Protein 9IIY (pdb70)

Nearest PDB structures (foldseek):
  9iiy-assembly1_A  TM=1.002E+00  e=0.000E+00  Ephydatia fluviatilis
  7kx7-assembly1_A  TM=8.048E-01  e=3.019E-81  Ephydatia fluviatilis
  7yg6-assembly1_A  TM=7.930E-01  e=2.273E-81  Ephydatia fluviatilis
  7kx9-assembly1_A  TM=7.478E-01  e=1.087E-81  Ephydatia fluviatilis
  7yfq-assembly1_A  TM=7.390E-01  e=4.343E-80  Ephydatia fluviatilis

Structure (mmCIF, N/CA/C/O backbone):
data_9IIY
#
_entry.id   9IIY
#
_cell.length_a   1.00
_cell.length_b   1.00
_cell.length_c   1.00
_cell.angle_alpha   90.00
_cell.angle_beta   90.00
_cell.angle_gamma   90.00
#
_symmetry.space_group_name_H-M   'P 1'
#
loop_
_entity.id
_entity.type
_entity.pdbx_description
1 polymer Piwi
2 polymer "RNA (5'-R(P*UP*AP*GP*CP*AP*GP*AP*UP*CP*GP*GP*UP*UP*GP*UP*AP*UP*AP*GP*AP*CP*G)-3')"
3 polymer "RNA (5'-R(P*CP*GP*UP*CP*UP*AP*UP*AP*CP*AP*AP*CP*CP*GP*AP*UP*CP*AP*GP*CP*U)-3')"
#
loop_
_atom_site.group_PDB
_atom_site.id
_atom_site.type_symbol
_atom_site.label_atom_id
_atom_site.label_alt_id
_atom_site.label_comp_id
_atom_site.label_asym_id
_atom_site.label_entity_id
_atom_site.label_seq_id
_atom_site.pdbx_PDB_ins_code
_atom_site.Cartn_x
_atom_site.Cartn_y
_atom_site.Cartn_z
_atom_site.occupancy
_atom_site.B_iso_or_equiv
_atom_site.auth_seq_id
_atom_site.auth_comp_id
_atom_site.auth_asym_id
_atom_site.auth_atom_id
_atom_site.pdbx_PDB_model_num
ATOM 1 N N . ALA A 1 242 ? 73.054 104.684 84.464 1.00 2.77 242 ALA A N 1
ATOM 2 C CA . ALA A 1 242 ? 73.713 105.583 85.404 1.00 2.77 242 ALA A CA 1
ATOM 3 C C . ALA A 1 242 ? 73.164 105.393 86.814 1.00 2.77 242 ALA A C 1
ATOM 4 O O . ALA A 1 242 ? 72.062 105.844 87.123 1.00 2.77 242 ALA A O 1
ATOM 6 N N . ASN A 1 243 ? 73.941 104.731 87.670 1.00 2.02 243 ASN A N 1
ATOM 7 C CA . ASN A 1 243 ? 73.503 104.402 89.022 1.00 2.02 243 ASN A CA 1
ATOM 8 C C . ASN A 1 243 ? 74.602 104.708 90.030 1.00 2.02 243 ASN A C 1
ATOM 9 O O . ASN A 1 243 ? 74.820 103.955 90.984 1.00 2.02 243 ASN A O 1
ATOM 14 N N . TYR A 1 244 ? 75.314 105.815 89.835 1.00 1.98 244 TYR A N 1
ATOM 15 C CA . TYR A 1 244 ? 76.464 106.167 90.659 1.00 1.98 244 TYR A CA 1
ATOM 16 C C . TYR A 1 244 ? 76.175 107.471 91.389 1.00 1.98 244 TYR A C 1
ATOM 17 O O . TYR A 1 244 ? 75.720 108.442 90.774 1.00 1.98 244 TYR A O 1
ATOM 26 N N . LEU A 1 245 ? 76.447 107.493 92.695 1.00 1.23 245 LEU A N 1
ATOM 27 C CA . LEU A 1 245 ? 76.081 108.614 93.551 1.00 1.23 245 LEU A CA 1
ATOM 28 C C . LEU A 1 245 ? 77.289 109.113 94.335 1.00 1.23 245 LEU A C 1
ATOM 29 O O . LEU A 1 245 ? 77.972 108.314 94.997 1.00 1.23 245 LEU A O 1
ATOM 34 N N . PRO A 1 246 ? 77.582 110.410 94.295 1.00 1.63 246 PRO A N 1
ATOM 35 C CA . PRO A 1 246 ? 78.678 110.950 95.104 1.00 1.63 246 PRO A CA 1
ATOM 36 C C . PRO A 1 246 ? 78.305 111.047 96.576 1.00 1.63 246 PRO A C 1
ATOM 37 O O . PRO A 1 246 ? 77.131 111.088 96.950 1.00 1.63 246 PRO A O 1
ATOM 41 N N . LEU A 1 247 ? 79.337 111.088 97.417 1.00 2.14 247 LEU A N 1
ATOM 42 C CA . LEU A 1 247 ? 79.190 111.338 98.851 1.00 2.14 247 LEU A CA 1
ATOM 43 C C . LEU A 1 247 ? 80.184 112.425 99.243 1.00 2.14 247 LEU A C 1
ATOM 44 O O . LEU A 1 247 ? 81.394 112.184 99.279 1.00 2.14 247 LEU A O 1
ATOM 49 N N . LYS A 1 248 ? 79.676 113.618 99.532 1.00 3.53 248 LYS A N 1
ATOM 50 C CA . LYS A 1 248 ? 80.511 114.720 99.978 1.00 3.53 248 LYS A CA 1
ATOM 51 C C . LYS A 1 248 ? 80.590 114.719 101.504 1.00 3.53 248 LYS A C 1
ATOM 52 O O . LYS A 1 248 ? 80.164 113.773 102.173 1.00 3.53 248 LYS A O 1
ATOM 58 N N . GLY A 1 249 ? 81.140 115.788 102.070 1.00 5.68 249 GLY A N 1
ATOM 59 C CA . GLY A 1 249 ? 81.320 115.876 103.505 1.00 5.68 249 GLY A CA 1
ATOM 60 C C . GLY A 1 249 ? 82.708 116.354 103.868 1.00 5.68 249 GLY A C 1
ATOM 61 O O . GLY A 1 249 ? 83.114 117.452 103.476 1.00 5.68 249 GLY A O 1
ATOM 62 N N . ASN A 1 250 ? 83.454 115.539 104.609 1.00 8.32 250 ASN A N 1
ATOM 63 C CA . ASN A 1 250 ? 84.826 115.880 104.975 1.00 8.32 250 ASN A CA 1
ATOM 64 C C . ASN A 1 250 ? 85.737 115.342 103.879 1.00 8.32 250 ASN A C 1
ATOM 65 O O . ASN A 1 250 ? 86.239 114.219 103.952 1.00 8.32 250 ASN A O 1
ATOM 70 N N . MET A 1 251 ? 85.950 116.162 102.844 1.00 8.47 251 MET A N 1
ATOM 71 C CA . MET A 1 251 ? 86.786 115.746 101.722 1.00 8.47 251 MET A CA 1
ATOM 72 C C . MET A 1 251 ? 88.209 115.448 102.175 1.00 8.47 251 MET A C 1
ATOM 73 O O . MET A 1 251 ? 88.804 114.446 101.761 1.00 8.47 251 MET A O 1
ATOM 78 N N . ASP A 1 252 ? 88.767 116.294 103.037 1.00 12.72 252 ASP A N 1
ATOM 79 C CA . ASP A 1 252 ? 90.128 116.100 103.510 1.00 12.72 252 ASP A CA 1
ATOM 80 C C . ASP A 1 252 ? 90.235 116.623 104.935 1.00 12.72 252 ASP A C 1
ATOM 81 O O . ASP A 1 252 ? 89.415 117.427 105.387 1.00 12.72 252 ASP A O 1
ATOM 86 N N . GLY A 1 253 ? 91.256 116.146 105.642 1.00 16.60 253 GLY A N 1
ATOM 87 C CA . GLY A 1 253 ? 91.475 116.517 107.024 1.00 16.60 253 GLY A CA 1
ATOM 88 C C . GLY A 1 253 ? 91.006 115.505 108.045 1.00 16.60 253 GLY A C 1
ATOM 89 O O . GLY A 1 253 ? 91.106 115.776 109.247 1.00 16.60 253 GLY A O 1
ATOM 90 N N . VAL A 1 254 ? 90.497 114.352 107.611 1.00 15.80 254 VAL A N 1
ATOM 91 C CA . VAL A 1 254 ? 90.063 113.314 108.539 1.00 15.80 254 VAL A CA 1
ATOM 92 C C . VAL A 1 254 ? 91.286 112.635 109.142 1.00 15.80 254 VAL A C 1
ATOM 93 O O . VAL A 1 254 ? 91.936 111.802 108.499 1.00 15.80 254 VAL A O 1
ATOM 97 N N . PHE A 1 255 ? 91.606 112.989 110.382 1.00 20.59 255 PHE A N 1
ATOM 98 C CA . PHE A 1 255 ? 92.742 112.409 111.076 1.00 20.59 255 PHE A CA 1
ATOM 99 C C . PHE A 1 255 ? 92.285 111.186 111.870 1.00 20.59 255 PHE A C 1
ATOM 100 O O . PHE A 1 255 ? 91.119 110.788 111.826 1.00 20.59 255 PHE A O 1
ATOM 108 N N . LYS A 1 256 ? 93.212 110.572 112.602 1.00 19.87 256 LYS A N 1
ATOM 109 C CA . LYS A 1 256 ? 92.944 109.279 113.218 1.00 19.87 256 LYS A CA 1
ATOM 110 C C . LYS A 1 256 ? 93.525 109.203 114.620 1.00 19.87 256 LYS A C 1
ATOM 111 O O . LYS A 1 256 ? 94.684 109.568 114.836 1.00 19.87 256 LYS A O 1
ATOM 117 N N . TYR A 1 257 ? 92.720 108.722 115.564 1.00 20.91 257 TYR A N 1
ATOM 118 C CA . TYR A 1 257 ? 93.226 108.261 116.850 1.00 20.91 257 TYR A CA 1
ATOM 119 C C . TYR A 1 257 ? 93.754 106.838 116.668 1.00 20.91 257 TYR A C 1
ATOM 120 O O . TYR A 1 257 ? 93.933 106.359 115.546 1.00 20.91 257 TYR A O 1
ATOM 129 N N . ALA A 1 258 ? 94.012 106.138 117.771 1.00 21.36 258 ALA A N 1
ATOM 130 C CA . ALA A 1 258 ? 94.532 104.779 117.711 1.00 21.36 258 ALA A CA 1
ATOM 131 C C . ALA A 1 258 ? 93.816 103.906 118.733 1.00 21.36 258 ALA A C 1
ATOM 132 O O . ALA A 1 258 ? 93.060 104.388 119.581 1.00 21.36 258 ALA A O 1
ATOM 134 N N . VAL A 1 259 ? 94.044 102.598 118.623 1.00 19.89 259 VAL A N 1
ATOM 135 C CA . VAL A 1 259 ? 93.577 101.628 119.607 1.00 19.89 259 VAL A CA 1
ATOM 136 C C . VAL A 1 259 ? 94.734 100.693 119.922 1.00 19.89 259 VAL A C 1
ATOM 137 O O . VAL A 1 259 ? 95.268 100.039 119.019 1.00 19.89 259 VAL A O 1
ATOM 141 N N . GLY A 1 260 ? 95.130 100.633 121.191 1.00 20.08 260 GLY A N 1
ATOM 142 C CA . GLY A 1 260 ? 96.097 99.643 121.609 1.00 20.08 260 GLY A CA 1
ATOM 143 C C . GLY A 1 260 ? 95.463 98.271 121.739 1.00 20.08 260 GLY A C 1
ATOM 144 O O . GLY A 1 260 ? 94.266 98.131 121.986 1.00 20.08 260 GLY A O 1
ATOM 145 N N . PHE A 1 261 ? 96.286 97.239 121.557 1.00 19.13 261 PHE A N 1
ATOM 146 C CA . PHE A 1 261 ? 95.848 95.846 121.654 1.00 19.13 261 PHE A CA 1
ATOM 147 C C . PHE A 1 261 ? 96.811 95.117 122.586 1.00 19.13 261 PHE A C 1
ATOM 148 O O . PHE A 1 261 ? 97.874 94.656 122.163 1.00 19.13 261 PHE A O 1
ATOM 156 N N . ASN A 1 262 ? 96.432 95.018 123.858 1.00 25.41 262 ASN A N 1
ATOM 157 C CA . ASN A 1 262 ? 97.262 94.380 124.868 1.00 25.41 262 ASN A CA 1
ATOM 158 C C . ASN A 1 262 ? 96.413 93.971 126.066 1.00 25.41 262 ASN A C 1
ATOM 159 O O . ASN A 1 262 ? 95.705 94.810 126.639 1.00 25.41 262 ASN A O 1
ATOM 164 N N . PRO A 1 263 ? 96.451 92.697 126.474 1.00 24.09 263 PRO A N 1
ATOM 165 C CA . PRO A 1 263 ? 97.141 91.574 125.836 1.00 24.09 263 PRO A CA 1
ATOM 166 C C . PRO A 1 263 ? 96.191 90.616 125.120 1.00 24.09 263 PRO A C 1
ATOM 167 O O . PRO A 1 263 ? 95.034 90.468 125.505 1.00 24.09 263 PRO A O 1
ATOM 171 N N . PRO A 1 264 ? 96.656 89.948 124.063 1.00 19.56 264 PRO A N 1
ATOM 172 C CA . PRO A 1 264 ? 95.855 88.875 123.455 1.00 19.56 264 PRO A CA 1
ATOM 173 C C . PRO A 1 264 ? 96.011 87.592 124.259 1.00 19.56 264 PRO A C 1
ATOM 174 O O . PRO A 1 264 ? 97.128 87.128 124.501 1.00 19.56 264 PRO A O 1
ATOM 178 N N . VAL A 1 265 ? 94.883 87.017 124.675 1.00 17.39 265 VAL A N 1
ATOM 179 C CA . VAL A 1 265 ? 94.913 85.876 125.583 1.00 17.39 265 VAL A CA 1
ATOM 180 C C . VAL A 1 265 ? 94.267 84.654 124.943 1.00 17.39 265 VAL A C 1
ATOM 181 O O . VAL A 1 265 ? 94.918 83.620 124.760 1.00 17.39 265 VAL A O 1
ATOM 185 N N . GLU A 1 266 ? 92.984 84.761 124.598 1.00 13.00 266 GLU A N 1
ATOM 186 C CA . GLU A 1 266 ? 92.220 83.592 124.172 1.00 13.00 266 GLU A CA 1
ATOM 187 C C . GLU A 1 266 ? 92.235 83.407 122.656 1.00 13.00 266 GLU A C 1
ATOM 188 O O . GLU A 1 266 ? 92.730 82.394 122.154 1.00 13.00 266 GLU A O 1
ATOM 194 N N . ASP A 1 267 ? 91.700 84.375 121.919 1.00 10.13 267 ASP A N 1
ATOM 195 C CA . ASP A 1 267 ? 91.526 84.236 120.479 1.00 10.13 267 ASP A CA 1
ATOM 196 C C . ASP A 1 267 ? 91.618 85.620 119.845 1.00 10.13 267 ASP A C 1
ATOM 197 O O . ASP A 1 267 ? 92.110 86.572 120.459 1.00 10.13 267 ASP A O 1
ATOM 202 N N . ILE A 1 268 ? 91.154 85.724 118.598 1.00 11.59 268 ILE A N 1
ATOM 203 C CA . ILE A 1 268 ? 91.075 87.021 117.932 1.00 11.59 268 ILE A CA 1
ATOM 204 C C . ILE A 1 268 ? 90.145 87.954 118.694 1.00 11.59 268 ILE A C 1
ATOM 205 O O . ILE A 1 268 ? 90.381 89.168 118.759 1.00 11.59 268 ILE A O 1
ATOM 210 N N . ARG A 1 269 ? 89.081 87.409 119.291 1.00 11.98 269 ARG A N 1
ATOM 211 C CA . ARG A 1 269 ? 88.184 88.218 120.105 1.00 11.98 269 ARG A CA 1
ATOM 212 C C . ARG A 1 269 ? 88.876 88.782 121.338 1.00 11.98 269 ARG A C 1
ATOM 213 O O . ARG A 1 269 ? 88.481 89.850 121.815 1.00 11.98 269 ARG A O 1
ATOM 221 N N . SER A 1 270 ? 89.904 88.101 121.853 1.00 15.27 270 SER A N 1
ATOM 222 C CA . SER A 1 270 ? 90.634 88.622 123.005 1.00 15.27 270 SER A CA 1
ATOM 223 C C . SER A 1 270 ? 91.272 89.970 122.700 1.00 15.27 270 SER A C 1
ATOM 224 O O . SER A 1 270 ? 91.415 90.806 123.599 1.00 15.27 270 SER A O 1
ATOM 227 N N . ARG A 1 271 ? 91.660 90.199 121.446 1.00 13.56 271 ARG A N 1
ATOM 228 C CA . ARG A 1 271 ? 92.179 91.496 121.033 1.00 13.56 271 ARG A CA 1
ATOM 229 C C . ARG A 1 271 ? 91.071 92.409 120.519 1.00 13.56 271 ARG A C 1
ATOM 230 O O . ARG A 1 271 ? 91.130 93.628 120.716 1.00 13.56 271 ARG A O 1
ATOM 238 N N . SER A 1 272 ? 90.046 91.838 119.882 1.00 14.53 272 SER A N 1
ATOM 239 C CA . SER A 1 272 ? 88.958 92.644 119.341 1.00 14.53 272 SER A CA 1
ATOM 240 C C . SER A 1 272 ? 88.067 93.241 120.425 1.00 14.53 272 SER A C 1
ATOM 241 O O . SER A 1 272 ? 87.344 94.204 120.151 1.00 14.53 272 SER A O 1
ATOM 244 N N . GLN A 1 273 ? 88.099 92.696 121.642 1.00 18.16 273 GLN A N 1
ATOM 245 C CA . GLN A 1 273 ? 87.228 93.174 122.708 1.00 18.16 273 GLN A CA 1
ATOM 246 C C . GLN A 1 273 ? 87.745 94.429 123.395 1.00 18.16 273 GLN A C 1
ATOM 247 O O . GLN A 1 273 ? 87.041 94.978 124.250 1.00 18.16 273 GLN A O 1
ATOM 253 N N . LEU A 1 274 ? 88.946 94.898 123.051 1.00 18.16 274 LEU A N 1
ATOM 254 C CA . LEU A 1 274 ? 89.482 96.102 123.675 1.00 18.16 274 LEU A CA 1
ATOM 255 C C . LEU A 1 274 ? 88.712 97.358 123.287 1.00 18.16 274 LEU A C 1
ATOM 256 O O . LEU A 1 274 ? 88.898 98.399 123.926 1.00 18.16 274 LEU A O 1
ATOM 261 N N . LEU A 1 275 ? 87.860 97.288 122.263 1.00 16.75 275 LEU A N 1
ATOM 262 C CA . LEU A 1 275 ? 86.935 98.362 121.941 1.00 16.75 275 LEU A CA 1
ATOM 263 C C . LEU A 1 275 ? 85.481 97.910 121.938 1.00 16.75 275 LEU A C 1
ATOM 264 O O . LEU A 1 275 ? 84.588 98.756 121.820 1.00 16.75 275 LEU A O 1
ATOM 269 N N . ASN A 1 276 ? 85.216 96.608 122.083 1.00 18.87 276 ASN A N 1
ATOM 270 C CA . ASN A 1 276 ? 83.838 96.133 122.139 1.00 18.87 276 ASN A CA 1
ATOM 271 C C . ASN A 1 276 ? 83.087 96.732 123.322 1.00 18.87 276 ASN A C 1
ATOM 272 O O . ASN A 1 276 ? 81.860 96.872 123.273 1.00 18.87 276 ASN A O 1
ATOM 277 N N . GLU A 1 277 ? 83.801 97.098 124.383 1.00 17.56 277 GLU A N 1
ATOM 278 C CA . GLU A 1 277 ? 83.223 97.746 125.554 1.00 17.56 277 GLU A CA 1
ATOM 279 C C . GLU A 1 277 ? 83.779 99.156 125.720 1.00 17.56 277 GLU A C 1
ATOM 280 O O . GLU A 1 277 ? 84.095 99.595 126.827 1.00 17.56 277 GLU A O 1
ATOM 286 N N . HIS A 1 278 ? 83.908 99.879 124.610 1.00 16.99 278 HIS A N 1
ATOM 287 C CA . HIS A 1 278 ? 84.403 101.250 124.605 1.00 16.99 278 HIS A CA 1
ATOM 288 C C . HIS A 1 278 ? 83.288 102.282 124.705 1.00 16.99 278 HIS A C 1
ATOM 289 O O . HIS A 1 278 ? 83.567 103.484 124.644 1.00 16.99 278 HIS A O 1
ATOM 296 N N . LYS A 1 279 ? 82.035 101.846 124.857 1.00 15.13 279 LYS A N 1
ATOM 297 C CA . LYS A 1 279 ? 80.911 102.774 124.875 1.00 15.13 279 LYS A CA 1
ATOM 298 C C . LYS A 1 279 ? 80.914 103.676 126.102 1.00 15.13 279 LYS A C 1
ATOM 299 O O . LYS A 1 279 ? 80.233 104.707 126.098 1.00 15.13 279 LYS A O 1
ATOM 305 N N . GLU A 1 280 ? 81.657 103.316 127.148 1.00 19.28 280 GLU A N 1
ATOM 306 C CA . GLU A 1 280 ? 81.676 104.095 128.378 1.00 19.28 280 GLU A CA 1
ATOM 307 C C . GLU A 1 280 ? 82.592 105.309 128.307 1.00 19.28 280 GLU A C 1
ATOM 308 O O . GLU A 1 280 ? 82.478 106.199 129.157 1.00 19.28 280 GLU A O 1
ATOM 314 N N . LEU A 1 281 ? 83.483 105.378 127.318 1.00 17.43 281 LEU A N 1
ATOM 315 C CA . LEU A 1 281 ? 84.514 106.411 127.297 1.00 17.43 281 LEU A CA 1
ATOM 316 C C . LEU A 1 281 ? 84.102 107.627 126.468 1.00 17.43 281 LEU A C 1
ATOM 317 O O . LEU A 1 281 ? 84.060 108.748 126.984 1.00 17.43 281 LEU A O 1
ATOM 322 N N . ILE A 1 282 ? 83.797 107.425 125.186 1.00 13.86 282 ILE A N 1
ATOM 323 C CA . ILE A 1 282 ? 83.487 108.549 124.307 1.00 13.86 282 ILE A CA 1
ATOM 324 C C . ILE A 1 282 ? 82.090 108.416 123.706 1.00 13.86 282 ILE A C 1
ATOM 325 O O . ILE A 1 282 ? 81.326 109.387 123.684 1.00 13.86 282 ILE A O 1
ATOM 330 N N . GLY A 1 283 ? 81.741 107.235 123.220 1.00 11.84 283 GLY A N 1
ATOM 331 C CA . GLY A 1 283 ? 80.430 107.035 122.636 1.00 11.84 283 GLY A CA 1
ATOM 332 C C . GLY A 1 283 ? 80.413 105.851 121.693 1.00 11.84 283 GLY A C 1
ATOM 333 O O . GLY A 1 283 ? 81.409 105.152 121.507 1.00 11.84 283 GLY A O 1
ATOM 334 N N . LEU A 1 284 ? 79.235 105.640 121.101 1.00 7.88 284 LEU A N 1
ATOM 335 C CA . LEU A 1 284 ? 79.037 104.497 120.214 1.00 7.88 284 LEU A CA 1
ATOM 336 C C . LEU A 1 284 ? 79.736 104.691 118.874 1.00 7.88 284 LEU A C 1
ATOM 337 O O . LEU A 1 284 ? 80.439 103.790 118.399 1.00 7.88 284 LEU A O 1
ATOM 342 N N . THR A 1 285 ? 79.566 105.856 118.254 1.00 7.43 285 THR A N 1
ATOM 343 C CA . THR A 1 285 ? 79.971 106.058 116.864 1.00 7.43 285 THR A CA 1
ATOM 344 C C . THR A 1 285 ? 81.489 106.109 116.783 1.00 7.43 285 THR A C 1
ATOM 345 O O . THR A 1 285 ? 82.089 107.174 116.937 1.00 7.43 285 THR A O 1
ATOM 349 N N . ARG A 1 286 ? 82.114 104.967 116.500 1.00 7.22 286 ARG A N 1
ATOM 350 C CA . ARG A 1 286 ? 83.564 104.894 116.357 1.00 7.22 286 ARG A CA 1
ATOM 351 C C . ARG A 1 286 ? 83.906 103.585 115.659 1.00 7.22 286 ARG A C 1
ATOM 352 O O . ARG A 1 286 ? 83.098 102.654 115.643 1.00 7.22 286 ARG A O 1
ATOM 360 N N . VAL A 1 287 ? 85.106 103.524 115.080 1.00 8.64 287 VAL A N 1
ATOM 361 C CA . VAL A 1 287 ? 85.582 102.338 114.375 1.00 8.64 287 VAL A CA 1
ATOM 362 C C . VAL A 1 287 ? 86.989 102.005 114.855 1.00 8.64 287 VAL A C 1
ATOM 363 O O . VAL A 1 287 ? 87.803 102.904 115.096 1.00 8.64 287 VAL A O 1
ATOM 367 N N . PHE A 1 288 ? 87.267 100.711 115.008 1.00 12.31 288 PHE A N 1
ATOM 368 C CA . PHE A 1 288 ? 88.552 100.223 115.494 1.00 12.31 288 PHE A CA 1
ATOM 369 C C . PHE A 1 288 ? 89.175 99.294 114.462 1.00 12.31 288 PHE A C 1
ATOM 370 O O . PHE A 1 288 ? 88.544 98.322 114.033 1.00 12.31 288 PHE A O 1
ATOM 378 N N . ASP A 1 289 ? 90.401 99.617 114.039 1.00 14.47 289 ASP A N 1
ATOM 379 C CA . ASP A 1 289 ? 91.174 98.737 113.170 1.00 14.47 289 ASP A CA 1
ATOM 380 C C . ASP A 1 289 ? 92.654 98.736 113.539 1.00 14.47 289 ASP A C 1
ATOM 381 O O . ASP A 1 289 ? 93.513 98.562 112.668 1.00 14.47 289 ASP A O 1
ATOM 386 N N . GLY A 1 290 ? 92.971 98.934 114.816 1.00 16.51 290 GLY A N 1
ATOM 387 C CA . GLY A 1 290 ? 94.354 98.940 115.253 1.00 16.51 290 GLY A CA 1
ATOM 388 C C . GLY A 1 290 ? 94.832 100.305 115.700 1.00 16.51 290 GLY A C 1
ATOM 389 O O . GLY A 1 290 ? 94.151 100.991 116.467 1.00 16.51 290 GLY A O 1
ATOM 390 N N . SER A 1 291 ? 96.002 100.718 115.215 1.00 16.61 291 SER A N 1
ATOM 391 C CA . SER A 1 291 ? 96.567 102.019 115.547 1.00 16.61 291 SER A CA 1
ATOM 392 C C . SER A 1 291 ? 95.894 103.165 114.799 1.00 16.61 291 SER A C 1
ATOM 393 O O . SER A 1 291 ? 96.427 104.281 114.784 1.00 16.61 291 SER A O 1
ATOM 396 N N . THR A 1 292 ? 94.747 102.913 114.171 1.00 14.72 292 THR A N 1
ATOM 397 C CA . THR A 1 292 ? 93.992 103.938 113.461 1.00 14.72 292 THR A CA 1
ATOM 398 C C . THR A 1 292 ? 92.568 103.964 113.998 1.00 14.72 292 THR A C 1
ATOM 399 O O . THR A 1 292 ? 91.824 102.992 113.835 1.00 14.72 292 THR A O 1
ATOM 403 N N . LEU A 1 293 ? 92.192 105.075 114.642 1.00 16.29 293 LEU A N 1
ATOM 404 C CA . LEU A 1 293 ? 90.810 105.329 115.074 1.00 16.29 293 LEU A CA 1
ATOM 405 C C . LEU A 1 293 ? 90.444 106.710 114.533 1.00 16.29 293 LEU A C 1
ATOM 406 O O . LEU A 1 293 ? 90.651 107.731 115.192 1.00 16.29 293 LEU A O 1
ATOM 411 N N . TYR A 1 294 ? 89.882 106.724 113.331 1.00 13.69 294 TYR A N 1
ATOM 412 C CA . TYR A 1 294 ? 89.758 107.951 112.561 1.00 13.69 294 TYR A CA 1
ATOM 413 C C . TYR A 1 294 ? 88.779 108.930 113.198 1.00 13.69 294 TYR A C 1
ATOM 414 O O . TYR A 1 294 ? 87.823 108.543 113.876 1.00 13.69 294 TYR A O 1
ATOM 423 N N . VAL A 1 295 ? 89.040 110.216 112.980 1.00 15.47 295 VAL A N 1
ATOM 424 C CA . VAL A 1 295 ? 88.176 111.291 113.460 1.00 15.47 295 VAL A CA 1
ATOM 425 C C . VAL A 1 295 ? 87.932 112.265 112.311 1.00 15.47 295 VAL A C 1
ATOM 426 O O . VAL A 1 295 ? 88.791 112.406 111.428 1.00 15.47 295 VAL A O 1
ATOM 430 N N . PRO A 1 296 ? 86.781 112.943 112.270 1.00 14.39 296 PRO A N 1
ATOM 431 C CA . PRO A 1 296 ? 86.542 113.915 111.189 1.00 14.39 296 PRO A CA 1
ATOM 432 C C . PRO A 1 296 ? 87.495 115.100 111.201 1.00 14.39 296 PRO A C 1
ATOM 433 O O . PRO A 1 296 ? 87.803 115.644 110.134 1.00 14.39 296 PRO A O 1
ATOM 437 N N . LYS A 1 297 ? 87.971 115.519 112.371 1.00 17.82 297 LYS A N 1
ATOM 438 C CA . LYS A 1 297 ? 88.751 116.740 112.489 1.00 17.82 297 LYS A CA 1
ATOM 439 C C . LYS A 1 297 ? 90.237 116.477 112.240 1.00 17.82 297 LYS A C 1
ATOM 440 O O . LYS A 1 297 ? 90.670 115.346 112.004 1.00 17.82 297 LYS A O 1
ATOM 446 N N . ARG A 1 298 ? 91.029 117.546 112.299 1.00 22.38 298 ARG A N 1
ATOM 447 C CA . ARG A 1 298 ? 92.452 117.532 111.959 1.00 22.38 298 ARG A CA 1
ATOM 448 C C . ARG A 1 298 ? 93.256 117.914 113.201 1.00 22.38 298 ARG A C 1
ATOM 449 O O . ARG A 1 298 ? 93.580 119.087 113.406 1.00 22.38 298 ARG A O 1
ATOM 457 N N . ILE A 1 299 ? 93.575 116.921 114.031 1.00 21.34 299 ILE A N 1
ATOM 458 C CA . ILE A 1 299 ? 94.288 117.160 115.283 1.00 21.34 299 ILE A CA 1
ATOM 459 C C . ILE A 1 299 ? 95.514 116.259 115.393 1.00 21.34 299 ILE A C 1
ATOM 460 O O . ILE A 1 299 ? 96.621 116.727 115.680 1.00 21.34 299 ILE A O 1
ATOM 465 N N . CYS A 1 300 ? 95.313 114.963 115.164 1.00 24.25 300 CYS A N 1
ATOM 466 C CA . CYS A 1 300 ? 96.283 113.939 115.540 1.00 24.25 300 CYS A CA 1
ATOM 467 C C . CYS A 1 300 ? 97.614 114.109 114.813 1.00 24.25 300 CYS A C 1
ATOM 468 O O . CYS A 1 300 ? 97.648 114.256 113.588 1.00 24.25 300 CYS A O 1
ATOM 471 N N . GLU A 1 301 ? 98.720 114.075 115.563 1.00 23.89 301 GLU A N 1
ATOM 472 C CA . GLU A 1 301 ? 100.038 114.182 114.945 1.00 23.89 301 GLU A CA 1
ATOM 473 C C . GLU A 1 301 ? 100.908 112.944 115.132 1.00 23.89 301 GLU A C 1
ATOM 474 O O . GLU A 1 301 ? 101.261 112.307 114.134 1.00 23.89 301 GLU A O 1
ATOM 480 N N . GLN A 1 302 ? 101.280 112.568 116.364 1.00 24.94 302 GLN A N 1
ATOM 481 C CA . GLN A 1 302 ? 102.240 111.479 116.542 1.00 24.94 302 GLN A CA 1
ATOM 482 C C . GLN A 1 302 ? 101.716 110.311 117.372 1.00 24.94 302 GLN A C 1
ATOM 483 O O . GLN A 1 302 ? 101.537 109.222 116.822 1.00 24.94 302 GLN A O 1
ATOM 489 N N . ARG A 1 303 ? 101.428 110.501 118.663 1.00 26.67 303 ARG A N 1
ATOM 490 C CA . ARG A 1 303 ? 101.130 109.370 119.544 1.00 26.67 303 ARG A CA 1
ATOM 491 C C . ARG A 1 303 ? 100.834 109.868 120.954 1.00 26.67 303 ARG A C 1
ATOM 492 O O . ARG A 1 303 ? 101.216 110.978 121.336 1.00 26.67 303 ARG A O 1
ATOM 500 N N . LEU A 1 304 ? 100.150 109.019 121.719 1.00 28.69 304 LEU A N 1
ATOM 501 C CA . LEU A 1 304 ? 99.910 109.192 123.150 1.00 28.69 304 LEU A CA 1
ATOM 502 C C . LEU A 1 304 ? 99.434 107.849 123.699 1.00 28.69 304 LEU A C 1
ATOM 503 O O . LEU A 1 304 ? 99.541 106.818 123.025 1.00 28.69 304 LEU A O 1
ATOM 508 N N . ASP A 1 305 ? 98.908 107.851 124.925 1.00 33.17 305 ASP A N 1
ATOM 509 C CA . ASP A 1 305 ? 98.322 106.639 125.486 1.00 33.17 305 ASP A CA 1
ATOM 510 C C . ASP A 1 305 ? 97.392 106.995 126.639 1.00 33.17 305 ASP A C 1
ATOM 511 O O . ASP A 1 305 ? 97.495 108.068 127.238 1.00 33.17 305 ASP A O 1
ATOM 516 N N . LEU A 1 306 ? 96.483 106.070 126.937 1.00 34.45 306 LEU A N 1
ATOM 517 C CA . LEU A 1 306 ? 95.596 106.152 128.097 1.00 34.45 306 LEU A CA 1
ATOM 518 C C . LEU A 1 306 ? 95.135 104.733 128.437 1.00 34.45 306 LEU A C 1
ATOM 519 O O . LEU A 1 306 ? 95.714 103.753 127.955 1.00 34.45 306 LEU A O 1
ATOM 524 N N . MET A 1 307 ? 94.098 104.620 129.269 1.00 38.68 307 MET A N 1
ATOM 525 C CA . MET A 1 307 ? 93.673 103.341 129.823 1.00 38.68 307 MET A CA 1
ATOM 526 C C . MET A 1 307 ? 92.236 103.026 129.426 1.00 38.68 307 MET A C 1
ATOM 527 O O . MET A 1 307 ? 91.450 103.922 129.109 1.00 38.68 307 MET A O 1
ATOM 532 N N . SER A 1 308 ? 91.905 101.735 129.450 1.00 37.02 308 SER A N 1
ATOM 533 C CA . SER A 1 308 ? 90.552 101.256 129.179 1.00 37.02 308 SER A CA 1
ATOM 534 C C . SER A 1 308 ? 90.347 99.944 129.936 1.00 37.02 308 SER A C 1
ATOM 535 O O . SER A 1 308 ? 91.150 99.571 130.796 1.00 37.02 308 SER A O 1
ATOM 538 N N . THR A 1 309 ? 89.262 99.236 129.616 1.00 33.43 309 THR A N 1
ATOM 539 C CA . THR A 1 309 ? 88.891 98.020 130.329 1.00 33.43 309 THR A CA 1
ATOM 540 C C . THR A 1 309 ? 88.241 97.039 129.357 1.00 33.43 309 THR A C 1
ATOM 541 O O . THR A 1 309 ? 87.635 97.434 128.359 1.00 33.43 309 THR A O 1
ATOM 545 N N . ARG A 1 310 ? 88.367 95.745 129.665 1.00 25.02 310 ARG A N 1
ATOM 546 C CA . ARG A 1 310 ? 87.760 94.670 128.889 1.00 25.02 310 ARG A CA 1
ATOM 547 C C . ARG A 1 310 ? 86.576 94.083 129.656 1.00 25.02 310 ARG A C 1
ATOM 548 O O . ARG A 1 310 ? 86.201 94.559 130.731 1.00 25.02 310 ARG A O 1
ATOM 556 N N . GLN A 1 311 ? 85.981 93.031 129.090 1.00 21.96 311 GLN A N 1
ATOM 557 C CA . GLN A 1 311 ? 84.748 92.462 129.625 1.00 21.96 311 GLN A CA 1
ATOM 558 C C . GLN A 1 311 ? 84.893 91.023 130.095 1.00 21.96 311 GLN A C 1
ATOM 559 O O . GLN A 1 311 ? 84.506 90.707 131.226 1.00 21.96 311 GLN A O 1
ATOM 565 N N . THR A 1 312 ? 85.427 90.135 129.252 1.00 23.46 312 THR A N 1
ATOM 566 C CA . THR A 1 312 ? 85.352 88.702 129.535 1.00 23.46 312 THR A CA 1
ATOM 567 C C . THR A 1 312 ? 86.118 88.326 130.799 1.00 23.46 312 THR A C 1
ATOM 568 O O . THR A 1 312 ? 85.634 87.529 131.610 1.00 23.46 312 THR A O 1
ATOM 572 N N . ASP A 1 313 ? 87.312 88.882 130.985 1.00 25.79 313 ASP A N 1
ATOM 573 C CA . ASP A 1 313 ? 88.130 88.560 132.146 1.00 25.79 313 ASP A CA 1
ATOM 574 C C . ASP A 1 313 ? 88.488 89.763 133.004 1.00 25.79 313 ASP A C 1
ATOM 575 O O . ASP A 1 313 ? 88.690 89.598 134.209 1.00 25.79 313 ASP A O 1
ATOM 580 N N . GLY A 1 314 ? 88.573 90.958 132.427 1.00 28.47 314 GLY A N 1
ATOM 581 C CA . GLY A 1 314 ? 88.832 92.151 133.210 1.00 28.47 314 GLY A CA 1
ATOM 582 C C . GLY A 1 314 ? 90.285 92.340 133.593 1.00 28.47 314 GLY A C 1
ATOM 583 O O . GLY A 1 314 ? 90.621 92.385 134.780 1.00 28.47 314 GLY A O 1
ATOM 584 N N . ALA A 1 315 ? 91.156 92.452 132.597 1.00 27.86 315 ALA A N 1
ATOM 585 C CA . ALA A 1 315 ? 92.574 92.705 132.797 1.00 27.86 315 ALA A CA 1
ATOM 586 C C . ALA A 1 315 ? 92.915 94.115 132.323 1.00 27.86 315 ALA A C 1
ATOM 587 O O . ALA A 1 315 ? 92.055 94.863 131.848 1.00 27.86 315 ALA A O 1
ATOM 589 N N . SER A 1 316 ? 94.187 94.477 132.464 1.00 30.77 316 SER A N 1
ATOM 590 C CA . SER A 1 316 ? 94.640 95.792 132.032 1.00 30.77 316 SER A CA 1
ATOM 591 C C . SER A 1 316 ? 94.512 95.926 130.520 1.00 30.77 316 SER A C 1
ATOM 592 O O . SER A 1 316 ? 94.897 95.030 129.765 1.00 30.77 316 SER A O 1
ATOM 595 N N . ILE A 1 317 ? 93.972 97.060 130.082 1.00 28.27 317 ILE A N 1
ATOM 596 C CA . ILE A 1 317 ? 93.688 97.312 128.675 1.00 28.27 317 ILE A CA 1
ATOM 597 C C . ILE A 1 317 ? 94.358 98.615 128.269 1.00 28.27 317 ILE A C 1
ATOM 598 O O . ILE A 1 317 ? 94.216 99.632 128.956 1.00 28.27 317 ILE A O 1
ATOM 603 N N . LYS A 1 318 ? 95.085 98.585 127.155 1.00 27.29 318 LYS A N 1
ATOM 604 C CA . LYS A 1 318 ? 95.756 99.762 126.624 1.00 27.29 318 LYS A CA 1
ATOM 605 C C . LYS A 1 318 ? 94.956 100.321 125.455 1.00 27.29 318 LYS A C 1
ATOM 606 O O . LYS A 1 318 ? 94.681 99.606 124.486 1.00 27.29 318 LYS A O 1
ATOM 612 N N . VAL A 1 319 ? 94.582 101.593 125.554 1.00 29.14 319 VAL A N 1
ATOM 613 C CA . VAL A 1 319 ? 93.858 102.294 124.500 1.00 29.14 319 VAL A CA 1
ATOM 614 C C . VAL A 1 319 ? 94.444 103.692 124.378 1.00 29.14 319 VAL A C 1
ATOM 615 O O . VAL A 1 319 ? 94.702 104.356 125.386 1.00 29.14 319 VAL A O 1
ATOM 619 N N . THR A 1 320 ? 94.678 104.133 123.140 1.00 29.44 320 THR A N 1
ATOM 620 C CA . THR A 1 320 ? 95.269 105.446 122.868 1.00 29.44 320 THR A CA 1
ATOM 621 C C . THR A 1 320 ? 94.452 106.190 121.803 1.00 29.44 320 THR A C 1
ATOM 622 O O . THR A 1 320 ? 94.776 106.192 120.614 1.00 29.44 320 THR A O 1
ATOM 626 N N . ILE A 1 321 ? 93.401 106.871 122.250 1.00 25.82 321 ILE A N 1
ATOM 627 C CA . ILE A 1 321 ? 92.569 107.684 121.345 1.00 25.82 321 ILE A CA 1
ATOM 628 C C . ILE A 1 321 ? 93.183 109.081 121.337 1.00 25.82 321 ILE A C 1
ATOM 629 O O . ILE A 1 321 ? 92.751 110.010 122.024 1.00 25.82 321 ILE A O 1
ATOM 634 N N . SER A 1 322 ? 94.220 109.239 120.521 1.00 27.01 322 SER A N 1
ATOM 635 C CA . SER A 1 322 ? 94.999 110.472 120.513 1.00 27.01 322 SER A CA 1
ATOM 636 C C . SER A 1 322 ? 95.818 110.535 119.224 1.00 27.01 322 SER A C 1
ATOM 637 O O . SER A 1 322 ? 95.555 109.789 118.274 1.00 27.01 322 SER A O 1
ATOM 640 N N . LEU A 1 323 ? 96.797 111.439 119.199 1.00 26.03 323 LEU A N 1
ATOM 641 C CA . LEU A 1 323 ? 97.618 111.708 118.022 1.00 26.03 323 LEU A CA 1
ATOM 642 C C . LEU A 1 323 ? 98.108 110.423 117.362 1.00 26.03 323 LEU A C 1
ATOM 643 O O . LEU A 1 323 ? 98.549 109.495 118.041 1.00 26.03 323 LEU A O 1
ATOM 648 N N . VAL A 1 324 ? 97.971 110.342 116.035 1.00 24.71 324 VAL A N 1
ATOM 649 C CA . VAL A 1 324 ? 98.577 109.240 115.290 1.00 24.71 324 VAL A CA 1
ATOM 650 C C . VAL A 1 324 ? 99.419 109.741 114.122 1.00 24.71 324 VAL A C 1
ATOM 651 O O . VAL A 1 324 ? 100.636 109.528 114.087 1.00 24.71 324 VAL A O 1
ATOM 655 N N . ASP A 1 325 ? 98.783 110.412 113.165 1.00 22.73 325 ASP A N 1
ATOM 656 C CA . ASP A 1 325 ? 99.413 110.711 111.882 1.00 22.73 325 ASP A CA 1
ATOM 657 C C . ASP A 1 325 ? 98.508 111.668 111.110 1.00 22.73 325 ASP A C 1
ATOM 658 O O . ASP A 1 325 ? 97.484 112.135 111.619 1.00 22.73 325 ASP A O 1
ATOM 663 N N . SER A 1 326 ? 98.900 111.955 109.870 1.00 26.29 326 SER A N 1
ATOM 664 C CA . SER A 1 326 ? 98.186 112.859 108.984 1.00 26.29 326 SER A CA 1
ATOM 665 C C . SER A 1 326 ? 97.343 112.068 107.983 1.00 26.29 326 SER A C 1
ATOM 666 O O . SER A 1 326 ? 97.222 110.841 108.063 1.00 26.29 326 SER A O 1
ATOM 669 N N . VAL A 1 327 ? 96.754 112.777 107.023 1.00 27.26 327 VAL A N 1
ATOM 670 C CA . VAL A 1 327 ? 95.896 112.159 106.017 1.00 27.26 327 VAL A CA 1
ATOM 671 C C . VAL A 1 327 ? 96.760 111.581 104.905 1.00 27.26 327 VAL A C 1
ATOM 672 O O . VAL A 1 327 ? 97.635 112.265 104.360 1.00 27.26 327 VAL A O 1
ATOM 676 N N . LYS A 1 328 ? 96.516 110.318 104.565 1.00 30.09 328 LYS A N 1
ATOM 677 C CA . LYS A 1 328 ? 97.208 109.641 103.481 1.00 30.09 328 LYS A CA 1
ATOM 678 C C . LYS A 1 328 ? 96.202 109.195 102.428 1.00 30.09 328 LYS A C 1
ATOM 679 O O . LYS A 1 328 ? 95.000 109.089 102.691 1.00 30.09 328 LYS A O 1
ATOM 685 N N . ASN A 1 329 ? 96.710 108.938 101.220 1.00 32.80 329 ASN A N 1
ATOM 686 C CA . ASN A 1 329 ? 95.842 108.595 100.098 1.00 32.80 329 ASN A CA 1
ATOM 687 C C . ASN A 1 329 ? 95.175 107.234 100.261 1.00 32.80 329 ASN A C 1
ATOM 688 O O . ASN A 1 329 ? 94.115 107.006 99.669 1.00 32.80 329 ASN A O 1
ATOM 693 N N . ARG A 1 330 ? 95.764 106.331 101.043 1.00 27.57 330 ARG A N 1
ATOM 694 C CA . ARG A 1 330 ? 95.220 104.995 101.246 1.00 27.57 330 ARG A CA 1
ATOM 695 C C . ARG A 1 330 ? 94.346 104.899 102.489 1.00 27.57 330 ARG A C 1
ATOM 696 O O . ARG A 1 330 ? 93.892 103.803 102.832 1.00 27.57 330 ARG A O 1
ATOM 704 N N . ASP A 1 331 ? 94.101 106.017 103.167 1.00 18.93 331 ASP A N 1
ATOM 705 C CA . ASP A 1 331 ? 93.329 106.038 104.402 1.00 18.93 331 ASP A CA 1
ATOM 706 C C . ASP A 1 331 ? 91.866 106.392 104.172 1.00 18.93 331 ASP A C 1
ATOM 707 O O . ASP A 1 331 ? 90.982 105.768 104.770 1.00 18.93 331 ASP A O 1
ATOM 712 N N . VAL A 1 332 ? 91.589 107.366 103.299 1.00 13.00 332 VAL A N 1
ATOM 713 C CA . VAL A 1 332 ? 90.231 107.889 103.152 1.00 13.00 332 VAL A CA 1
ATOM 714 C C . VAL A 1 332 ? 89.268 106.792 102.711 1.00 13.00 332 VAL A C 1
ATOM 715 O O . VAL A 1 332 ? 88.156 106.670 103.243 1.00 13.00 332 VAL A O 1
ATOM 719 N N . VAL A 1 333 ? 89.679 105.969 101.747 1.00 8.13 333 VAL A N 1
ATOM 720 C CA . VAL A 1 333 ? 88.828 104.872 101.293 1.00 8.13 333 VAL A CA 1
ATOM 721 C C . VAL A 1 333 ? 88.505 103.942 102.456 1.00 8.13 333 VAL A C 1
ATOM 722 O O . VAL A 1 333 ? 87.344 103.584 102.691 1.00 8.13 333 VAL A O 1
ATOM 726 N N . GLN A 1 334 ? 89.533 103.564 103.219 1.00 9.13 334 GLN A N 1
ATOM 727 C CA . GLN A 1 334 ? 89.346 102.625 104.319 1.00 9.13 334 GLN A CA 1
ATOM 728 C C . GLN A 1 334 ? 88.463 103.208 105.417 1.00 9.13 334 GLN A C 1
ATOM 729 O O . GLN A 1 334 ? 87.586 102.509 105.944 1.00 9.13 334 GLN A O 1
ATOM 735 N N . LEU A 1 335 ? 88.666 104.482 105.780 1.00 9.54 335 LEU A N 1
ATOM 736 C CA . LEU A 1 335 ? 87.891 105.003 106.899 1.00 9.54 335 LEU A CA 1
ATOM 737 C C . LEU A 1 335 ? 86.443 105.242 106.490 1.00 9.54 335 LEU A C 1
ATOM 738 O O . LEU A 1 335 ? 85.534 105.023 107.295 1.00 9.54 335 LEU A O 1
ATOM 743 N N . MET A 1 336 ? 86.195 105.648 105.240 1.00 6.59 336 MET A N 1
ATOM 744 C CA . MET A 1 336 ? 84.803 105.764 104.814 1.00 6.59 336 MET A CA 1
ATOM 745 C C . MET A 1 336 ? 84.147 104.397 104.661 1.00 6.59 336 MET A C 1
ATOM 746 O O . MET A 1 336 ? 82.933 104.267 104.856 1.00 6.59 336 MET A O 1
ATOM 751 N N . ASN A 1 337 ? 84.920 103.356 104.355 1.00 5.29 337 ASN A N 1
ATOM 752 C CA . ASN A 1 337 ? 84.303 102.036 104.296 1.00 5.29 337 ASN A CA 1
ATOM 753 C C . ASN A 1 337 ? 84.032 101.453 105.681 1.00 5.29 337 ASN A C 1
ATOM 754 O O . ASN A 1 337 ? 83.049 100.727 105.855 1.00 5.29 337 ASN A O 1
ATOM 759 N N . VAL A 1 338 ? 84.850 101.762 106.689 1.00 6.03 338 VAL A N 1
ATOM 760 C CA . VAL A 1 338 ? 84.436 101.365 108.036 1.00 6.03 338 VAL A CA 1
ATOM 761 C C . VAL A 1 338 ? 83.320 102.269 108.550 1.00 6.03 338 VAL A C 1
ATOM 762 O O . VAL A 1 338 ? 82.543 101.858 109.423 1.00 6.03 338 VAL A O 1
ATOM 766 N N . ILE A 1 339 ? 83.195 103.484 108.013 1.00 4.64 339 ILE A N 1
ATOM 767 C CA . ILE A 1 339 ? 81.982 104.263 108.237 1.00 4.64 339 ILE A CA 1
ATOM 768 C C . ILE A 1 339 ? 80.777 103.518 107.680 1.00 4.64 339 ILE A C 1
ATOM 769 O O . ILE A 1 339 ? 79.720 103.452 108.314 1.00 4.64 339 ILE A O 1
ATOM 774 N N . PHE A 1 340 ? 80.918 102.941 106.484 1.00 3.20 340 PHE A N 1
ATOM 775 C CA . PHE A 1 340 ? 79.853 102.101 105.938 1.00 3.20 340 PHE A CA 1
ATOM 776 C C . PHE A 1 340 ? 79.625 100.855 106.791 1.00 3.20 340 PHE A C 1
ATOM 777 O O . PHE A 1 340 ? 78.507 100.333 106.843 1.00 3.20 340 PHE A O 1
ATOM 785 N N . LYS A 1 341 ? 80.672 100.350 107.442 1.00 4.86 341 LYS A N 1
ATOM 786 C CA . LYS A 1 341 ? 80.487 99.277 108.417 1.00 4.86 341 LYS A CA 1
ATOM 787 C C . LYS A 1 341 ? 79.609 99.738 109.577 1.00 4.86 341 LYS A C 1
ATOM 788 O O . LYS A 1 341 ? 78.717 99.010 110.029 1.00 4.86 341 LYS A O 1
ATOM 794 N N . ARG A 1 342 ? 79.852 100.947 110.078 1.00 4.51 342 ARG A N 1
ATOM 795 C CA . ARG A 1 342 ? 78.959 101.495 111.094 1.00 4.51 342 ARG A CA 1
ATOM 796 C C . ARG A 1 342 ? 77.553 101.696 110.539 1.00 4.51 342 ARG A C 1
ATOM 797 O O . ARG A 1 342 ? 76.568 101.581 111.278 1.00 4.51 342 ARG A O 1
ATOM 805 N N . ILE A 1 343 ? 77.444 101.989 109.243 1.00 3.96 343 ILE A N 1
ATOM 806 C CA . ILE A 1 343 ? 76.135 102.083 108.603 1.00 3.96 343 ILE A CA 1
ATOM 807 C C . ILE A 1 343 ? 75.426 100.734 108.642 1.00 3.96 343 ILE A C 1
ATOM 808 O O . ILE A 1 343 ? 74.235 100.655 108.958 1.00 3.96 343 ILE A O 1
ATOM 813 N N . LEU A 1 344 ? 76.144 99.653 108.321 1.00 3.36 344 LEU A N 1
ATOM 814 C CA . LEU A 1 344 ? 75.537 98.327 108.405 1.00 3.36 344 LEU A CA 1
ATOM 815 C C . LEU A 1 344 ? 75.152 98.003 109.839 1.00 3.36 344 LEU A C 1
ATOM 816 O O . LEU A 1 344 ? 74.160 97.306 110.077 1.00 3.36 344 LEU A O 1
ATOM 821 N N . ARG A 1 345 ? 75.930 98.489 110.805 1.00 4.47 345 ARG A N 1
ATOM 822 C CA . ARG A 1 345 ? 75.519 98.404 112.201 1.00 4.47 345 ARG A CA 1
ATOM 823 C C . ARG A 1 345 ? 74.325 99.300 112.512 1.00 4.47 345 ARG A C 1
ATOM 824 O O . ARG A 1 345 ? 73.685 99.110 113.551 1.00 4.47 345 ARG A O 1
ATOM 832 N N . SER A 1 346 ? 74.014 100.260 111.641 1.00 4.31 346 SER A N 1
ATOM 833 C CA . SER A 1 346 ? 72.877 101.158 111.810 1.00 4.31 346 SER A CA 1
ATOM 834 C C . SER A 1 346 ? 71.762 100.899 110.808 1.00 4.31 346 SER A C 1
ATOM 835 O O . SER A 1 346 ? 70.607 100.709 111.200 1.00 4.31 346 SER A O 1
ATOM 838 N N . LEU A 1 347 ? 72.080 100.889 109.513 1.00 2.84 347 LEU A N 1
ATOM 839 C CA . LEU A 1 347 ? 71.109 100.611 108.460 1.00 2.84 347 LEU A CA 1
ATOM 840 C C . LEU A 1 347 ? 70.801 99.124 108.336 1.00 2.84 347 LEU A C 1
ATOM 841 O O . LEU A 1 347 ? 69.989 98.741 107.488 1.00 2.84 347 LEU A O 1
ATOM 846 N N . LYS A 1 348 ? 71.416 98.291 109.178 1.00 3.57 348 LYS A N 1
ATOM 847 C CA . LYS A 1 348 ? 71.168 96.848 109.214 1.00 3.57 348 LYS A CA 1
ATOM 848 C C . LYS A 1 348 ? 71.584 96.172 107.908 1.00 3.57 348 LYS A C 1
ATOM 849 O O . LYS A 1 348 ? 70.953 95.217 107.452 1.00 3.57 348 LYS A O 1
ATOM 855 N N . LEU A 1 349 ? 72.660 96.667 107.301 1.00 2.83 349 LEU A N 1
ATOM 856 C CA . LEU A 1 349 ? 73.260 95.975 106.172 1.00 2.83 349 LEU A CA 1
ATOM 857 C C . LEU A 1 349 ? 74.114 94.805 106.660 1.00 2.83 349 LEU A C 1
ATOM 858 O O . LEU A 1 349 ? 74.404 94.664 107.851 1.00 2.83 349 LEU A O 1
ATOM 863 N N . GLN A 1 350 ? 74.522 93.962 105.719 1.00 1.96 350 GLN A N 1
ATOM 864 C CA . GLN A 1 350 ? 75.443 92.864 105.980 1.00 1.96 350 GLN A CA 1
ATOM 865 C C . GLN A 1 350 ? 76.670 93.020 105.081 1.00 1.96 350 GLN A C 1
ATOM 866 O O . GLN A 1 350 ? 76.824 94.019 104.373 1.00 1.96 350 GLN A O 1
ATOM 872 N N . ARG A 1 351 ? 77.548 92.021 105.109 1.00 2.35 351 ARG A N 1
ATOM 873 C CA . ARG A 1 351 ? 78.746 92.040 104.282 1.00 2.35 351 ARG A CA 1
ATOM 874 C C . ARG A 1 351 ? 79.060 90.633 103.796 1.00 2.35 351 ARG A C 1
ATOM 875 O O . ARG A 1 351 ? 78.930 89.665 104.549 1.00 2.35 351 ARG A O 1
ATOM 883 N N . ILE A 1 352 ? 79.483 90.532 102.537 1.00 1.43 352 ILE A N 1
ATOM 884 C CA . ILE A 1 352 ? 79.900 89.273 101.929 1.00 1.43 352 ILE A CA 1
ATOM 885 C C . ILE A 1 352 ? 81.211 89.523 101.197 1.00 1.43 352 ILE A C 1
ATOM 886 O O . ILE A 1 352 ? 81.214 90.079 100.092 1.00 1.43 352 ILE A O 1
ATOM 891 N N . GLY A 1 353 ? 82.321 89.123 101.809 1.00 2.15 353 GLY A N 1
ATOM 892 C CA . GLY A 1 353 ? 83.605 89.120 101.136 1.00 2.15 353 GLY A CA 1
ATOM 893 C C . GLY A 1 353 ? 84.282 90.465 100.970 1.00 2.15 353 GLY A C 1
ATOM 894 O O . GLY A 1 353 ? 85.282 90.744 101.638 1.00 2.15 353 GLY A O 1
ATOM 895 N N . ARG A 1 354 ? 83.754 91.309 100.084 1.00 3.54 354 ARG A N 1
ATOM 896 C CA . ARG A 1 354 ? 84.435 92.547 99.718 1.00 3.54 354 ARG A CA 1
ATOM 897 C C . ARG A 1 354 ? 83.541 93.769 99.882 1.00 3.54 354 ARG A C 1
ATOM 898 O O . ARG A 1 354 ? 84.026 94.872 100.154 1.00 3.54 354 ARG A O 1
ATOM 906 N N . ASP A 1 355 ? 82.235 93.582 99.725 1.00 2.14 355 ASP A N 1
ATOM 907 C CA . ASP A 1 355 ? 81.292 94.685 99.641 1.00 2.14 355 ASP A CA 1
ATOM 908 C C . ASP A 1 355 ? 80.117 94.450 100.578 1.00 2.14 355 ASP A C 1
ATOM 909 O O . ASP A 1 355 ? 79.780 93.310 100.907 1.00 2.14 355 ASP A O 1
ATOM 914 N N . TYR A 1 356 ? 79.497 95.548 101.002 1.00 2.22 356 TYR A N 1
ATOM 915 C CA . TYR A 1 356 ? 78.440 95.517 102.001 1.00 2.22 356 TYR A CA 1
ATOM 916 C C . TYR A 1 356 ? 77.079 95.471 101.317 1.00 2.22 356 TYR A C 1
ATOM 917 O O . TYR A 1 356 ? 76.849 96.166 100.324 1.00 2.22 356 TYR A O 1
ATOM 926 N N . TYR A 1 357 ? 76.176 94.650 101.852 1.00 1.42 357 TYR A N 1
ATOM 927 C CA . TYR A 1 357 ? 74.872 94.431 101.240 1.00 1.42 357 TYR A CA 1
ATOM 928 C C . TYR A 1 357 ? 73.762 94.624 102.264 1.00 1.42 357 TYR A C 1
ATOM 929 O O . TYR A 1 357 ? 73.944 94.340 103.450 1.00 1.42 357 TYR A O 1
ATOM 938 N N . ASP A 1 358 ? 72.610 95.103 101.793 1.00 1.96 358 ASP A N 1
ATOM 939 C CA . ASP A 1 358 ? 71.405 95.238 102.608 1.00 1.96 358 ASP A CA 1
ATOM 940 C C . ASP A 1 358 ? 70.519 94.034 102.305 1.00 1.96 358 ASP A C 1
ATOM 941 O O . ASP A 1 358 ? 70.109 93.832 101.158 1.00 1.96 358 ASP A O 1
ATOM 946 N N . ALA A 1 359 ? 70.220 93.238 103.331 1.00 2.05 359 ALA A N 1
ATOM 947 C CA . ALA A 1 359 ? 69.445 92.016 103.146 1.00 2.05 359 ALA A CA 1
ATOM 948 C C . ALA A 1 359 ? 68.443 91.825 104.277 1.00 2.05 359 ALA A C 1
ATOM 949 O O . ALA A 1 359 ? 68.107 90.695 104.644 1.00 2.05 359 ALA A O 1
ATOM 951 N N . ASN A 1 360 ? 67.952 92.927 104.849 1.00 2.01 360 ASN A N 1
ATOM 952 C CA . ASN A 1 360 ? 66.911 92.815 105.867 1.00 2.01 360 ASN A CA 1
ATOM 953 C C . ASN A 1 360 ? 65.607 92.305 105.266 1.00 2.01 360 ASN A C 1
ATOM 954 O O . ASN A 1 360 ? 64.890 91.520 105.897 1.00 2.01 360 ASN A O 1
ATOM 959 N N . SER A 1 361 ? 65.287 92.739 104.050 1.00 1.14 361 SER A N 1
ATOM 960 C CA . SER A 1 361 ? 64.123 92.261 103.306 1.00 1.14 361 SER A CA 1
ATOM 961 C C . SER A 1 361 ? 64.590 91.829 101.923 1.00 1.14 361 SER A C 1
ATOM 962 O O . SER A 1 361 ? 64.323 92.501 100.920 1.00 1.14 361 SER A O 1
ATOM 965 N N . PRO A 1 362 ? 65.294 90.707 101.836 1.00 2.08 362 PRO A N 1
ATOM 966 C CA . PRO A 1 362 ? 65.919 90.302 100.575 1.00 2.08 362 PRO A CA 1
ATOM 967 C C . PRO A 1 362 ? 64.924 89.593 99.663 1.00 2.08 362 PRO A C 1
ATOM 968 O O . PRO A 1 362 ? 63.758 89.396 99.997 1.00 2.08 362 PRO A O 1
ATOM 972 N N . LEU A 1 363 ? 65.415 89.213 98.484 1.00 1.85 363 LEU A N 1
ATOM 973 C CA . LEU A 1 363 ? 64.608 88.522 97.480 1.00 1.85 363 LEU A CA 1
ATOM 974 C C . LEU A 1 363 ? 64.677 87.026 97.759 1.00 1.85 363 LEU A C 1
ATOM 975 O O . LEU A 1 363 ? 65.504 86.304 97.201 1.00 1.85 363 LEU A O 1
ATOM 980 N N . GLU A 1 364 ? 63.793 86.556 98.637 1.00 2.45 364 GLU A N 1
ATOM 981 C CA . GLU A 1 364 ? 63.731 85.139 98.979 1.00 2.45 364 GLU A CA 1
ATOM 982 C C . GLU A 1 364 ? 63.188 84.355 97.791 1.00 2.45 364 GLU A C 1
ATOM 983 O O . GLU A 1 364 ? 61.988 84.397 97.502 1.00 2.45 364 GLU A O 1
ATOM 989 N N . VAL A 1 365 ? 64.071 83.637 97.102 1.00 3.03 365 VAL A N 1
ATOM 990 C CA . VAL A 1 365 ? 63.705 82.848 95.928 1.00 3.03 365 VAL A CA 1
ATOM 991 C C . VAL A 1 365 ? 64.173 81.409 96.132 1.00 3.03 365 VAL A C 1
ATOM 992 O O . VAL A 1 365 ? 65.196 80.988 95.573 1.00 3.03 365 VAL A O 1
ATOM 996 N N . PRO A 1 366 ? 63.429 80.606 96.893 1.00 3.71 366 PRO A N 1
ATOM 997 C CA . PRO A 1 366 ? 63.954 79.313 97.356 1.00 3.71 366 PRO A CA 1
ATOM 998 C C . PRO A 1 366 ? 63.877 78.190 96.331 1.00 3.71 366 PRO A C 1
ATOM 999 O O . PRO A 1 366 ? 63.929 77.015 96.709 1.00 3.71 366 PRO A O 1
ATOM 1003 N N . GLN A 1 367 ? 63.734 78.525 95.046 1.00 4.79 367 GLN A N 1
ATOM 1004 C CA . GLN A 1 367 ? 63.578 77.490 94.026 1.00 4.79 367 GLN A CA 1
ATOM 1005 C C . GLN A 1 367 ? 64.764 76.529 94.010 1.00 4.79 367 GLN A C 1
ATOM 1006 O O . GLN A 1 367 ? 64.594 75.330 93.757 1.00 4.79 367 GLN A O 1
ATOM 1012 N N . HIS A 1 368 ? 65.970 77.028 94.276 1.00 4.87 368 HIS A N 1
ATOM 1013 C CA . HIS A 1 368 ? 67.169 76.196 94.313 1.00 4.87 368 HIS A CA 1
ATOM 1014 C C . HIS A 1 368 ? 68.006 76.502 95.548 1.00 4.87 368 HIS A C 1
ATOM 1015 O O . HIS A 1 368 ? 69.240 76.495 95.498 1.00 4.87 368 HIS A O 1
ATOM 1022 N N . LYS A 1 369 ? 67.343 76.775 96.675 1.00 4.67 369 LYS A N 1
ATOM 1023 C CA . LYS A 1 369 ? 68.015 77.084 97.941 1.00 4.67 369 LYS A CA 1
ATOM 1024 C C . LYS A 1 369 ? 68.975 78.261 97.796 1.00 4.67 369 LYS A C 1
ATOM 1025 O O . LYS A 1 369 ? 70.018 78.311 98.452 1.00 4.67 369 LYS A O 1
ATOM 1031 N N . MET A 1 370 ? 68.627 79.214 96.937 1.00 3.13 370 MET A N 1
ATOM 1032 C CA . MET A 1 370 ? 69.495 80.328 96.586 1.00 3.13 370 MET A CA 1
ATOM 1033 C C . MET A 1 370 ? 68.751 81.629 96.846 1.00 3.13 370 MET A C 1
ATOM 1034 O O . MET A 1 370 ? 67.606 81.786 96.413 1.00 3.13 370 MET A O 1
ATOM 1039 N N . GLN A 1 371 ? 69.393 82.559 97.547 1.00 1.95 371 GLN A N 1
ATOM 1040 C CA . GLN A 1 371 ? 68.773 83.830 97.907 1.00 1.95 371 GLN A CA 1
ATOM 1041 C C . GLN A 1 371 ? 69.585 84.962 97.291 1.00 1.95 371 GLN A C 1
ATOM 1042 O O . GLN A 1 371 ? 70.736 85.192 97.677 1.00 1.95 371 GLN A O 1
ATOM 1048 N N . LEU A 1 372 ? 68.984 85.664 96.333 1.00 1.41 372 LEU A N 1
ATOM 1049 C CA . LEU A 1 372 ? 69.646 86.771 95.651 1.00 1.41 372 LEU A CA 1
ATOM 1050 C C . LEU A 1 372 ? 69.519 88.021 96.513 1.00 1.41 372 LEU A C 1
ATOM 1051 O O . LEU A 1 372 ? 68.423 88.571 96.664 1.00 1.41 372 LEU A O 1
ATOM 1056 N N . TRP A 1 373 ? 70.631 88.470 97.075 1.00 1.32 373 TRP A N 1
ATOM 1057 C CA . TRP A 1 373 ? 70.600 89.621 97.969 1.00 1.32 373 TRP A CA 1
ATOM 1058 C C . TRP A 1 373 ? 70.438 90.907 97.166 1.00 1.32 373 TRP A C 1
ATOM 1059 O O . TRP A 1 373 ? 71.190 91.136 96.214 1.00 1.32 373 TRP A O 1
ATOM 1070 N N . PRO A 1 374 ? 69.483 91.769 97.518 1.00 1.13 374 PRO A N 1
ATOM 1071 C CA . PRO A 1 374 ? 69.286 93.020 96.781 1.00 1.13 374 PRO A CA 1
ATOM 1072 C C . PRO A 1 374 ? 70.269 94.125 97.136 1.00 1.13 374 PRO A C 1
ATOM 1073 O O . PRO A 1 374 ? 70.034 95.277 96.762 1.00 1.13 374 PRO A O 1
ATOM 1077 N N . GLY A 1 375 ? 71.350 93.811 97.842 1.00 0.80 375 GLY A N 1
ATOM 1078 C CA . GLY A 1 375 ? 72.316 94.820 98.214 1.00 0.80 375 GLY A CA 1
ATOM 1079 C C . GLY A 1 375 ? 73.098 95.335 97.022 1.00 0.80 375 GLY A C 1
ATOM 1080 O O . GLY A 1 375 ? 72.971 94.865 95.891 1.00 0.80 375 GLY A O 1
ATOM 1081 N N . TYR A 1 376 ? 73.933 96.330 97.294 1.00 0.78 376 TYR A N 1
ATOM 1082 C CA . TYR A 1 376 ? 74.666 97.039 96.259 1.00 0.78 376 TYR A CA 1
ATOM 1083 C C . TYR A 1 376 ? 76.164 96.900 96.485 1.00 0.78 376 TYR A C 1
ATOM 1084 O O . TYR A 1 376 ? 76.631 96.798 97.623 1.00 0.78 376 TYR A O 1
ATOM 1093 N N . VAL A 1 377 ? 76.917 96.910 95.387 1.00 0.96 377 VAL A N 1
ATOM 1094 C CA . VAL A 1 377 ? 78.369 96.802 95.458 1.00 0.96 377 VAL A CA 1
ATOM 1095 C C . VAL A 1 377 ? 78.880 98.185 95.837 1.00 0.96 377 VAL A C 1
ATOM 1096 O O . VAL A 1 377 ? 79.093 99.045 94.976 1.00 0.96 377 VAL A O 1
ATOM 1100 N N . THR A 1 378 ? 79.038 98.422 97.137 1.00 1.35 378 THR A N 1
ATOM 1101 C CA . THR A 1 378 ? 79.378 99.752 97.641 1.00 1.35 378 THR A CA 1
ATOM 1102 C C . THR A 1 378 ? 80.895 99.881 97.771 1.00 1.35 378 THR A C 1
ATOM 1103 O O . THR A 1 378 ? 81.460 100.012 98.858 1.00 1.35 378 THR A O 1
ATOM 1107 N N . ALA A 1 379 ? 81.555 99.841 96.616 1.00 1.35 379 ALA A N 1
ATOM 1108 C CA . ALA A 1 379 ? 83.010 99.975 96.550 1.00 1.35 379 ALA A CA 1
ATOM 1109 C C . ALA A 1 379 ? 83.383 101.456 96.468 1.00 1.35 379 ALA A C 1
ATOM 1110 O O . ALA A 1 379 ? 83.828 101.971 95.441 1.00 1.35 379 ALA A O 1
ATOM 1112 N N . ILE A 1 380 ? 83.183 102.148 97.592 1.00 1.81 380 ILE A N 1
ATOM 1113 C CA . ILE A 1 380 ? 83.513 103.566 97.653 1.00 1.81 380 ILE A CA 1
ATOM 1114 C C . ILE A 1 380 ? 85.018 103.736 97.525 1.00 1.81 380 ILE A C 1
ATOM 1115 O O . ILE A 1 380 ? 85.797 103.023 98.168 1.00 1.81 380 ILE A O 1
ATOM 1120 N N . ASN A 1 381 ? 85.434 104.681 96.686 1.00 2.10 381 ASN A N 1
ATOM 1121 C CA . ASN A 1 381 ? 86.848 104.954 96.468 1.00 2.10 381 ASN A CA 1
ATOM 1122 C C . ASN A 1 381 ? 86.975 106.334 95.841 1.00 2.10 381 ASN A C 1
ATOM 1123 O O . ASN A 1 381 ? 85.989 106.931 95.404 1.00 2.10 381 ASN A O 1
ATOM 1128 N N . ARG A 1 382 ? 88.206 106.843 95.819 1.00 0.95 382 ARG A N 1
ATOM 1129 C CA . ARG A 1 382 ? 88.485 108.079 95.101 1.00 0.95 382 ARG A CA 1
ATOM 1130 C C . ARG A 1 382 ? 88.088 107.918 93.640 1.00 0.95 382 ARG A C 1
ATOM 1131 O O . ARG A 1 382 ? 88.399 106.905 93.008 1.00 0.95 382 ARG A O 1
ATOM 1139 N N . HIS A 1 383 ? 87.399 108.918 93.106 1.00 0.65 383 HIS A N 1
ATOM 1140 C CA . HIS A 1 383 ? 86.694 108.758 91.842 1.00 0.65 383 HIS A CA 1
ATOM 1141 C C . HIS A 1 383 ? 86.687 110.100 91.117 1.00 0.65 383 HIS A C 1
ATOM 1142 O O . HIS A 1 383 ? 87.490 110.988 91.424 1.00 0.65 383 HIS A O 1
ATOM 1149 N N . GLU A 1 384 ? 85.791 110.234 90.139 1.00 1.00 384 GLU A N 1
ATOM 1150 C CA . GLU A 1 384 ? 85.723 111.425 89.300 1.00 1.00 384 GLU A CA 1
ATOM 1151 C C . GLU A 1 384 ? 85.609 112.685 90.147 1.00 1.00 384 GLU A C 1
ATOM 1152 O O . GLU A 1 384 ? 84.593 112.910 90.811 1.00 1.00 384 GLU A O 1
ATOM 1158 N N . GLY A 1 385 ? 86.654 113.506 90.115 1.00 0.62 385 GLY A N 1
ATOM 1159 C CA . GLY A 1 385 ? 86.663 114.758 90.843 1.00 0.62 385 GLY A CA 1
ATOM 1160 C C . GLY A 1 385 ? 87.031 114.600 92.304 1.00 0.62 385 GLY A C 1
ATOM 1161 O O . GLY A 1 385 ? 88.147 114.940 92.708 1.00 0.62 385 GLY A O 1
ATOM 1162 N N . GLY A 1 386 ? 86.102 114.085 93.106 1.00 0.95 386 GLY A N 1
ATOM 1163 C CA . GLY A 1 386 ? 86.355 113.872 94.518 1.00 0.95 386 GLY A CA 1
ATOM 1164 C C . GLY A 1 386 ? 86.167 112.433 94.953 1.00 0.95 386 GLY A C 1
ATOM 1165 O O . GLY A 1 386 ? 86.980 111.563 94.627 1.00 0.95 386 GLY A O 1
ATOM 1166 N N . LEU A 1 387 ? 85.097 112.176 95.700 1.00 1.34 387 LEU A N 1
ATOM 1167 C CA . LEU A 1 387 ? 84.738 110.839 96.144 1.00 1.34 387 LEU A CA 1
ATOM 1168 C C . LEU A 1 387 ? 83.342 110.496 95.644 1.00 1.34 387 LEU A C 1
ATOM 1169 O O . LEU A 1 387 ? 82.457 111.355 95.585 1.00 1.34 387 LEU A O 1
ATOM 1174 N N . MET A 1 388 ? 83.150 109.228 95.287 1.00 0.85 388 MET A N 1
ATOM 1175 C CA . MET A 1 388 ? 81.897 108.785 94.691 1.00 0.85 388 MET A CA 1
ATOM 1176 C C . MET A 1 388 ? 81.599 107.367 95.149 1.00 0.85 388 MET A C 1
ATOM 1177 O O . MET A 1 388 ? 82.501 106.526 95.194 1.00 0.85 388 MET A O 1
ATOM 1182 N N . LEU A 1 389 ? 80.339 107.110 95.488 1.00 1.04 389 LEU A N 1
ATOM 1183 C CA . LEU A 1 389 ? 79.899 105.787 95.908 1.00 1.04 389 LEU A CA 1
ATOM 1184 C C . LEU A 1 389 ? 79.288 105.062 94.716 1.00 1.04 389 LEU A C 1
ATOM 1185 O O . LEU A 1 389 ? 78.272 105.502 94.166 1.00 1.04 389 LEU A O 1
ATOM 1190 N N . VAL A 1 390 ? 79.905 103.956 94.322 1.00 0.79 390 VAL A N 1
ATOM 1191 C CA . VAL A 1 390 ? 79.380 103.123 93.248 1.00 0.79 390 VAL A CA 1
ATOM 1192 C C . VAL A 1 390 ? 78.279 102.239 93.815 1.00 0.79 390 VAL A C 1
ATOM 1193 O O . VAL A 1 390 ? 78.433 101.656 94.894 1.00 0.79 390 VAL A O 1
ATOM 1197 N N . LEU A 1 391 ? 77.156 102.153 93.106 1.00 1.17 391 LEU A N 1
ATOM 1198 C CA . LEU A 1 391 ? 76.047 101.302 93.531 1.00 1.17 391 LEU A CA 1
ATOM 1199 C C . LEU A 1 391 ? 75.486 100.574 92.320 1.00 1.17 391 LEU A C 1
ATOM 1200 O O . LEU A 1 391 ? 74.800 101.177 91.489 1.00 1.17 391 LEU A O 1
ATOM 1205 N N . ASP A 1 392 ? 75.773 99.283 92.227 1.00 1.11 392 ASP A N 1
ATOM 1206 C CA . ASP A 1 392 ? 75.103 98.387 91.300 1.00 1.11 392 ASP A CA 1
ATOM 1207 C C . ASP A 1 392 ? 74.287 97.393 92.111 1.00 1.11 392 ASP A C 1
ATOM 1208 O O . ASP A 1 392 ? 74.779 96.841 93.100 1.00 1.11 392 ASP A O 1
ATOM 1213 N N . VAL A 1 393 ? 73.048 97.152 91.688 1.00 1.01 393 VAL A N 1
ATOM 1214 C CA . VAL A 1 393 ? 72.184 96.276 92.468 1.00 1.01 393 VAL A CA 1
ATOM 1215 C C . VAL A 1 393 ? 72.637 94.852 92.180 1.00 1.01 393 VAL A C 1
ATOM 1216 O O . VAL A 1 393 ? 72.181 94.199 91.235 1.00 1.01 393 VAL A O 1
ATOM 1220 N N . SER A 1 394 ? 73.569 94.378 92.995 1.00 1.22 394 SER A N 1
ATOM 1221 C CA . SER A 1 394 ? 74.204 93.086 92.784 1.00 1.22 394 SER A CA 1
ATOM 1222 C C . SER A 1 394 ? 73.382 92.020 93.495 1.00 1.22 394 SER A C 1
ATOM 1223 O O . SER A 1 394 ? 73.338 91.981 94.728 1.00 1.22 394 SER A O 1
ATOM 1226 N N . HIS A 1 395 ? 72.745 91.145 92.718 1.00 1.37 395 HIS A N 1
ATOM 1227 C CA . HIS A 1 395 ? 71.990 90.047 93.302 1.00 1.37 395 HIS A CA 1
ATOM 1228 C C . HIS A 1 395 ? 72.973 88.996 93.800 1.00 1.37 395 HIS A C 1
ATOM 1229 O O . HIS A 1 395 ? 73.093 87.909 93.222 1.00 1.37 395 HIS A O 1
ATOM 1236 N N . ARG A 1 396 ? 73.674 89.333 94.883 1.00 1.49 396 ARG A N 1
ATOM 1237 C CA . ARG A 1 396 ? 74.711 88.487 95.454 1.00 1.49 396 ARG A CA 1
ATOM 1238 C C . ARG A 1 396 ? 74.138 87.141 95.898 1.00 1.49 396 ARG A C 1
ATOM 1239 O O . ARG A 1 396 ? 73.191 87.077 96.692 1.00 1.49 396 ARG A O 1
ATOM 1247 N N . VAL A 1 397 ? 74.670 86.068 95.321 1.00 1.77 397 VAL A N 1
ATOM 1248 C CA . VAL A 1 397 ? 74.044 84.740 95.441 1.00 1.77 397 VAL A CA 1
ATOM 1249 C C . VAL A 1 397 ? 74.679 84.050 96.643 1.00 1.77 397 VAL A C 1
ATOM 1250 O O . VAL A 1 397 ? 75.565 83.200 96.533 1.00 1.77 397 VAL A O 1
ATOM 1254 N N . MET A 1 398 ? 74.182 84.405 97.823 1.00 2.56 398 MET A N 1
ATOM 1255 C CA . MET A 1 398 ? 74.410 83.670 99.057 1.00 2.56 398 MET A CA 1
ATOM 1256 C C . MET A 1 398 ? 73.231 82.768 99.396 1.00 2.56 398 MET A C 1
ATOM 1257 O O . MET A 1 398 ? 72.065 83.151 99.264 1.00 2.56 398 MET A O 1
ATOM 1262 N N . LYS A 1 399 ? 73.565 81.541 99.776 1.00 3.15 399 LYS A N 1
ATOM 1263 C CA . LYS A 1 399 ? 72.606 80.460 99.950 1.00 3.15 399 LYS A CA 1
ATOM 1264 C C . LYS A 1 399 ? 72.066 80.484 101.377 1.00 3.15 399 LYS A C 1
ATOM 1265 O O . LYS A 1 399 ? 72.832 80.636 102.337 1.00 3.15 399 LYS A O 1
ATOM 1271 N N . THR A 1 400 ? 70.744 80.375 101.515 1.00 4.19 400 THR A N 1
ATOM 1272 C CA . THR A 1 400 ? 70.165 80.257 102.847 1.00 4.19 400 THR A CA 1
ATOM 1273 C C . THR A 1 400 ? 70.599 78.963 103.518 1.00 4.19 400 THR A C 1
ATOM 1274 O O . THR A 1 400 ? 70.810 78.934 104.736 1.00 4.19 400 THR A O 1
ATOM 1278 N N . ASP A 1 401 ? 70.743 77.892 102.745 1.00 5.08 401 ASP A N 1
ATOM 1279 C CA . ASP A 1 401 ? 71.223 76.630 103.278 1.00 5.08 401 ASP A CA 1
ATOM 1280 C C . ASP A 1 401 ? 72.729 76.695 103.518 1.00 5.08 401 ASP A C 1
ATOM 1281 O O . ASP A 1 401 ? 73.442 77.526 102.950 1.00 5.08 401 ASP A O 1
ATOM 1286 N N . THR A 1 402 ? 73.207 75.802 104.376 1.00 5.50 402 THR A N 1
ATOM 1287 C CA . THR A 1 402 ? 74.595 75.777 104.817 1.00 5.50 402 THR A CA 1
ATOM 1288 C C . THR A 1 402 ? 75.229 74.430 104.477 1.00 5.50 402 THR A C 1
ATOM 1289 O O . THR A 1 402 ? 74.581 73.527 103.943 1.00 5.50 402 THR A O 1
ATOM 1293 N N . ALA A 1 403 ? 76.525 74.308 104.785 1.00 5.99 403 ALA A N 1
ATOM 1294 C CA . ALA A 1 403 ? 77.231 73.055 104.534 1.00 5.99 403 ALA A CA 1
ATOM 1295 C C . ALA A 1 403 ? 76.675 71.918 105.378 1.00 5.99 403 ALA A C 1
ATOM 1296 O O . ALA A 1 403 ? 76.834 70.747 105.019 1.00 5.99 403 ALA A O 1
ATOM 1298 N N . LEU A 1 404 ? 76.028 72.242 106.500 1.00 8.15 404 LEU A N 1
ATOM 1299 C CA . LEU A 1 404 ? 75.391 71.224 107.327 1.00 8.15 404 LEU A CA 1
ATOM 1300 C C . LEU A 1 404 ? 74.369 70.431 106.519 1.00 8.15 404 LEU A C 1
ATOM 1301 O O . LEU A 1 404 ? 74.478 69.207 106.375 1.00 8.15 404 LEU A O 1
ATOM 1306 N N . ASP A 1 405 ? 73.384 71.127 105.947 1.00 8.22 405 ASP A N 1
ATOM 1307 C CA . ASP A 1 405 ? 72.349 70.442 105.182 1.00 8.22 405 ASP A CA 1
ATOM 1308 C C . ASP A 1 405 ? 72.883 69.899 103.862 1.00 8.22 405 ASP A C 1
ATOM 1309 O O . ASP A 1 405 ? 72.372 68.893 103.362 1.00 8.22 405 ASP A O 1
ATOM 1314 N N . PHE A 1 406 ? 73.905 70.537 103.285 1.00 9.24 406 PHE A N 1
ATOM 1315 C CA . PHE A 1 406 ? 74.494 70.015 102.055 1.00 9.24 406 PHE A CA 1
ATOM 1316 C C . PHE A 1 406 ? 75.147 68.659 102.299 1.00 9.24 406 PHE A C 1
ATOM 1317 O O . PHE A 1 406 ? 74.914 67.697 101.556 1.00 9.24 406 PHE A O 1
ATOM 1325 N N . LEU A 1 407 ? 75.963 68.559 103.349 1.00 10.03 407 LEU A N 1
ATOM 1326 C CA . LEU A 1 407 ? 76.548 67.271 103.694 1.00 10.03 407 LEU A CA 1
ATOM 1327 C C . LEU A 1 407 ? 75.484 66.283 104.149 1.00 10.03 407 LEU A C 1
ATOM 1328 O O . LEU A 1 407 ? 75.622 65.078 103.915 1.00 10.03 407 LEU A O 1
ATOM 1333 N N . TYR A 1 408 ? 74.407 66.766 104.775 1.00 13.80 408 TYR A N 1
ATOM 1334 C CA . TYR A 1 408 ? 73.350 65.853 105.196 1.00 13.80 408 TYR A CA 1
ATOM 1335 C C . TYR A 1 408 ? 72.605 65.265 104.002 1.00 13.80 408 TYR A C 1
ATOM 1336 O O . TYR A 1 408 ? 72.257 64.082 104.012 1.00 13.80 408 TYR A O 1
ATOM 1345 N N . GLU A 1 409 ? 72.363 66.057 102.955 1.00 12.19 409 GLU A N 1
ATOM 1346 C CA . GLU A 1 409 ? 71.723 65.490 101.769 1.00 12.19 409 GLU A CA 1
ATOM 1347 C C . GLU A 1 409 ? 72.695 64.625 100.974 1.00 12.19 409 GLU A C 1
ATOM 1348 O O . GLU A 1 409 ? 72.278 63.648 100.337 1.00 12.19 409 GLU A O 1
ATOM 1354 N N . LEU A 1 410 ? 73.991 64.952 101.010 1.00 12.34 410 LEU A N 1
ATOM 1355 C CA . LEU A 1 410 ? 74.984 64.055 100.427 1.00 12.34 410 LEU A CA 1
ATOM 1356 C C . LEU A 1 410 ? 74.976 62.704 101.135 1.00 12.34 410 LEU A C 1
ATOM 1357 O O . LEU A 1 410 ? 75.091 61.654 100.490 1.00 12.34 410 LEU A O 1
ATOM 1362 N N . TYR A 1 411 ? 74.846 62.713 102.464 1.00 14.95 411 TYR A N 1
ATOM 1363 C CA . TYR A 1 411 ? 74.650 61.472 103.209 1.00 14.95 411 TYR A CA 1
ATOM 1364 C C . TYR A 1 411 ? 73.326 60.814 102.839 1.00 14.95 411 TYR A C 1
ATOM 1365 O O . TYR A 1 411 ? 73.225 59.582 102.786 1.00 14.95 411 TYR A O 1
ATOM 1374 N N . HIS A 1 412 ? 72.292 61.624 102.604 1.00 17.50 412 HIS A N 1
ATOM 1375 C CA . HIS A 1 412 ? 70.991 61.095 102.211 1.00 17.50 412 HIS A CA 1
ATOM 1376 C C . HIS A 1 412 ? 71.077 60.326 100.902 1.00 17.50 412 HIS A C 1
ATOM 1377 O O . HIS A 1 412 ? 70.326 59.365 100.697 1.00 17.50 412 HIS A O 1
ATOM 1384 N N . PHE A 1 413 ? 71.973 60.737 100.002 1.00 17.93 413 PHE A N 1
ATOM 1385 C CA . PHE A 1 413 ? 72.204 59.954 98.792 1.00 17.93 413 PHE A CA 1
ATOM 1386 C C . PHE A 1 413 ? 72.701 58.553 99.136 1.00 17.93 413 PHE A C 1
ATOM 1387 O O . PHE A 1 413 ? 72.118 57.552 98.705 1.00 17.93 413 PHE A O 1
ATOM 1395 N N . ASN A 1 414 ? 73.767 58.468 99.925 1.00 19.20 414 ASN A N 1
ATOM 1396 C CA . ASN A 1 414 ? 74.343 57.210 100.401 1.00 19.20 414 ASN A CA 1
ATOM 1397 C C . ASN A 1 414 ? 75.429 57.561 101.414 1.00 19.20 414 ASN A C 1
ATOM 1398 O O . ASN A 1 414 ? 75.587 58.727 101.794 1.00 19.20 414 ASN A O 1
ATOM 1403 N N . GLN A 1 415 ? 76.176 56.552 101.864 1.00 19.12 415 GLN A N 1
ATOM 1404 C CA . GLN A 1 415 ? 77.302 56.764 102.767 1.00 19.12 415 GLN A CA 1
ATOM 1405 C C . GLN A 1 415 ? 78.638 56.505 102.082 1.00 19.12 415 GLN A C 1
ATOM 1406 O O . GLN A 1 415 ? 79.495 57.393 102.038 1.00 19.12 415 GLN A O 1
ATOM 1412 N N . ASP A 1 416 ? 78.840 55.304 101.534 1.00 19.95 416 ASP A N 1
ATOM 1413 C CA . ASP A 1 416 ? 80.051 55.043 100.761 1.00 19.95 416 ASP A CA 1
ATOM 1414 C C . ASP A 1 416 ? 80.060 55.853 99.470 1.00 19.95 416 ASP A C 1
ATOM 1415 O O . ASP A 1 416 ? 81.101 56.392 99.070 1.00 19.95 416 ASP A O 1
ATOM 1420 N N . LYS A 1 417 ? 78.907 55.949 98.803 1.00 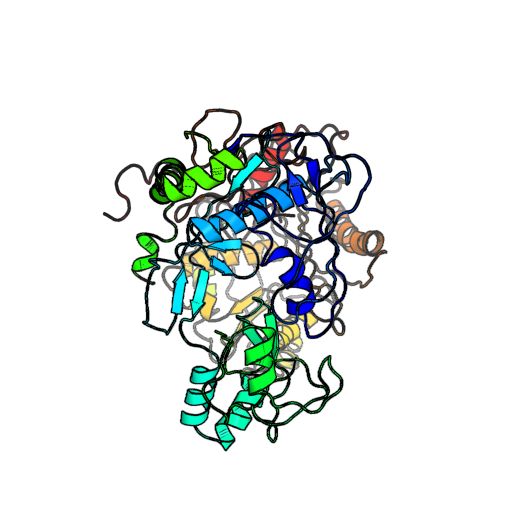19.79 417 LYS A N 1
ATOM 1421 C CA . LYS A 1 417 ? 78.805 56.823 97.642 1.00 19.79 417 LYS A CA 1
ATOM 1422 C C . LYS A 1 417 ? 78.980 58.282 98.037 1.00 19.79 417 LYS A C 1
ATOM 1423 O O . LYS A 1 417 ? 79.537 59.067 97.266 1.00 19.79 417 LYS A O 1
ATOM 1429 N N . PHE A 1 418 ? 78.517 58.663 99.231 1.00 16.66 418 PHE A N 1
ATOM 1430 C CA . PHE A 1 418 ? 78.810 59.999 99.740 1.00 16.66 418 PHE A CA 1
ATOM 1431 C C . PHE A 1 418 ? 80.311 60.223 99.841 1.00 16.66 418 PHE A C 1
ATOM 1432 O O . PHE A 1 418 ? 80.825 61.260 99.412 1.00 16.66 418 PHE A O 1
ATOM 1440 N N . ARG A 1 419 ? 81.029 59.255 100.414 1.00 16.48 419 ARG A N 1
ATOM 1441 C CA . ARG A 1 419 ? 82.474 59.391 100.562 1.00 16.48 419 ARG A CA 1
ATOM 1442 C C . ARG A 1 419 ? 83.142 59.534 99.200 1.00 16.48 419 ARG A C 1
ATOM 1443 O O . ARG A 1 419 ? 83.979 60.422 98.988 1.00 16.48 419 ARG A O 1
ATOM 1451 N N . GLU A 1 420 ? 82.759 58.673 98.254 1.00 17.42 420 GLU A N 1
ATOM 1452 C CA . GLU A 1 420 ? 83.364 58.701 96.926 1.00 17.42 420 GLU A CA 1
ATOM 1453 C C . GLU A 1 420 ? 83.081 60.019 96.215 1.00 17.42 420 GLU A C 1
ATOM 1454 O O . GLU A 1 420 ? 84.000 60.676 95.713 1.00 17.42 420 GLU A O 1
ATOM 1460 N N . GLU A 1 421 ? 81.811 60.430 96.168 1.00 16.49 421 GLU A N 1
ATOM 1461 C CA . GLU A 1 421 ? 81.455 61.657 95.464 1.00 16.49 421 GLU A CA 1
ATOM 1462 C C . GLU A 1 421 ? 82.052 62.887 96.133 1.00 16.49 421 GLU A C 1
ATOM 1463 O O . GLU A 1 421 ? 82.408 63.848 95.442 1.00 16.49 421 GLU A O 1
ATOM 1469 N N . ALA A 1 422 ? 82.171 62.885 97.462 1.00 14.55 422 ALA A N 1
ATOM 1470 C CA . ALA A 1 422 ? 82.877 63.966 98.135 1.00 14.55 422 ALA A CA 1
ATOM 1471 C C . ALA A 1 422 ? 84.345 63.986 97.733 1.00 14.55 422 ALA A C 1
ATOM 1472 O O . ALA A 1 422 ? 84.927 65.060 97.541 1.00 14.55 422 ALA A O 1
ATOM 1474 N N . PHE A 1 423 ? 84.958 62.808 97.596 1.00 14.60 423 PHE A N 1
ATOM 1475 C CA . PHE A 1 423 ? 86.308 62.732 97.053 1.00 14.60 423 PHE A CA 1
ATOM 1476 C C . PHE A 1 423 ? 86.370 63.106 95.577 1.00 14.60 423 PHE A C 1
ATOM 1477 O O . PHE A 1 423 ? 87.472 63.311 95.056 1.00 14.60 423 PHE A O 1
ATOM 1485 N N . LYS A 1 424 ? 85.228 63.184 94.893 1.00 15.70 424 LYS A N 1
ATOM 1486 C CA . LYS A 1 424 ? 85.178 63.611 93.498 1.00 15.70 424 LYS A CA 1
ATOM 1487 C C . LYS A 1 424 ? 84.592 65.008 93.324 1.00 15.70 424 LYS A C 1
ATOM 1488 O O . LYS A 1 424 ? 85.187 65.846 92.641 1.00 15.70 424 LYS A O 1
ATOM 1494 N N . GLN A 1 425 ? 83.434 65.282 93.929 1.00 12.90 425 GLN A N 1
ATOM 1495 C CA . GLN A 1 425 ? 82.712 66.521 93.664 1.00 12.90 425 GLN A CA 1
ATOM 1496 C C . GLN A 1 425 ? 82.875 67.579 94.747 1.00 12.90 425 GLN A C 1
ATOM 1497 O O . GLN A 1 425 ? 82.592 68.752 94.484 1.00 12.90 425 GLN A O 1
ATOM 1503 N N . LEU A 1 426 ? 83.317 67.208 95.948 1.00 11.98 426 LEU A N 1
ATOM 1504 C CA . LEU A 1 426 ? 83.504 68.187 97.012 1.00 11.98 426 LEU A CA 1
ATOM 1505 C C . LEU A 1 426 ? 84.944 68.655 97.152 1.00 11.98 426 LEU A C 1
ATOM 1506 O O . LEU A 1 426 ? 85.172 69.799 97.560 1.00 11.98 426 LEU A O 1
ATOM 1511 N N . VAL A 1 427 ? 85.922 67.808 96.828 1.00 10.85 427 VAL A N 1
ATOM 1512 C CA . VAL A 1 427 ? 87.308 68.255 96.823 1.00 10.85 427 VAL A CA 1
ATOM 1513 C C . VAL A 1 427 ? 87.517 69.233 95.672 1.00 10.85 427 VAL A C 1
ATOM 1514 O O . VAL A 1 427 ? 86.882 69.135 94.613 1.00 10.85 427 VAL A O 1
ATOM 1518 N N . GLY A 1 428 ? 88.400 70.204 95.888 1.00 8.16 428 GLY A N 1
ATOM 1519 C CA . GLY A 1 428 ? 88.597 71.260 94.916 1.00 8.16 428 GLY A CA 1
ATOM 1520 C C . GLY A 1 428 ? 87.558 72.354 95.049 1.00 8.16 428 GLY A C 1
ATOM 1521 O O . GLY A 1 428 ? 87.840 73.527 94.788 1.00 8.16 428 GLY A O 1
ATOM 1522 N N . SER A 1 429 ? 86.348 71.976 95.456 1.00 7.59 429 SER A N 1
ATOM 1523 C CA . SER A 1 429 ? 85.288 72.941 95.687 1.00 7.59 429 SER A CA 1
ATOM 1524 C C . SER A 1 429 ? 85.598 73.785 96.921 1.00 7.59 429 SER A C 1
ATOM 1525 O O . SER A 1 429 ? 86.473 73.462 97.729 1.00 7.59 429 SER A O 1
ATOM 1528 N N . VAL A 1 430 ? 84.861 74.882 97.058 1.00 4.09 430 VAL A N 1
ATOM 1529 C CA . VAL A 1 430 ? 85.138 75.899 98.063 1.00 4.09 430 VAL A CA 1
ATOM 1530 C C . VAL A 1 430 ? 83.854 76.241 98.805 1.00 4.09 430 VAL A C 1
ATOM 1531 O O . VAL A 1 430 ? 82.789 76.380 98.194 1.00 4.09 430 VAL A O 1
ATOM 1535 N N . VAL A 1 431 ? 83.957 76.366 100.128 1.00 3.39 431 VAL A N 1
ATOM 1536 C CA . VAL A 1 431 ? 82.849 76.792 100.973 1.00 3.39 431 VAL A CA 1
ATOM 1537 C C . VAL A 1 431 ? 83.038 78.260 101.325 1.00 3.39 431 VAL A C 1
ATOM 1538 O O . VAL A 1 431 ? 84.160 78.782 101.334 1.00 3.39 431 VAL A O 1
ATOM 1542 N N . LEU A 1 432 ? 81.930 78.936 101.614 1.00 3.17 432 LEU A N 1
ATOM 1543 C CA . LEU A 1 432 ? 81.950 80.327 102.048 1.00 3.17 432 LEU A CA 1
ATOM 1544 C C . LEU A 1 432 ? 81.748 80.366 103.556 1.00 3.17 432 LEU A C 1
ATOM 1545 O O . LEU A 1 432 ? 80.749 79.848 104.068 1.00 3.17 432 LEU A O 1
ATOM 1550 N N . THR A 1 433 ? 82.695 80.975 104.260 1.00 3.72 433 THR A N 1
ATOM 1551 C CA . THR A 1 433 ? 82.6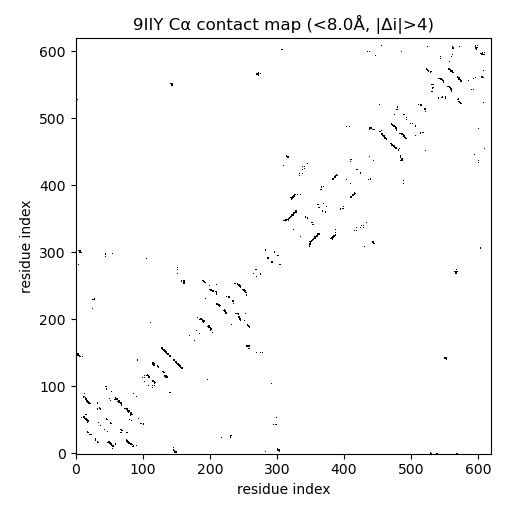59 81.013 105.713 1.00 3.72 433 THR A CA 1
ATOM 1552 C C . THR A 1 433 ? 81.715 82.113 106.189 1.00 3.72 433 THR A C 1
ATOM 1553 O O . THR A 1 433 ? 81.459 83.091 105.480 1.00 3.72 433 THR A O 1
ATOM 1557 N N . ARG A 1 434 ? 81.188 81.942 107.400 1.00 3.28 434 ARG A N 1
ATOM 1558 C CA . ARG A 1 434 ? 80.223 82.876 107.968 1.00 3.28 434 ARG A CA 1
ATOM 1559 C C . ARG A 1 434 ? 80.762 83.690 109.134 1.00 3.28 434 ARG A C 1
ATOM 1560 O O . ARG A 1 434 ? 80.450 84.879 109.236 1.00 3.28 434 ARG A O 1
ATOM 1568 N N . TYR A 1 435 ? 81.558 83.092 110.026 1.00 3.52 435 TYR A N 1
ATOM 1569 C CA . TYR A 1 435 ? 82.003 83.831 111.206 1.00 3.52 435 TYR A CA 1
ATOM 1570 C C . TYR A 1 435 ? 82.963 84.955 110.836 1.00 3.52 435 TYR A C 1
ATOM 1571 O O . TYR A 1 435 ? 82.897 86.046 111.414 1.00 3.52 435 TYR A O 1
ATOM 1580 N N . ASN A 1 436 ? 83.863 84.716 109.879 1.00 4.05 436 ASN A N 1
ATOM 1581 C CA . ASN A 1 436 ? 84.764 85.762 109.411 1.00 4.05 436 ASN A CA 1
ATOM 1582 C C . ASN A 1 436 ? 84.647 86.004 107.911 1.00 4.05 436 ASN A C 1
ATOM 1583 O O . ASN A 1 436 ? 85.499 86.698 107.343 1.00 4.05 436 ASN A O 1
ATOM 1588 N N . ASN A 1 437 ? 83.616 85.458 107.262 1.00 3.98 437 ASN A N 1
ATOM 1589 C CA . ASN A 1 437 ? 83.367 85.670 105.835 1.00 3.98 437 ASN A CA 1
ATOM 1590 C C . ASN A 1 437 ? 84.588 85.305 104.994 1.00 3.98 437 ASN A C 1
ATOM 1591 O O . ASN A 1 437 ? 84.943 85.997 104.038 1.00 3.98 437 ASN A O 1
ATOM 1596 N N . ARG A 1 438 ? 85.236 84.203 105.354 1.00 5.01 438 ARG A N 1
ATOM 1597 C CA . ARG A 1 438 ? 86.427 83.757 104.652 1.00 5.01 438 ARG A CA 1
ATOM 1598 C C . ARG A 1 438 ? 86.067 82.783 103.534 1.00 5.01 438 ARG A C 1
ATOM 1599 O O . ARG A 1 438 ? 84.926 82.340 103.393 1.00 5.01 438 ARG A O 1
ATOM 1607 N N . THR A 1 439 ? 87.071 82.457 102.726 1.00 4.84 439 THR A N 1
ATOM 1608 C CA . THR A 1 439 ? 86.916 81.596 101.557 1.00 4.84 439 THR A CA 1
ATOM 1609 C C . THR A 1 439 ? 87.890 80.431 101.704 1.00 4.84 439 THR A C 1
ATOM 1610 O O . THR A 1 439 ? 89.096 80.591 101.494 1.00 4.84 439 THR A O 1
ATOM 1614 N N . TYR A 1 440 ? 87.367 79.261 102.062 1.00 5.69 440 TYR A N 1
ATOM 1615 C CA . TYR A 1 440 ? 88.181 78.097 102.389 1.00 5.69 440 TYR A CA 1
ATOM 1616 C C . TYR A 1 440 ? 87.932 76.992 101.373 1.00 5.69 440 TYR A C 1
ATOM 1617 O O . TYR A 1 440 ? 86.779 76.659 101.081 1.00 5.69 440 TYR A O 1
ATOM 1626 N N . GLU A 1 441 ? 89.014 76.426 100.844 1.00 6.28 441 GLU A N 1
ATOM 1627 C CA . GLU A 1 441 ? 88.933 75.353 99.868 1.00 6.28 441 GLU A CA 1
ATOM 1628 C C . GLU A 1 441 ? 88.795 73.998 100.562 1.00 6.28 441 GLU A C 1
ATOM 1629 O O . GLU A 1 441 ? 88.917 73.875 101.784 1.00 6.28 441 GLU A O 1
ATOM 1635 N N . ILE A 1 442 ? 88.535 72.970 99.758 1.00 7.26 442 ILE A N 1
ATOM 1636 C CA . ILE A 1 442 ? 88.406 71.598 100.234 1.00 7.26 442 ILE A CA 1
ATOM 1637 C C . ILE A 1 442 ? 89.353 70.720 99.428 1.00 7.26 442 ILE A C 1
ATOM 1638 O O . ILE A 1 442 ? 89.360 70.780 98.193 1.00 7.26 442 ILE A O 1
ATOM 1643 N N . ASP A 1 443 ? 90.149 69.909 100.124 1.00 8.27 443 ASP A N 1
ATOM 1644 C CA . ASP A 1 443 ? 91.082 69.004 99.463 1.00 8.27 443 ASP A CA 1
ATOM 1645 C C . ASP A 1 443 ? 90.864 67.573 99.935 1.00 8.27 443 ASP A C 1
ATOM 1646 O O . ASP A 1 443 ? 91.023 66.623 99.161 1.00 8.27 443 ASP A O 1
ATOM 1651 N N . ASP A 1 444 ? 90.501 67.413 101.204 1.00 9.85 444 ASP A N 1
ATOM 1652 C CA . ASP A 1 444 ? 90.227 66.102 101.773 1.00 9.85 444 ASP A CA 1
ATOM 1653 C C . ASP A 1 444 ? 89.287 66.292 102.953 1.00 9.85 444 ASP A C 1
ATOM 1654 O O . ASP A 1 444 ? 89.213 67.374 103.541 1.00 9.85 444 ASP A O 1
ATOM 1659 N N . ILE A 1 445 ? 88.561 65.230 103.288 1.00 10.07 445 ILE A N 1
ATOM 1660 C CA . ILE A 1 445 ? 87.558 65.261 104.345 1.00 10.07 445 ILE A CA 1
ATOM 1661 C C . ILE A 1 445 ? 87.993 64.311 105.450 1.00 10.07 445 ILE A C 1
ATOM 1662 O O . ILE A 1 445 ? 88.216 63.119 105.204 1.00 10.07 445 ILE A O 1
ATOM 1667 N N . ALA A 1 446 ? 88.114 64.837 106.665 1.00 11.04 446 ALA A N 1
ATOM 1668 C CA . ALA A 1 446 ? 88.429 64.005 107.815 1.00 11.04 446 ALA A CA 1
ATOM 1669 C C . ALA A 1 446 ? 87.256 63.089 108.145 1.00 11.04 446 ALA A C 1
ATOM 1670 O O . ALA A 1 446 ? 86.089 63.451 107.978 1.00 11.04 446 ALA A O 1
ATOM 1672 N N . TRP A 1 447 ? 87.579 61.890 108.621 1.00 14.07 447 TRP A N 1
ATOM 1673 C CA . TRP A 1 447 ? 86.587 60.853 108.870 1.00 14.07 447 TRP A CA 1
ATOM 1674 C C . TRP A 1 447 ? 86.401 60.552 110.349 1.00 14.07 447 TRP A C 1
ATOM 1675 O O . TRP A 1 447 ? 85.266 60.507 110.834 1.00 14.07 447 TRP A O 1
ATOM 1686 N N . ASP A 1 448 ? 87.494 60.338 111.083 1.00 14.80 448 ASP A N 1
ATOM 1687 C CA . ASP A 1 448 ? 87.380 60.076 112.513 1.00 14.80 448 ASP A CA 1
ATOM 1688 C C . ASP A 1 448 ? 87.066 61.345 113.294 1.00 14.80 448 ASP A C 1
ATOM 1689 O O . ASP A 1 448 ? 86.471 61.273 114.375 1.00 14.80 448 ASP A O 1
ATOM 1694 N N . LYS A 1 449 ? 87.455 62.505 112.773 1.00 11.29 449 LYS A N 1
ATOM 1695 C CA . LYS A 1 449 ? 87.215 63.758 113.473 1.00 11.29 449 LYS A CA 1
ATOM 1696 C C . LYS A 1 449 ? 85.728 64.091 113.500 1.00 11.29 449 LYS A C 1
ATOM 1697 O O . LYS A 1 449 ? 84.956 63.686 112.627 1.00 11.29 449 LYS A O 1
ATOM 1703 N N . ASN A 1 450 ? 85.334 64.840 114.524 1.00 11.65 450 ASN A N 1
ATOM 1704 C CA . ASN A 1 450 ? 83.944 65.198 114.764 1.00 11.65 450 ASN A CA 1
ATOM 1705 C C . ASN A 1 450 ? 83.928 66.468 115.603 1.00 11.65 450 ASN A C 1
ATOM 1706 O O . ASN A 1 450 ? 84.961 66.852 116.165 1.00 11.65 450 ASN A O 1
ATOM 1711 N N . PRO A 1 451 ? 82.774 67.148 115.714 1.00 11.08 451 PRO A N 1
ATOM 1712 C CA . PRO A 1 451 ? 82.739 68.363 116.540 1.00 11.08 451 PRO A CA 1
ATOM 1713 C C . PRO A 1 451 ? 82.715 68.062 118.030 1.00 11.08 451 PRO A C 1
ATOM 1714 O O . PRO A 1 451 ? 81.946 68.658 118.790 1.00 11.08 451 PRO A O 1
ATOM 1718 N N . ARG A 1 452 ? 83.564 67.125 118.449 1.00 11.37 452 ARG A N 1
ATOM 1719 C CA . ARG A 1 452 ? 83.912 66.934 119.854 1.00 11.37 452 ARG A CA 1
ATOM 1720 C C . ARG A 1 452 ? 85.385 66.633 120.071 1.00 11.37 452 ARG A C 1
ATOM 1721 O O . ARG A 1 452 ? 85.884 66.867 121.178 1.00 11.37 452 ARG A O 1
ATOM 1729 N N . CYS A 1 453 ? 86.102 66.138 119.065 1.00 12.36 453 CYS A N 1
ATOM 1730 C CA . CYS A 1 453 ? 87.512 65.816 119.223 1.00 12.36 453 CYS A CA 1
ATOM 1731 C C . CYS A 1 453 ? 88.328 67.080 119.459 1.00 12.36 453 CYS A C 1
ATOM 1732 O O . CYS A 1 453 ? 88.064 68.132 118.869 1.00 12.36 453 CYS A O 1
ATOM 1735 N N . ALA A 1 454 ? 89.326 66.967 120.327 1.00 12.33 454 ALA A N 1
ATOM 1736 C CA . ALA A 1 454 ? 90.125 68.111 120.730 1.00 12.33 454 ALA A CA 1
ATOM 1737 C C . ALA A 1 454 ? 91.224 68.396 119.709 1.00 12.33 454 ALA A C 1
ATOM 1738 O O . ALA A 1 454 ? 91.454 67.635 118.765 1.00 12.33 454 ALA A O 1
ATOM 1740 N N . PHE A 1 455 ? 91.907 69.520 119.912 1.00 13.48 455 PHE A N 1
ATOM 1741 C CA . PHE A 1 455 ? 93.009 69.926 119.052 1.00 13.48 455 PHE A CA 1
ATOM 1742 C C . PHE A 1 455 ? 93.893 70.888 119.829 1.00 13.48 455 PHE A C 1
ATOM 1743 O O . PHE A 1 455 ? 93.498 71.419 120.870 1.00 13.48 455 PHE A O 1
ATOM 1751 N N . GLN A 1 456 ? 95.096 71.109 119.305 1.00 16.56 456 GLN A N 1
ATOM 1752 C CA . GLN A 1 456 ? 96.034 72.058 119.905 1.00 16.56 456 GLN A CA 1
ATOM 1753 C C . GLN A 1 456 ? 95.613 73.461 119.488 1.00 16.56 456 GLN A C 1
ATOM 1754 O O . GLN A 1 456 ? 96.016 73.974 118.443 1.00 16.56 456 GLN A O 1
ATOM 1760 N N . ASP A 1 457 ? 94.790 74.092 120.320 1.00 17.94 457 ASP A N 1
ATOM 1761 C CA . ASP A 1 457 ? 94.251 75.411 120.017 1.00 17.94 457 ASP A CA 1
ATOM 1762 C C . ASP A 1 457 ? 95.286 76.481 120.359 1.00 17.94 457 ASP A C 1
ATOM 1763 O O . ASP A 1 457 ? 96.451 76.191 120.646 1.00 17.94 457 ASP A O 1
ATOM 1768 N N . HIS A 1 458 ? 94.863 77.747 120.328 1.00 19.83 458 HIS A N 1
ATOM 1769 C CA . HIS A 1 458 ? 95.761 78.845 120.665 1.00 19.83 458 HIS A CA 1
ATOM 1770 C C . HIS A 1 458 ? 96.153 78.843 122.137 1.00 19.83 458 HIS A C 1
ATOM 1771 O O . HIS A 1 458 ? 97.180 79.432 122.492 1.00 19.83 458 HIS A O 1
ATOM 1778 N N . ALA A 1 459 ? 95.364 78.199 122.996 1.00 20.90 459 ALA A N 1
ATOM 1779 C CA . ALA A 1 459 ? 95.666 78.126 124.419 1.00 20.90 459 ALA A CA 1
ATOM 1780 C C . ALA A 1 459 ? 96.585 76.966 124.777 1.00 20.90 459 ALA A C 1
ATOM 1781 O O . ALA A 1 459 ? 97.037 76.888 125.924 1.00 20.90 459 ALA A O 1
ATOM 1783 N N . GLY A 1 460 ? 96.869 76.070 123.835 1.00 18.94 460 GLY A N 1
ATOM 1784 C CA . GLY A 1 460 ? 97.750 74.951 124.096 1.00 18.94 460 GLY A CA 1
ATOM 1785 C C . GLY A 1 460 ? 97.132 73.799 124.853 1.00 18.94 460 GLY A C 1
ATOM 1786 O O . GLY A 1 460 ? 97.870 72.938 125.345 1.00 18.94 460 GLY A O 1
ATOM 1787 N N . SER A 1 461 ? 95.808 73.751 124.964 1.00 18.64 461 SER A N 1
ATOM 1788 C CA . SER A 1 461 ? 95.113 72.685 125.668 1.00 18.64 461 SER A CA 1
ATOM 1789 C C . SER A 1 461 ? 94.265 71.883 124.690 1.00 18.64 461 SER A C 1
ATOM 1790 O O . SER A 1 461 ? 94.075 72.264 123.532 1.00 18.64 461 SER A O 1
ATOM 1793 N N . GLN A 1 462 ? 93.756 70.749 125.171 1.00 15.28 462 GLN A N 1
ATOM 1794 C CA . GLN A 1 462 ? 92.912 69.867 124.367 1.00 15.28 462 GLN A CA 1
ATOM 1795 C C . GLN A 1 462 ? 91.454 70.133 124.734 1.00 15.28 462 GLN A C 1
ATOM 1796 O O . GLN A 1 462 ? 90.814 69.375 125.464 1.00 15.28 462 GLN A O 1
ATOM 1802 N N . ILE A 1 463 ? 90.925 71.236 124.210 1.00 12.59 463 ILE A N 1
ATOM 1803 C CA . ILE A 1 463 ? 89.555 71.639 124.491 1.00 12.59 463 ILE A CA 1
ATOM 1804 C C . ILE A 1 463 ? 88.627 71.059 123.431 1.00 12.59 463 ILE A C 1
ATOM 1805 O O . ILE A 1 463 ? 89.046 70.690 122.331 1.00 12.59 463 ILE A O 1
ATOM 1810 N N . THR A 1 464 ? 87.343 70.981 123.770 1.00 9.81 464 THR A N 1
ATOM 1811 C CA . THR A 1 464 ? 86.355 70.422 122.861 1.00 9.81 464 THR A CA 1
ATOM 1812 C C . THR A 1 464 ? 86.103 71.365 121.687 1.00 9.81 464 THR A C 1
ATOM 1813 O O . THR A 1 464 ? 86.404 72.561 121.735 1.00 9.81 464 THR A O 1
ATOM 1817 N N . PHE A 1 465 ? 85.542 70.802 120.615 1.00 8.48 465 PHE A N 1
ATOM 1818 C CA . PHE A 1 465 ? 85.304 71.580 119.403 1.00 8.48 465 PHE A CA 1
ATOM 1819 C C . PHE A 1 465 ? 84.191 72.601 119.597 1.00 8.48 465 PHE A C 1
ATOM 1820 O O . PHE A 1 465 ? 84.325 73.759 119.182 1.00 8.48 465 PHE A O 1
ATOM 1828 N N . VAL A 1 466 ? 83.081 72.191 120.216 1.00 6.90 466 VAL A N 1
ATOM 1829 C CA . VAL A 1 466 ? 81.944 73.092 120.383 1.00 6.90 466 VAL A CA 1
ATOM 1830 C C . VAL A 1 466 ? 82.316 74.259 121.289 1.00 6.90 466 VAL A C 1
ATOM 1831 O O . VAL A 1 466 ? 81.881 75.397 121.071 1.00 6.90 466 VAL A O 1
ATOM 1835 N N . ASP A 1 467 ? 83.129 73.995 122.315 1.00 6.39 467 ASP A N 1
ATOM 1836 C CA . ASP A 1 467 ? 83.522 75.048 123.245 1.00 6.39 467 ASP A CA 1
ATOM 1837 C C . ASP A 1 467 ? 84.308 76.146 122.541 1.00 6.39 467 ASP A C 1
ATOM 1838 O O . ASP A 1 467 ? 84.116 77.334 122.826 1.00 6.39 467 ASP A O 1
ATOM 1843 N N . TYR A 1 468 ? 85.201 75.769 121.623 1.00 6.35 468 TYR A N 1
ATOM 1844 C CA . TYR A 1 468 ? 86.022 76.759 120.932 1.00 6.35 468 TYR A CA 1
ATOM 1845 C C . TYR A 1 468 ? 85.159 77.747 120.158 1.00 6.35 468 TYR A C 1
ATOM 1846 O O . TYR A 1 468 ? 85.342 78.965 120.263 1.00 6.35 468 TYR A O 1
ATOM 1855 N N . TYR A 1 469 ? 84.200 77.240 119.381 1.00 5.40 469 TYR A N 1
ATOM 1856 C CA . TYR A 1 469 ? 83.340 78.124 118.606 1.00 5.40 469 TYR A CA 1
ATOM 1857 C C . TYR A 1 469 ? 82.315 78.844 119.471 1.00 5.40 469 TYR A C 1
ATOM 1858 O O . TYR A 1 469 ? 81.866 79.932 119.097 1.00 5.40 469 TYR A O 1
ATOM 1867 N N . LYS A 1 470 ? 81.936 78.269 120.615 1.00 5.13 470 LYS A N 1
ATOM 1868 C CA . LYS A 1 470 ? 80.989 78.942 121.495 1.00 5.13 470 LYS A CA 1
ATOM 1869 C C . LYS A 1 470 ? 81.633 80.092 122.258 1.00 5.13 470 LYS A C 1
ATOM 1870 O O . LYS A 1 470 ? 80.965 81.093 122.539 1.00 5.13 470 LYS A O 1
ATOM 1876 N N . ARG A 1 471 ? 82.917 79.974 122.598 1.00 6.81 471 ARG A N 1
ATOM 1877 C CA . ARG A 1 471 ? 83.595 80.986 123.396 1.00 6.81 471 ARG A CA 1
ATOM 1878 C C . ARG A 1 471 ? 84.463 81.932 122.576 1.00 6.81 471 ARG A C 1
ATOM 1879 O O . ARG A 1 471 ? 84.856 82.983 123.093 1.00 6.81 471 ARG A O 1
ATOM 1887 N N . ALA A 1 472 ? 84.773 81.598 121.324 1.00 4.91 472 ALA A N 1
ATOM 1888 C CA . ALA A 1 472 ? 85.635 82.439 120.505 1.00 4.91 472 ALA A CA 1
ATOM 1889 C C . ALA A 1 472 ? 84.874 83.318 119.525 1.00 4.91 472 ALA A C 1
ATOM 1890 O O . ALA A 1 472 ? 85.352 84.407 119.189 1.00 4.91 472 ALA A O 1
ATOM 1892 N N . TYR A 1 473 ? 83.705 82.877 119.057 1.00 3.66 473 TYR A N 1
ATOM 1893 C CA . TYR A 1 473 ? 82.919 83.645 118.100 1.00 3.66 473 TYR A CA 1
ATOM 1894 C C . TYR A 1 473 ? 81.464 83.796 118.524 1.00 3.66 473 TYR A C 1
ATOM 1895 O O . TYR A 1 473 ? 80.664 84.343 117.754 1.00 3.66 473 TYR A O 1
ATOM 1904 N N . ASP A 1 474 ? 81.103 83.329 119.721 1.00 3.61 474 ASP A N 1
ATOM 1905 C CA . ASP A 1 474 ? 79.734 83.407 120.234 1.00 3.61 474 ASP A CA 1
ATOM 1906 C C . ASP A 1 474 ? 78.740 82.705 119.312 1.00 3.61 474 ASP A C 1
ATOM 1907 O O . ASP A 1 474 ? 77.589 83.129 119.183 1.00 3.61 474 ASP A O 1
ATOM 1912 N N . LEU A 1 475 ? 79.178 81.627 118.665 1.00 3.90 475 LEU A N 1
ATOM 1913 C CA . LEU A 1 475 ? 78.333 80.830 117.785 1.00 3.90 475 LEU A CA 1
ATOM 1914 C C . LEU A 1 475 ? 78.212 79.429 118.366 1.00 3.90 475 LEU A C 1
ATOM 1915 O O . LEU A 1 475 ? 79.226 78.783 118.651 1.00 3.90 475 LEU A O 1
ATOM 1920 N N . ASP A 1 476 ? 76.979 78.964 118.538 1.00 5.07 476 ASP A N 1
ATOM 1921 C CA . ASP A 1 476 ? 76.722 77.659 119.128 1.00 5.07 476 ASP A CA 1
ATOM 1922 C C . ASP A 1 476 ? 76.581 76.600 118.043 1.00 5.07 476 ASP A C 1
ATOM 1923 O O . ASP A 1 476 ? 75.893 76.807 117.039 1.00 5.07 476 ASP A O 1
ATOM 1928 N N . ILE A 1 477 ? 77.237 75.464 118.254 1.00 5.12 477 ILE A N 1
ATOM 1929 C CA . ILE A 1 477 ? 77.179 74.343 117.324 1.00 5.12 477 ILE A CA 1
ATOM 1930 C C . ILE A 1 477 ? 76.051 73.415 117.752 1.00 5.12 477 ILE A C 1
ATOM 1931 O O . ILE A 1 477 ? 75.978 73.006 118.917 1.00 5.12 477 ILE A O 1
ATOM 1936 N N . THR A 1 478 ? 75.168 73.082 116.810 1.00 6.14 478 THR A N 1
ATOM 1937 C CA . THR A 1 478 ? 73.979 72.303 117.140 1.00 6.14 478 THR A CA 1
ATOM 1938 C C . THR A 1 478 ? 74.295 70.815 117.268 1.00 6.14 478 THR A C 1
ATOM 1939 O O . THR A 1 478 ? 74.112 70.221 118.336 1.00 6.14 478 THR A O 1
ATOM 1943 N N . ASP A 1 479 ? 74.770 70.198 116.191 1.00 8.69 479 ASP A N 1
ATOM 1944 C CA . ASP A 1 479 ? 74.987 68.760 116.154 1.00 8.69 479 ASP A CA 1
ATOM 1945 C C . ASP A 1 479 ? 76.456 68.418 116.384 1.00 8.69 479 ASP A C 1
ATOM 1946 O O . ASP A 1 479 ? 77.343 69.270 116.296 1.00 8.69 479 ASP A O 1
ATOM 1951 N N . LEU A 1 480 ? 76.699 67.141 116.678 1.00 10.78 480 LEU A N 1
ATOM 1952 C CA . LEU A 1 480 ? 78.027 66.647 117.018 1.00 10.78 480 LEU A CA 1
ATOM 1953 C C . LEU A 1 480 ? 78.528 65.613 116.014 1.00 10.78 480 LEU A C 1
ATOM 1954 O O . LEU A 1 480 ? 79.564 64.982 116.248 1.00 10.78 480 LEU A O 1
ATOM 1959 N N . GLU A 1 481 ? 77.841 65.445 114.885 1.00 12.64 481 GLU A N 1
ATOM 1960 C CA . GLU A 1 481 ? 78.206 64.414 113.921 1.00 12.64 481 GLU A CA 1
ATOM 1961 C C . GLU A 1 481 ? 78.560 65.014 112.565 1.00 12.64 481 GLU A C 1
ATOM 1962 O O . GLU A 1 481 ? 78.104 64.525 111.526 1.00 12.64 481 GLU A O 1
ATOM 1968 N N . GLN A 1 482 ? 79.372 66.071 112.562 1.00 10.21 482 GLN A N 1
ATOM 1969 C CA . GLN A 1 482 ? 79.762 66.752 111.330 1.00 10.21 482 GLN A CA 1
ATOM 1970 C C . GLN A 1 482 ? 81.237 66.509 111.035 1.00 10.21 482 GLN A C 1
ATOM 1971 O O . GLN A 1 482 ? 82.107 67.074 111.717 1.00 10.21 482 GLN A O 1
ATOM 1977 N N . PRO A 1 483 ? 81.573 65.686 110.042 1.00 9.83 483 PRO A N 1
ATOM 1978 C CA . PRO A 1 483 ? 82.987 65.464 109.716 1.00 9.83 483 PRO A CA 1
ATOM 1979 C C . PRO A 1 483 ? 83.657 66.738 109.221 1.00 9.83 483 PRO A C 1
ATOM 1980 O O . PRO A 1 483 ? 83.051 67.557 108.527 1.00 9.83 483 PRO A O 1
ATOM 1984 N N . LEU A 1 484 ? 84.929 66.889 109.578 1.00 9.10 484 LEU A N 1
ATOM 1985 C CA . LEU A 1 484 ? 85.690 68.082 109.240 1.00 9.10 484 LEU A CA 1
ATOM 1986 C C . LEU A 1 484 ? 86.161 68.038 107.789 1.00 9.10 484 LEU A C 1
ATOM 1987 O O . LEU A 1 484 ? 86.196 66.987 107.144 1.00 9.10 484 LEU A O 1
ATOM 1992 N N . LEU A 1 485 ? 86.537 69.205 107.281 1.00 9.11 485 LEU A N 1
ATOM 1993 C CA . LEU A 1 485 ? 87.167 69.359 105.978 1.00 9.11 485 LEU A CA 1
ATOM 1994 C C . LEU A 1 485 ? 88.489 70.103 106.152 1.00 9.11 485 LEU A C 1
ATOM 1995 O O . LEU A 1 485 ? 88.729 70.761 107.168 1.00 9.11 485 LEU A O 1
ATOM 2000 N N . ILE A 1 486 ? 89.355 69.994 105.145 1.00 9.31 486 ILE A N 1
ATOM 2001 C CA . ILE A 1 486 ? 90.699 70.550 105.203 1.00 9.31 486 ILE A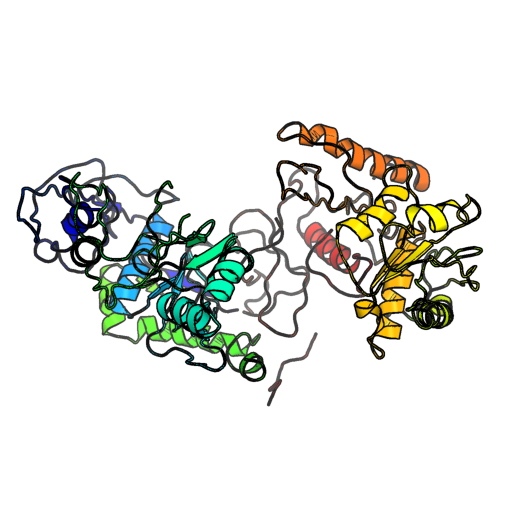 CA 1
ATOM 2002 C C . ILE A 1 486 ? 90.877 71.544 104.063 1.00 9.31 486 ILE A C 1
ATOM 2003 O O . ILE A 1 486 ? 90.254 71.438 103.007 1.00 9.31 486 ILE A O 1
ATOM 2008 N N . HIS A 1 487 ? 91.748 72.521 104.297 1.00 11.49 487 HIS A N 1
ATOM 2009 C CA . HIS A 1 487 ? 92.072 73.531 103.297 1.00 11.49 487 HIS A CA 1
ATOM 2010 C C . HIS A 1 487 ? 93.582 73.682 103.145 1.00 11.49 487 HIS A C 1
ATOM 2011 O O . HIS A 1 487 ? 94.300 72.700 102.953 1.00 11.49 487 HIS A O 1
ATOM 2018 N N . GLU A 1 505 ? 96.774 64.072 109.397 1.00 24.15 505 GLU A N 1
ATOM 2019 C CA . GLU A 1 505 ? 96.554 65.146 108.435 1.00 24.15 505 GLU A CA 1
ATOM 2020 C C . GLU A 1 505 ? 96.647 66.522 109.092 1.00 24.15 505 GLU A C 1
ATOM 2021 O O . GLU A 1 505 ? 96.136 66.729 110.193 1.00 24.15 505 GLU A O 1
ATOM 2027 N N . GLU A 1 506 ? 97.309 67.458 108.412 1.00 22.72 506 GLU A N 1
ATOM 2028 C CA . GLU A 1 506 ? 97.350 68.837 108.880 1.00 22.72 506 GLU A CA 1
ATOM 2029 C C . GLU A 1 506 ? 95.946 69.427 108.883 1.00 22.72 506 GLU A C 1
ATOM 2030 O O . GLU A 1 506 ? 95.131 69.132 108.006 1.00 22.72 506 GLU A O 1
ATOM 2036 N N . MET A 1 507 ? 95.658 70.261 109.880 1.00 19.67 507 MET A N 1
ATOM 2037 C CA . MET A 1 507 ? 94.297 70.711 110.147 1.00 19.67 507 MET A CA 1
ATOM 2038 C C . MET A 1 507 ? 94.200 72.213 109.912 1.00 19.67 507 MET A C 1
ATOM 2039 O O . MET A 1 507 ? 94.914 72.995 110.551 1.00 19.67 507 MET A O 1
ATOM 2044 N N . VAL A 1 508 ? 93.314 72.609 109.000 1.00 16.54 508 VAL A N 1
ATOM 2045 C CA . VAL A 1 508 ? 92.965 74.007 108.762 1.00 16.54 508 VAL A CA 1
ATOM 2046 C C . VAL A 1 508 ? 91.493 74.177 109.098 1.00 16.54 508 VAL A C 1
ATOM 2047 O O . VAL A 1 508 ? 90.636 73.526 108.487 1.00 16.54 508 VAL A O 1
ATOM 2051 N N . CYS A 1 509 ? 91.202 75.088 110.029 1.00 17.14 509 CYS A N 1
ATOM 2052 C CA . CYS A 1 509 ? 89.880 75.241 110.628 1.00 17.14 509 CYS A CA 1
ATOM 2053 C C . CYS A 1 509 ? 88.756 75.255 109.598 1.00 17.14 509 CYS A C 1
ATOM 2054 O O . CYS A 1 509 ? 88.664 76.175 108.779 1.00 17.14 509 CYS A O 1
ATOM 2057 N N . LEU A 1 510 ? 87.891 74.241 109.645 1.00 10.27 510 LEU A N 1
ATOM 2058 C CA . LEU A 1 510 ? 86.775 74.134 108.707 1.00 10.27 510 LEU A CA 1
ATOM 2059 C C . LEU A 1 510 ? 85.771 73.143 109.281 1.00 10.27 510 LEU A C 1
ATOM 2060 O O . LEU A 1 510 ? 86.085 71.957 109.419 1.00 10.27 510 LEU A O 1
ATOM 2065 N N . VAL A 1 511 ? 84.579 73.627 109.617 1.00 5.85 511 VAL A N 1
ATOM 2066 C CA . VAL A 1 511 ? 83.506 72.780 110.132 1.00 5.85 511 VAL A CA 1
ATOM 2067 C C . VAL A 1 511 ? 82.261 73.010 109.284 1.00 5.85 511 VAL A C 1
ATOM 2068 O O . VAL A 1 511 ? 81.851 74.163 109.092 1.00 5.85 511 VAL A O 1
ATOM 2072 N N . PRO A 1 512 ? 81.625 71.955 108.767 1.00 6.32 512 PRO A N 1
ATOM 2073 C CA . PRO A 1 512 ? 80.455 72.144 107.896 1.00 6.32 512 PRO A CA 1
ATOM 2074 C C . PRO A 1 512 ? 79.223 72.668 108.613 1.00 6.32 512 PRO A C 1
ATOM 2075 O O . PRO A 1 512 ? 78.215 72.939 107.952 1.00 6.32 512 PRO A O 1
ATOM 2079 N N . GLU A 1 513 ? 79.263 72.805 109.939 1.00 5.07 513 GLU A N 1
ATOM 2080 C CA . GLU A 1 513 ? 78.114 73.338 110.662 1.00 5.07 513 GLU A CA 1
ATOM 2081 C C . GLU A 1 513 ? 77.840 74.789 110.285 1.00 5.07 513 GLU A C 1
ATOM 2082 O O . GLU A 1 513 ? 76.680 75.186 110.122 1.00 5.07 513 GLU A O 1
ATOM 2088 N N . LEU A 1 514 ? 78.890 75.591 110.127 1.00 4.09 514 LEU A N 1
ATOM 2089 C CA . LEU A 1 514 ? 78.766 77.042 110.018 1.00 4.09 514 LEU A CA 1
ATOM 2090 C C . LEU A 1 514 ? 79.504 77.565 108.785 1.00 4.09 514 LEU A C 1
ATOM 2091 O O . LEU A 1 514 ? 80.253 78.542 108.838 1.00 4.09 514 LEU A O 1
ATOM 2096 N N . CYS A 1 515 ? 79.280 76.917 107.643 1.00 4.01 515 CYS A N 1
ATOM 2097 C CA . CYS A 1 515 ? 79.731 77.425 106.355 1.00 4.01 515 CYS A CA 1
ATOM 2098 C C . CYS A 1 515 ? 78.729 76.999 105.289 1.00 4.01 515 CYS A C 1
ATOM 2099 O O . CYS A 1 515 ? 77.848 76.172 105.532 1.00 4.01 515 CYS A O 1
ATOM 2102 N N . ALA A 1 516 ? 78.862 77.579 104.099 1.00 3.30 516 ALA A N 1
ATOM 2103 C CA . ALA A 1 516 ? 77.939 77.289 103.009 1.00 3.30 516 ALA A CA 1
ATOM 2104 C C . ALA A 1 516 ? 78.669 77.396 101.680 1.00 3.30 516 ALA A C 1
ATOM 2105 O O . ALA A 1 516 ? 79.559 78.237 101.527 1.00 3.30 516 ALA A O 1
ATOM 2107 N N . MET A 1 517 ? 78.296 76.546 100.731 1.00 4.24 517 MET A N 1
ATOM 2108 C CA . MET A 1 517 ? 78.854 76.563 99.385 1.00 4.24 517 MET A CA 1
ATOM 2109 C C . MET A 1 517 ? 77.728 76.439 98.362 1.00 4.24 517 MET A C 1
ATOM 2110 O O . MET A 1 517 ? 76.576 76.158 98.700 1.00 4.24 517 MET A O 1
ATOM 2115 N N . THR A 1 518 ? 78.077 76.652 97.097 1.00 5.74 518 THR A N 1
ATOM 2116 C CA . THR A 1 518 ? 77.119 76.535 96.004 1.00 5.74 518 THR A CA 1
ATOM 2117 C C . THR A 1 518 ? 76.759 75.075 95.744 1.00 5.74 518 THR A C 1
ATOM 2118 O O . THR A 1 518 ? 77.531 74.169 96.056 1.00 5.74 518 THR A O 1
ATOM 2122 N N . MET A 1 531 ? 63.972 83.787 88.560 1.00 6.79 531 MET A N 1
ATOM 2123 C CA . MET A 1 531 ? 65.251 84.065 87.920 1.00 6.79 531 MET A CA 1
ATOM 2124 C C . MET A 1 531 ? 65.036 84.329 86.434 1.00 6.79 531 MET A C 1
ATOM 2125 O O . MET A 1 531 ? 65.327 85.418 85.943 1.00 6.79 531 MET A O 1
ATOM 2130 N N . LYS A 1 532 ? 64.528 83.319 85.722 1.00 7.54 532 LYS A N 1
ATOM 2131 C CA . LYS A 1 532 ? 64.320 83.455 84.283 1.00 7.54 532 LYS A CA 1
ATOM 2132 C C . LYS A 1 532 ? 63.311 84.555 83.975 1.00 7.54 532 LYS A C 1
ATOM 2133 O O . LYS A 1 532 ? 63.518 85.368 83.067 1.00 7.54 532 LYS A O 1
ATOM 2139 N N . ASP A 1 533 ? 62.211 84.597 84.723 1.00 10.61 533 ASP A N 1
ATOM 2140 C CA . ASP A 1 533 ? 61.228 85.663 84.590 1.00 10.61 533 ASP A CA 1
ATOM 2141 C C . ASP A 1 533 ? 61.545 86.864 85.471 1.00 10.61 533 ASP A C 1
ATOM 2142 O O . ASP A 1 533 ? 61.039 87.960 85.208 1.00 10.61 533 ASP A O 1
ATOM 2147 N N . LEU A 1 534 ? 62.367 86.684 86.504 1.00 10.01 534 LEU A N 1
ATOM 2148 C CA . LEU A 1 534 ? 62.813 87.787 87.345 1.00 10.01 534 LEU A CA 1
ATOM 2149 C C . LEU A 1 534 ? 63.892 88.629 86.679 1.00 10.01 534 LEU A C 1
ATOM 2150 O O . LEU A 1 534 ? 64.090 89.786 87.069 1.00 10.01 534 LEU A O 1
ATOM 2155 N N . ALA A 1 535 ? 64.561 88.092 85.661 1.00 9.31 535 ALA A N 1
ATOM 2156 C CA . ALA A 1 535 ? 65.704 88.748 85.042 1.00 9.31 535 ALA A CA 1
ATOM 2157 C C . ALA A 1 535 ? 65.341 90.021 84.289 1.00 9.31 535 ALA A C 1
ATOM 2158 O O . ALA A 1 535 ? 66.246 90.775 83.915 1.00 9.31 535 ALA A O 1
ATOM 2160 N N . VAL A 1 536 ? 64.057 90.283 84.054 1.00 11.84 536 VAL A N 1
ATOM 2161 C CA . VAL A 1 536 ? 63.626 91.458 83.309 1.00 11.84 536 VAL A CA 1
ATOM 2162 C C . VAL A 1 536 ? 62.825 92.432 84.157 1.00 11.84 536 VAL A C 1
ATOM 2163 O O . VAL A 1 536 ? 62.251 93.378 83.609 1.00 11.84 536 VAL A O 1
ATOM 2167 N N . HIS A 1 537 ? 62.768 92.239 85.475 1.00 9.35 537 HIS A N 1
ATOM 2168 C CA . HIS A 1 537 ? 61.973 93.102 86.338 1.00 9.35 537 HIS A CA 1
ATOM 2169 C C . HIS A 1 537 ? 62.828 93.933 87.287 1.00 9.35 537 HIS A C 1
ATOM 2170 O O . HIS A 1 537 ? 62.740 95.164 87.274 1.00 9.35 537 HIS A O 1
ATOM 2177 N N . THR A 1 538 ? 63.663 93.297 88.118 1.00 5.97 538 THR A N 1
ATOM 2178 C CA . THR A 1 538 ? 64.382 94.048 89.142 1.00 5.97 538 THR A CA 1
ATOM 2179 C C . THR A 1 538 ? 65.797 93.516 89.370 1.00 5.97 538 THR A C 1
ATOM 2180 O O . THR A 1 538 ? 66.252 93.434 90.516 1.00 5.97 538 THR A O 1
ATOM 2184 N N . ARG A 1 539 ? 66.511 93.135 88.312 1.00 3.02 539 ARG A N 1
ATOM 2185 C CA . ARG A 1 539 ? 67.900 92.720 88.477 1.00 3.02 539 ARG A CA 1
ATOM 2186 C C . ARG A 1 539 ? 68.881 93.562 87.675 1.00 3.02 539 ARG A C 1
ATOM 2187 O O . ARG A 1 539 ? 69.906 93.987 88.218 1.00 3.02 539 ARG A O 1
ATOM 2195 N N . VAL A 1 540 ? 68.606 93.825 86.400 1.00 2.19 540 VAL A N 1
ATOM 2196 C CA . VAL A 1 540 ? 69.503 94.652 85.593 1.00 2.19 540 VAL A CA 1
ATOM 2197 C C . VAL A 1 540 ? 68.756 95.271 84.410 1.00 2.19 540 VAL A C 1
ATOM 2198 O O . VAL A 1 540 ? 69.043 94.952 83.246 1.00 2.19 540 VAL A O 1
ATOM 2202 N N . PRO A 1 541 ? 67.784 96.158 84.646 1.00 1.36 541 PRO A N 1
ATOM 2203 C CA . PRO A 1 541 ? 67.268 96.971 83.546 1.00 1.36 541 PRO A CA 1
ATOM 2204 C C . PRO A 1 541 ? 68.203 98.133 83.266 1.00 1.36 541 PRO A C 1
ATOM 2205 O O . PRO A 1 541 ? 68.940 98.583 84.160 1.00 1.36 541 PRO A O 1
ATOM 2209 N N . PRO A 1 542 ? 68.212 98.654 82.037 1.00 1.69 542 PRO A N 1
ATOM 2210 C CA . PRO A 1 542 ? 69.142 99.748 81.717 1.00 1.69 542 PRO A CA 1
ATOM 2211 C C . PRO A 1 542 ? 68.750 101.069 82.361 1.00 1.69 542 PRO A C 1
ATOM 2212 O O . PRO A 1 542 ? 69.600 101.764 82.928 1.00 1.69 542 PRO A O 1
ATOM 2216 N N . GLU A 1 543 ? 67.469 101.423 82.284 1.00 1.14 543 GLU A N 1
ATOM 2217 C CA . GLU A 1 543 ? 66.964 102.673 82.841 1.00 1.14 543 GLU A CA 1
ATOM 2218 C C . GLU A 1 543 ? 66.223 102.481 84.157 1.00 1.14 543 GLU A C 1
ATOM 2219 O O . GLU A 1 543 ? 66.354 103.311 85.063 1.00 1.14 543 GLU A O 1
ATOM 2225 N N . LYS A 1 544 ? 65.454 101.398 84.290 1.00 1.37 544 LYS A N 1
ATOM 2226 C CA . LYS A 1 544 ? 64.676 101.169 85.501 1.00 1.37 544 LYS A CA 1
ATOM 2227 C C . LYS A 1 544 ? 65.545 100.849 86.711 1.00 1.37 544 LYS A C 1
ATOM 2228 O O . LYS A 1 544 ? 65.031 100.848 87.834 1.00 1.37 544 LYS A O 1
ATOM 2234 N N . ARG A 1 545 ? 66.835 100.575 86.515 1.00 1.14 545 ARG A N 1
ATOM 2235 C CA . ARG A 1 545 ? 67.746 100.408 87.639 1.00 1.14 545 ARG A CA 1
ATOM 2236 C C . ARG A 1 545 ? 68.083 101.725 88.321 1.00 1.14 545 ARG A C 1
ATOM 2237 O O . ARG A 1 545 ? 68.668 101.708 89.409 1.00 1.14 545 ARG A O 1
ATOM 2245 N N . ALA A 1 546 ? 67.733 102.859 87.711 1.00 1.39 546 ALA A N 1
ATOM 2246 C CA . ALA A 1 546 ? 67.914 104.148 88.364 1.00 1.39 546 ALA A CA 1
ATOM 2247 C C . ALA A 1 546 ? 66.965 104.344 89.536 1.00 1.39 546 ALA A C 1
ATOM 2248 O O . ALA A 1 546 ? 67.184 105.257 90.339 1.00 1.39 546 ALA A O 1
ATOM 2250 N N . GLU A 1 547 ? 65.920 103.519 89.650 1.00 1.28 547 GLU A N 1
ATOM 2251 C CA . GLU A 1 547 ? 65.035 103.607 90.806 1.00 1.28 547 GLU A CA 1
ATOM 2252 C C . GLU A 1 547 ? 65.778 103.262 92.090 1.00 1.28 547 GLU A C 1
ATOM 2253 O O . GLU A 1 547 ? 65.622 103.947 93.107 1.00 1.28 547 GLU A O 1
ATOM 2259 N N . SER A 1 548 ? 66.594 102.205 92.062 1.00 1.14 548 SER A N 1
ATOM 2260 C CA . SER A 1 548 ? 67.468 101.921 93.196 1.00 1.14 548 SER A CA 1
ATOM 2261 C C . SER A 1 548 ? 68.477 103.044 93.394 1.00 1.14 548 SER A C 1
ATOM 2262 O O . SER A 1 548 ? 68.781 103.426 94.530 1.00 1.14 548 SER A O 1
ATOM 2265 N N . PHE A 1 549 ? 69.009 103.581 92.294 1.00 1.59 549 PHE A N 1
ATOM 2266 C CA . PHE A 1 549 ? 69.818 104.791 92.358 1.00 1.59 549 PHE A CA 1
ATOM 2267 C C . PHE A 1 549 ? 69.017 105.979 92.877 1.00 1.59 549 PHE A C 1
ATOM 2268 O O . PHE A 1 549 ? 69.603 106.924 93.415 1.00 1.59 549 PHE A O 1
ATOM 2276 N N . ARG A 1 550 ? 67.691 105.950 92.735 1.00 2.31 550 ARG A N 1
ATOM 2277 C CA . ARG A 1 550 ? 66.825 106.994 93.266 1.00 2.31 550 ARG A CA 1
ATOM 2278 C C . ARG A 1 550 ? 66.237 106.652 94.630 1.00 2.31 550 ARG A C 1
ATOM 2279 O O . ARG A 1 550 ? 65.666 107.536 95.277 1.00 2.31 550 ARG A O 1
ATOM 2287 N N . LYS A 1 551 ? 66.361 105.404 95.081 1.00 1.85 551 LYS A N 1
ATOM 2288 C CA . LYS A 1 551 ? 65.791 104.966 96.351 1.00 1.85 551 LYS A CA 1
ATOM 2289 C C . LYS A 1 551 ? 66.807 104.968 97.487 1.00 1.85 551 LYS A C 1
ATOM 2290 O O . LYS A 1 551 ? 66.559 105.568 98.536 1.00 1.85 551 LYS A O 1
ATOM 2296 N N . PHE A 1 552 ? 67.948 104.299 97.300 1.00 2.19 552 PHE A N 1
ATOM 2297 C CA . PHE A 1 552 ? 68.937 104.214 98.369 1.00 2.19 552 PHE A CA 1
ATOM 2298 C C . PHE A 1 552 ? 69.480 105.587 98.745 1.00 2.19 552 PHE A C 1
ATOM 2299 O O . PHE A 1 552 ? 69.851 105.813 99.902 1.00 2.19 552 PHE A O 1
ATOM 2307 N N . ILE A 1 553 ? 69.523 106.515 97.787 1.00 2.05 553 ILE A N 1
ATOM 2308 C CA . ILE A 1 553 ? 69.947 107.881 98.081 1.00 2.05 553 ILE A CA 1
ATOM 2309 C C . ILE A 1 553 ? 68.986 108.539 99.064 1.00 2.05 553 ILE A C 1
ATOM 2310 O O . ILE A 1 553 ? 69.403 109.250 99.986 1.00 2.05 553 ILE A O 1
ATOM 2315 N N . GLN A 1 554 ? 67.685 108.303 98.887 1.00 3.02 554 GLN A N 1
ATOM 2316 C CA . GLN A 1 554 ? 66.698 108.852 99.805 1.00 3.02 554 GLN A CA 1
ATOM 2317 C C . GLN A 1 554 ? 66.691 108.101 101.129 1.00 3.02 554 GLN A C 1
ATOM 2318 O O . GLN A 1 554 ? 66.501 108.713 102.187 1.00 3.02 554 GLN A O 1
ATOM 2324 N N . ARG A 1 555 ? 66.916 106.786 101.092 1.00 4.30 555 ARG A N 1
ATOM 2325 C CA . ARG A 1 555 ? 66.890 105.991 102.315 1.00 4.30 555 ARG A CA 1
ATOM 2326 C C . ARG A 1 555 ? 67.968 106.441 103.292 1.00 4.30 555 ARG A C 1
ATOM 2327 O O . ARG A 1 555 ? 67.737 106.483 104.505 1.00 4.30 555 ARG A O 1
ATOM 2335 N N . LEU A 1 556 ? 69.154 106.775 102.782 1.00 4.55 556 LEU A N 1
ATOM 2336 C CA . LEU A 1 556 ? 70.232 107.233 103.654 1.00 4.55 556 LEU A CA 1
ATOM 2337 C C . LEU A 1 556 ? 69.872 108.546 104.339 1.00 4.55 556 LEU A C 1
ATOM 2338 O O . LEU A 1 556 ? 70.216 108.760 105.507 1.00 4.55 556 LEU A O 1
ATOM 2343 N N . ASN A 1 557 ? 69.186 109.441 103.626 1.00 6.30 557 ASN A N 1
ATOM 2344 C CA . ASN A 1 557 ? 68.880 110.756 104.179 1.00 6.30 557 ASN A CA 1
ATOM 2345 C C . ASN A 1 557 ? 67.623 110.730 105.043 1.00 6.30 557 ASN A C 1
ATOM 2346 O O . ASN A 1 557 ? 67.625 111.243 106.167 1.00 6.30 557 ASN A O 1
ATOM 2351 N N . THR A 1 558 ? 66.540 110.136 104.537 1.00 7.34 558 THR A N 1
ATOM 2352 C CA . THR A 1 558 ? 65.253 110.229 105.217 1.00 7.34 558 THR A CA 1
ATOM 2353 C C . THR A 1 558 ? 65.166 109.354 106.461 1.00 7.34 558 THR A C 1
ATOM 2354 O O . THR A 1 558 ? 64.292 109.588 107.303 1.00 7.34 558 THR A O 1
ATOM 2358 N N . THR A 1 559 ? 66.041 108.361 106.604 1.00 9.03 559 THR A N 1
ATOM 2359 C CA . THR A 1 559 ? 66.015 107.498 107.781 1.00 9.03 559 THR A CA 1
ATOM 2360 C C . THR A 1 559 ? 66.648 108.234 108.954 1.00 9.03 559 THR A C 1
ATOM 2361 O O . THR A 1 559 ? 67.870 108.403 109.002 1.00 9.03 559 THR A O 1
ATOM 2365 N N . LYS A 1 560 ? 65.815 108.670 109.903 1.00 10.22 560 LYS A N 1
ATOM 2366 C CA . LYS A 1 560 ? 66.313 109.465 111.021 1.00 10.22 560 LYS A CA 1
ATOM 2367 C C . LYS A 1 560 ? 67.314 108.681 111.860 1.00 10.22 560 LYS A C 1
ATOM 2368 O O . LYS A 1 560 ? 68.343 109.225 112.278 1.00 10.22 560 LYS A O 1
ATOM 2374 N N . GLU A 1 561 ? 67.028 107.404 112.123 1.00 12.29 561 GLU A N 1
ATOM 2375 C CA . GLU A 1 561 ? 67.957 106.584 112.894 1.00 12.29 561 GLU A CA 1
ATOM 2376 C C . GLU A 1 561 ? 69.277 106.399 112.156 1.00 12.29 561 GLU A C 1
ATOM 2377 O O . GLU A 1 561 ? 70.352 106.466 112.764 1.00 12.29 561 GLU A O 1
ATOM 2383 N N . ALA A 1 562 ? 69.217 106.162 110.843 1.00 10.77 562 ALA A N 1
ATOM 2384 C CA . ALA A 1 562 ? 70.441 105.953 110.076 1.00 10.77 562 ALA A CA 1
ATOM 2385 C C . ALA A 1 562 ? 71.191 107.260 109.853 1.00 10.77 562 ALA A C 1
ATOM 2386 O O . ALA A 1 562 ? 72.419 107.305 109.984 1.00 10.77 562 ALA A O 1
ATOM 2388 N N . SER A 1 563 ? 70.472 108.336 109.520 1.00 10.45 563 SER A N 1
ATOM 2389 C CA . SER A 1 563 ? 71.133 109.601 109.214 1.00 10.45 563 SER A CA 1
ATOM 2390 C C . SER A 1 563 ? 71.760 110.232 110.450 1.00 10.45 563 SER A C 1
ATOM 2391 O O . SER A 1 563 ? 72.759 110.952 110.334 1.00 10.45 563 SER A O 1
ATOM 2394 N N . GLU A 1 564 ? 71.190 109.987 111.633 1.00 11.37 564 GLU A N 1
ATOM 2395 C CA . GLU A 1 564 ? 71.712 110.607 112.847 1.00 11.37 564 GLU A CA 1
ATOM 2396 C C . GLU A 1 564 ? 73.142 110.162 113.128 1.00 11.37 564 GLU A C 1
ATOM 2397 O O . GLU A 1 564 ? 73.993 110.980 113.497 1.00 11.37 564 GLU A O 1
ATOM 2403 N N . LEU A 1 565 ? 73.427 108.872 112.955 1.00 10.06 565 LEU A N 1
ATOM 2404 C CA . LEU A 1 565 ? 74.771 108.363 113.195 1.00 10.06 565 LEU A CA 1
ATOM 2405 C C . LEU A 1 565 ? 75.751 108.728 112.088 1.00 10.06 565 LEU A C 1
ATOM 2406 O O . LEU A 1 565 ? 76.961 108.560 112.277 1.00 10.06 565 LEU A O 1
ATOM 2411 N N . LEU A 1 566 ? 75.268 109.220 110.948 1.00 8.52 566 LEU A N 1
ATOM 2412 C CA . LEU A 1 566 ? 76.144 109.691 109.882 1.00 8.52 566 LEU A CA 1
ATOM 2413 C C . LEU A 1 566 ? 76.415 111.185 109.952 1.00 8.52 566 LEU A C 1
ATOM 2414 O O . LEU A 1 566 ? 77.484 111.629 109.520 1.00 8.52 566 LEU A O 1
ATOM 2419 N N . HIS A 1 567 ? 75.473 111.969 110.480 1.00 10.78 567 HIS A N 1
ATOM 2420 C CA . HIS A 1 567 ? 75.731 113.385 110.705 1.00 10.78 567 HIS A CA 1
ATOM 2421 C C . HIS A 1 567 ? 76.791 113.604 111.775 1.00 10.78 567 HIS A C 1
ATOM 2422 O O . HIS A 1 567 ? 77.509 114.608 111.723 1.00 10.78 567 HIS A O 1
ATOM 2429 N N . SER A 1 568 ? 76.899 112.689 112.742 1.00 9.25 568 SER A N 1
ATOM 2430 C CA . SER A 1 568 ? 77.961 112.783 113.737 1.00 9.25 568 SER A CA 1
ATOM 2431 C C . SER A 1 568 ? 79.336 112.630 113.103 1.00 9.25 568 SER A C 1
ATOM 2432 O O . SER A 1 568 ? 80.275 113.341 113.480 1.00 9.25 568 SER A O 1
ATOM 2435 N N . TRP A 1 569 ? 79.475 111.715 112.146 1.00 8.20 569 TRP A N 1
ATOM 2436 C CA . TRP A 1 569 ? 80.736 111.527 111.439 1.00 8.20 569 TRP A CA 1
ATOM 2437 C C . TRP A 1 569 ? 81.003 112.636 110.429 1.00 8.20 569 TRP A C 1
ATOM 2438 O O . TRP A 1 569 ? 82.156 113.038 110.242 1.00 8.20 569 TRP A O 1
ATOM 2449 N N . GLY A 1 570 ? 79.959 113.139 109.776 1.00 6.67 570 GLY A N 1
ATOM 2450 C CA . GLY A 1 570 ? 80.120 114.178 108.780 1.00 6.67 570 GLY A CA 1
ATOM 2451 C C . GLY A 1 570 ? 79.944 113.670 107.365 1.00 6.67 570 GLY A C 1
ATOM 2452 O O . GLY A 1 570 ? 80.540 114.204 106.425 1.00 6.67 570 GLY A O 1
ATOM 2453 N N . LEU A 1 571 ? 79.126 112.633 107.200 1.00 4.68 571 LEU A N 1
ATOM 2454 C CA . LEU A 1 571 ? 78.871 112.025 105.897 1.00 4.68 571 LEU A CA 1
ATOM 2455 C C . LEU A 1 571 ? 77.530 112.535 105.381 1.00 4.68 571 LEU A C 1
ATOM 2456 O O . LEU A 1 571 ? 76.471 112.132 105.868 1.00 4.68 571 LEU A O 1
ATOM 2461 N N . VAL A 1 572 ? 77.579 113.426 104.394 1.00 3.49 572 VAL A N 1
ATOM 2462 C CA . VAL A 1 572 ? 76.386 113.942 103.732 1.00 3.49 572 VAL A CA 1
ATOM 2463 C C . VAL A 1 572 ? 76.449 113.530 102.267 1.00 3.49 572 VAL A C 1
ATOM 2464 O O . VAL A 1 572 ? 77.423 113.837 101.568 1.00 3.49 572 VAL A O 1
ATOM 2468 N N . LEU A 1 573 ? 75.422 112.823 101.809 1.00 2.78 573 LEU A N 1
ATOM 2469 C CA . LEU A 1 573 ? 75.392 112.348 100.437 1.00 2.78 573 LEU A CA 1
ATOM 2470 C C . LEU A 1 573 ? 74.787 113.405 99.516 1.00 2.78 573 LEU A C 1
ATOM 2471 O O . LEU A 1 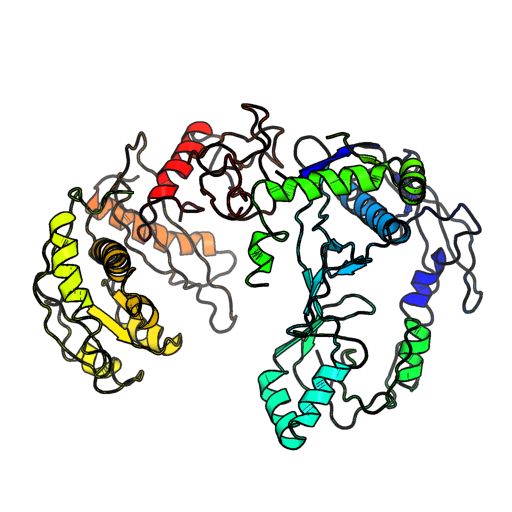573 ? 74.071 114.311 99.950 1.00 2.78 573 LEU A O 1
ATOM 2476 N N . ASP A 1 574 ? 75.095 113.282 98.228 1.00 2.25 574 ASP A N 1
ATOM 2477 C CA . ASP A 1 574 ? 74.587 114.226 97.244 1.00 2.25 574 ASP A CA 1
ATOM 2478 C C . ASP A 1 574 ? 73.071 114.118 97.131 1.00 2.25 574 ASP A C 1
ATOM 2479 O O . ASP A 1 574 ? 72.485 113.052 97.335 1.00 2.25 574 ASP A O 1
ATOM 2484 N N . SER A 1 575 ? 72.431 115.250 96.827 1.00 1.84 575 SER A N 1
ATOM 2485 C CA . SER A 1 575 ? 70.983 115.249 96.640 1.00 1.84 575 SER A CA 1
ATOM 2486 C C . SER A 1 575 ? 70.575 114.470 95.397 1.00 1.84 575 SER A C 1
ATOM 2487 O O . SER A 1 575 ? 69.522 113.822 95.392 1.00 1.84 575 SER A O 1
ATOM 2490 N N . ARG A 1 576 ? 71.376 114.532 94.338 1.00 1.14 576 ARG A N 1
ATOM 2491 C CA . ARG A 1 576 ? 71.085 113.801 93.110 1.00 1.14 576 ARG A CA 1
ATOM 2492 C C . ARG A 1 576 ? 72.300 112.999 92.657 1.00 1.14 576 ARG A C 1
ATOM 2493 O O . ARG A 1 576 ? 72.165 111.924 92.075 1.00 1.14 576 ARG A O 1
ATOM 2501 N N . ARG A 1 607 ? 76.887 95.055 61.110 1.00 2.49 607 ARG A N 1
ATOM 2502 C CA . ARG A 1 607 ? 77.078 95.578 59.763 1.00 2.49 607 ARG A CA 1
ATOM 2503 C C . ARG A 1 607 ? 76.311 94.762 58.734 1.00 2.49 607 ARG A C 1
ATOM 2504 O O . ARG A 1 607 ? 76.223 93.539 58.837 1.00 2.49 607 ARG A O 1
ATOM 2512 N N . GLU A 1 608 ? 75.754 95.450 57.742 1.00 6.36 608 GLU A N 1
ATOM 2513 C CA . GLU A 1 608 ? 75.082 94.792 56.623 1.00 6.36 608 GLU A CA 1
ATOM 2514 C C . GLU A 1 608 ? 76.049 94.541 55.471 1.00 6.36 608 GLU A C 1
ATOM 2515 O O . GLU A 1 608 ? 75.798 94.907 54.324 1.00 6.36 608 GLU A O 1
ATOM 2521 N N . CYS A 1 609 ? 77.176 93.907 55.784 1.00 8.15 609 CYS A N 1
ATOM 2522 C CA . CYS A 1 609 ? 78.173 93.540 54.789 1.00 8.15 609 CYS A CA 1
ATOM 2523 C C . CYS A 1 609 ? 77.932 92.155 54.205 1.00 8.15 609 CYS A C 1
ATOM 2524 O O . CYS A 1 609 ? 78.732 91.695 53.384 1.00 8.15 609 CYS A O 1
ATOM 2527 N N . LEU A 1 610 ? 76.852 91.486 54.611 1.00 7.30 610 LEU A N 1
ATOM 2528 C CA . LEU A 1 610 ? 76.493 90.188 54.055 1.00 7.30 610 LEU A CA 1
ATOM 2529 C C . LEU A 1 610 ? 75.990 90.282 52.621 1.00 7.30 610 LEU A C 1
ATOM 2530 O O . LEU A 1 610 ? 75.825 89.244 51.972 1.00 7.30 610 LEU A O 1
ATOM 2535 N N . LYS A 1 611 ? 75.742 91.492 52.116 1.00 7.48 611 LYS A N 1
ATOM 2536 C CA . LYS A 1 611 ? 75.241 91.684 50.765 1.00 7.48 611 LYS A CA 1
ATOM 2537 C C . LYS A 1 611 ? 76.184 92.470 49.865 1.00 7.48 611 LYS A C 1
ATOM 2538 O O . LYS A 1 611 ? 75.994 92.455 48.644 1.00 7.48 611 LYS A O 1
ATOM 2544 N N . GLU A 1 612 ? 77.184 93.147 50.420 1.00 7.50 612 GLU A N 1
ATOM 2545 C CA . GLU A 1 612 ? 78.119 93.950 49.646 1.00 7.50 612 GLU A CA 1
ATOM 2546 C C . GLU A 1 612 ? 79.410 93.174 49.427 1.00 7.50 612 GLU A C 1
ATOM 2547 O O . GLU A 1 612 ? 79.826 92.388 50.285 1.00 7.50 612 GLU A O 1
ATOM 2553 N N . HIS A 1 613 ? 80.037 93.397 48.274 1.00 6.49 613 HIS A N 1
ATOM 2554 C CA . HIS A 1 613 ? 81.238 92.653 47.919 1.00 6.49 613 HIS A CA 1
ATOM 2555 C C . HIS A 1 613 ? 82.391 92.990 48.856 1.00 6.49 613 HIS A C 1
ATOM 2556 O O . HIS A 1 613 ? 82.508 94.113 49.354 1.00 6.49 613 HIS A O 1
ATOM 2563 N N . VAL A 1 614 ? 83.243 92.000 49.088 1.00 4.35 614 VAL A N 1
ATOM 2564 C CA . VAL A 1 614 ? 84.369 92.123 49.999 1.00 4.35 614 VAL A CA 1
ATOM 2565 C C . VAL A 1 614 ? 85.605 92.567 49.222 1.00 4.35 614 VAL A C 1
ATOM 2566 O O . VAL A 1 614 ? 85.702 92.386 48.005 1.00 4.35 614 VAL A O 1
ATOM 2570 N N . ILE A 1 615 ? 86.556 93.175 49.940 1.00 3.24 615 ILE A N 1
ATOM 2571 C CA . ILE A 1 615 ? 87.729 93.776 49.306 1.00 3.24 615 ILE A CA 1
ATOM 2572 C C . ILE A 1 615 ? 88.486 92.745 48.476 1.00 3.24 615 ILE A C 1
ATOM 2573 O O . ILE A 1 615 ? 88.624 92.885 47.255 1.00 3.24 615 ILE A O 1
ATOM 2578 N N . SER A 1 616 ? 88.990 91.693 49.125 1.00 3.23 616 SER A N 1
ATOM 2579 C CA . SER A 1 616 ? 89.752 90.666 48.416 1.00 3.23 616 SER A CA 1
ATOM 2580 C C . SER A 1 616 ? 89.563 89.348 49.166 1.00 3.23 616 SER A C 1
ATOM 2581 O O . SER A 1 616 ? 90.265 89.086 50.146 1.00 3.23 616 SER A O 1
ATOM 2584 N N . ALA A 1 617 ? 88.630 88.530 48.690 1.00 4.06 617 ALA A N 1
ATOM 2585 C CA . ALA A 1 617 ? 88.294 87.262 49.319 1.00 4.06 617 ALA A CA 1
ATOM 2586 C C . ALA A 1 617 ? 88.956 86.123 48.557 1.00 4.06 617 ALA A C 1
ATOM 2587 O O . ALA A 1 617 ? 88.801 86.014 47.336 1.00 4.06 617 ALA A O 1
ATOM 2589 N N . VAL A 1 618 ? 89.687 85.279 49.279 1.00 4.73 618 VAL A N 1
ATOM 2590 C CA . VAL A 1 618 ? 90.418 84.167 48.683 1.00 4.73 618 VAL A CA 1
ATOM 2591 C C . VAL A 1 618 ? 89.477 82.980 48.534 1.00 4.73 618 VAL A C 1
ATOM 2592 O O . VAL A 1 618 ? 88.855 82.540 49.508 1.00 4.73 618 VAL A O 1
ATOM 2596 N N . SER A 1 619 ? 89.374 82.462 47.314 1.00 8.76 619 SER A N 1
ATOM 2597 C CA . SER A 1 619 ? 88.507 81.329 47.037 1.00 8.76 619 SER A CA 1
ATOM 2598 C C . SER A 1 619 ? 89.161 80.025 47.485 1.00 8.76 619 SER A C 1
ATOM 2599 O O . SER A 1 619 ? 90.376 79.940 47.683 1.00 8.76 619 SER A O 1
ATOM 2602 N N . LEU A 1 620 ? 88.329 78.999 47.647 1.00 9.71 620 LEU A N 1
ATOM 2603 C CA . LEU A 1 620 ? 88.773 77.664 48.041 1.00 9.71 620 LEU A CA 1
ATOM 2604 C C . LEU A 1 620 ? 88.669 76.755 46.820 1.00 9.71 620 LEU A C 1
ATOM 2605 O O . LEU A 1 620 ? 87.579 76.293 46.469 1.00 9.71 620 LEU A O 1
ATOM 2610 N N . LEU A 1 621 ? 89.808 76.499 46.177 1.00 12.47 621 LEU A N 1
ATOM 2611 C CA . LEU A 1 621 ? 89.824 75.635 45.001 1.00 12.47 621 LEU A CA 1
ATOM 2612 C C . LEU A 1 621 ? 89.750 74.164 45.397 1.00 12.47 621 LEU A C 1
ATOM 2613 O O . LEU A 1 621 ? 88.811 73.454 45.024 1.00 12.47 621 LEU A O 1
ATOM 2618 N N . ASP A 1 622 ? 90.736 73.692 46.157 1.00 13.35 622 ASP A N 1
ATOM 2619 C CA . ASP A 1 622 ? 90.766 72.320 46.644 1.00 13.35 622 ASP A CA 1
ATOM 2620 C C . ASP A 1 622 ? 90.946 72.338 48.153 1.00 13.35 622 ASP A C 1
ATOM 2621 O O . ASP A 1 622 ? 91.842 73.016 48.667 1.00 13.35 622 ASP A O 1
ATOM 2626 N N . TRP A 1 623 ? 90.100 71.592 48.857 1.00 8.89 623 TRP A N 1
ATOM 2627 C CA . TRP A 1 623 ? 90.129 71.561 50.313 1.00 8.89 623 TRP A CA 1
ATOM 2628 C C . TRP A 1 623 ? 89.417 70.301 50.784 1.00 8.89 623 TRP A C 1
ATOM 2629 O O . TRP A 1 623 ? 88.818 69.569 49.993 1.00 8.89 623 TRP A O 1
ATOM 2640 N N . ALA A 1 624 ? 89.498 70.053 52.089 1.00 6.73 624 ALA A N 1
ATOM 2641 C CA . ALA A 1 624 ? 88.917 68.861 52.685 1.00 6.73 624 ALA A CA 1
ATOM 2642 C C . ALA A 1 624 ? 88.342 69.196 54.053 1.00 6.73 624 ALA A C 1
ATOM 2643 O O . ALA A 1 624 ? 88.757 70.160 54.701 1.00 6.73 624 ALA A O 1
ATOM 2645 N N . VAL A 1 625 ? 87.378 68.386 54.483 1.00 5.67 625 VAL A N 1
ATOM 2646 C CA . VAL A 1 625 ? 86.770 68.509 55.802 1.00 5.67 625 VAL A CA 1
ATOM 2647 C C . VAL A 1 625 ? 87.022 67.216 56.568 1.00 5.67 625 VAL A C 1
ATOM 2648 O O . VAL A 1 625 ? 87.027 66.121 55.997 1.00 5.67 625 VAL A O 1
ATOM 2652 N N . LEU A 1 626 ? 87.255 67.350 57.871 1.00 5.88 626 LEU A N 1
ATOM 2653 C CA . LEU A 1 626 ? 87.635 66.232 58.730 1.00 5.88 626 LEU A CA 1
ATOM 2654 C C . LEU A 1 626 ? 86.501 65.844 59.673 1.00 5.88 626 LEU A C 1
ATOM 2655 O O . LEU A 1 626 ? 86.721 65.523 60.843 1.00 5.88 626 LEU A O 1
ATOM 2660 N N . PHE A 1 627 ? 85.272 65.878 59.167 1.00 5.97 627 PHE A N 1
ATOM 2661 C CA . PHE A 1 627 ? 84.109 65.498 59.954 1.00 5.97 627 PHE A CA 1
ATOM 2662 C C . PHE A 1 627 ? 84.150 64.015 60.311 1.00 5.97 627 PHE A C 1
ATOM 2663 O O . PHE A 1 627 ? 84.665 63.184 59.559 1.00 5.97 627 PHE A O 1
ATOM 2671 N N . VAL A 1 628 ? 83.605 63.690 61.483 1.00 6.53 628 VAL A N 1
ATOM 2672 C CA . VAL A 1 628 ? 83.476 62.304 61.920 1.00 6.53 628 VAL A CA 1
ATOM 2673 C C . VAL A 1 628 ? 82.232 61.705 61.278 1.00 6.53 628 VAL A C 1
ATOM 2674 O O . VAL A 1 628 ? 81.421 62.424 60.684 1.00 6.53 628 VAL A O 1
ATOM 2678 N N . ARG A 1 629 ? 82.076 60.382 61.387 1.00 6.78 629 ARG A N 1
ATOM 2679 C CA . ARG A 1 629 ? 80.944 59.705 60.760 1.00 6.78 629 ARG A CA 1
ATOM 2680 C C . ARG A 1 629 ? 79.599 60.187 61.290 1.00 6.78 629 ARG A C 1
ATOM 2681 O O . ARG A 1 629 ? 78.590 60.061 60.587 1.00 6.78 629 ARG A O 1
ATOM 26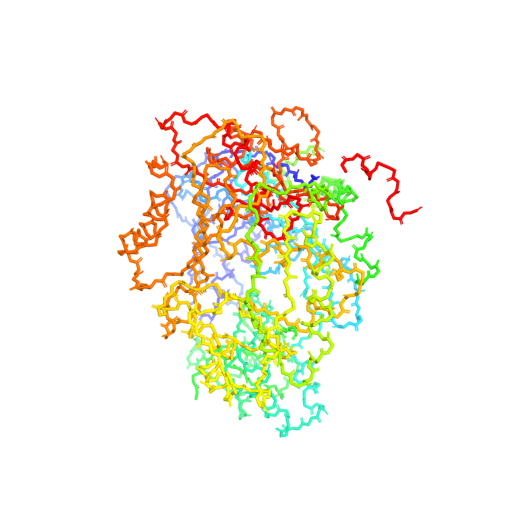89 N N . LYS A 1 630 ? 79.557 60.732 62.503 1.00 5.81 630 LYS A N 1
ATOM 2690 C CA . LYS A 1 630 ? 78.311 61.193 63.099 1.00 5.81 630 LYS A CA 1
ATOM 2691 C C . LYS A 1 630 ? 77.898 62.580 62.627 1.00 5.81 630 LYS A C 1
ATOM 2692 O O . LYS A 1 630 ? 76.790 63.022 62.947 1.00 5.81 630 LYS A O 1
ATOM 2698 N N . ASP A 1 631 ? 78.753 63.275 61.877 1.00 5.08 631 ASP A N 1
ATOM 2699 C CA . ASP A 1 631 ? 78.437 64.618 61.409 1.00 5.08 631 ASP A CA 1
ATOM 2700 C C . ASP A 1 631 ? 78.400 64.676 59.887 1.00 5.08 631 ASP A C 1
ATOM 2701 O O . ASP A 1 631 ? 78.976 65.586 59.285 1.00 5.08 631 ASP A O 1
ATOM 2706 N N . GLN A 1 632 ? 77.740 63.702 59.257 1.00 4.40 632 GLN A N 1
ATOM 2707 C CA . GLN A 1 632 ? 77.594 63.726 57.804 1.00 4.40 632 GLN A CA 1
ATOM 2708 C C . GLN A 1 632 ? 76.790 64.940 57.353 1.00 4.40 632 GLN A C 1
ATOM 2709 O O . GLN A 1 632 ? 77.160 65.623 56.391 1.00 4.40 632 GLN A O 1
ATOM 2715 N N . GLY A 1 633 ? 75.680 65.222 58.038 1.00 3.79 633 GLY A N 1
ATOM 2716 C CA . GLY A 1 633 ? 74.901 66.404 57.704 1.00 3.79 633 GLY A CA 1
ATOM 2717 C C . GLY A 1 633 ? 75.640 67.693 58.007 1.00 3.79 633 GLY A C 1
ATOM 2718 O O . GLY A 1 633 ? 75.613 68.638 57.214 1.00 3.79 633 GLY A O 1
ATOM 2719 N N . LYS A 1 634 ? 76.307 67.750 59.156 1.00 3.20 634 LYS A N 1
ATOM 2720 C CA . LYS A 1 634 ? 77.080 68.925 59.526 1.00 3.20 634 LYS A CA 1
ATOM 2721 C C . LYS A 1 634 ? 78.353 69.006 58.690 1.00 3.20 634 LYS A C 1
ATOM 2722 O O . LYS A 1 634 ? 78.826 68.008 58.142 1.00 3.20 634 LYS A O 1
ATOM 2728 N N . ALA A 1 635 ? 78.881 70.226 58.558 1.00 2.78 635 ALA A N 1
ATOM 2729 C CA . ALA A 1 635 ? 80.116 70.494 57.825 1.00 2.78 635 ALA A CA 1
ATOM 2730 C C . ALA A 1 635 ? 79.987 70.141 56.346 1.00 2.78 635 ALA A C 1
ATOM 2731 O O . ALA A 1 635 ? 80.960 70.242 55.592 1.00 2.78 635 ALA A O 1
ATOM 2733 N N . THR A 1 636 ? 78.799 69.711 55.928 1.00 2.84 636 THR A N 1
ATOM 2734 C CA . THR A 1 636 ? 78.465 69.534 54.521 1.00 2.84 636 THR A CA 1
ATOM 2735 C C . THR A 1 636 ? 77.283 70.397 54.115 1.00 2.84 636 THR A C 1
ATOM 2736 O O . THR A 1 636 ? 77.352 71.103 53.102 1.00 2.84 636 THR A O 1
ATOM 2740 N N . ASP A 1 637 ? 76.194 70.362 54.887 1.00 2.65 637 ASP A N 1
ATOM 2741 C CA . ASP A 1 637 ? 75.128 71.341 54.707 1.00 2.65 637 ASP A CA 1
ATOM 2742 C C . ASP A 1 637 ? 75.629 72.744 55.022 1.00 2.65 637 ASP A C 1
ATOM 2743 O O . ASP A 1 637 ? 75.258 73.711 54.347 1.00 2.65 637 ASP A O 1
ATOM 2748 N N . PHE A 1 638 ? 76.470 72.871 56.050 1.00 2.21 638 PHE A N 1
ATOM 2749 C CA . PHE A 1 638 ? 77.114 74.148 56.337 1.00 2.21 638 PHE A CA 1
ATOM 2750 C C . PHE A 1 638 ? 77.974 74.599 55.164 1.00 2.21 638 PHE A C 1
ATOM 2751 O O . PHE A 1 638 ? 77.952 75.773 54.777 1.00 2.21 638 PHE A O 1
ATOM 2759 N N . VAL A 1 639 ? 78.744 73.675 54.586 1.00 2.49 639 VAL A N 1
ATOM 2760 C CA . VAL A 1 639 ? 79.502 73.990 53.380 1.00 2.49 639 VAL A CA 1
ATOM 2761 C C . VAL A 1 639 ? 78.556 74.287 52.224 1.00 2.49 639 VAL A C 1
ATOM 2762 O O . VAL A 1 639 ? 78.792 75.207 51.430 1.00 2.49 639 VAL A O 1
ATOM 2766 N N . ASN A 1 640 ? 77.470 73.519 52.111 1.00 2.51 640 ASN A N 1
ATOM 2767 C CA . ASN A 1 640 ? 76.463 73.812 51.097 1.00 2.51 640 ASN A CA 1
ATOM 2768 C C . ASN A 1 640 ? 75.838 75.182 51.327 1.00 2.51 640 ASN A C 1
ATOM 2769 O O . ASN A 1 640 ? 75.610 75.936 50.374 1.00 2.51 640 ASN A O 1
ATOM 2774 N N . MET A 1 641 ? 75.550 75.523 52.587 1.00 2.71 641 MET A N 1
ATOM 2775 C CA . MET A 1 641 ? 75.108 76.879 52.894 1.00 2.71 641 MET A CA 1
ATOM 2776 C C . MET A 1 641 ? 76.228 77.884 52.662 1.00 2.71 641 MET A C 1
ATOM 2777 O O . MET A 1 641 ? 75.978 79.012 52.222 1.00 2.71 641 MET A O 1
ATOM 2782 N N . LEU A 1 642 ? 77.473 77.492 52.950 1.00 2.63 642 LEU A N 1
ATOM 2783 C CA . LEU A 1 642 ? 78.603 78.361 52.647 1.00 2.63 642 LEU A CA 1
ATOM 2784 C C . LEU A 1 642 ? 78.711 78.625 51.153 1.00 2.63 642 LEU A C 1
ATOM 2785 O O . LEU A 1 642 ? 79.157 79.701 50.743 1.00 2.63 642 LEU A O 1
ATOM 2790 N N . SER A 1 643 ? 78.298 77.662 50.324 1.00 2.73 643 SER A N 1
ATOM 2791 C CA . SER A 1 643 ? 78.286 77.875 48.883 1.00 2.73 643 SER A CA 1
ATOM 2792 C C . SER A 1 643 ? 77.273 78.933 48.465 1.00 2.73 643 SER A C 1
ATOM 2793 O O . SER A 1 643 ? 77.353 79.437 47.340 1.00 2.73 643 SER A O 1
ATOM 2796 N N . LYS A 1 644 ? 76.324 79.274 49.337 1.00 3.24 644 LYS A N 1
ATOM 2797 C CA . LYS A 1 644 ? 75.372 80.345 49.074 1.00 3.24 644 LYS A CA 1
ATOM 2798 C C . LYS A 1 644 ? 75.758 81.661 49.731 1.00 3.24 644 LYS A C 1
ATOM 2799 O O . LYS A 1 644 ? 75.478 82.724 49.171 1.00 3.24 644 LYS A O 1
ATOM 2805 N N . VAL A 1 645 ? 76.378 81.613 50.912 1.00 3.19 645 VAL A N 1
ATOM 2806 C CA . VAL A 1 645 ? 76.820 82.833 51.583 1.00 3.19 645 VAL A CA 1
ATOM 2807 C C . VAL A 1 645 ? 78.013 83.450 50.861 1.00 3.19 645 VAL A C 1
ATOM 2808 O O . VAL A 1 645 ? 78.149 84.678 50.804 1.00 3.19 645 VAL A O 1
ATOM 2812 N N . CYS A 1 646 ? 78.891 82.618 50.300 1.00 4.22 646 CYS A N 1
ATOM 2813 C CA . CYS A 1 646 ? 80.122 83.120 49.691 1.00 4.22 646 CYS A CA 1
ATOM 2814 C C . CYS A 1 646 ? 79.898 84.052 48.502 1.00 4.22 646 CYS A C 1
ATOM 2815 O O . CYS A 1 646 ? 80.578 85.091 48.434 1.00 4.22 646 CYS A O 1
ATOM 2818 N N . PRO A 1 647 ? 79.035 83.751 47.529 1.00 4.12 647 PRO A N 1
ATOM 2819 C CA . PRO A 1 647 ? 78.926 84.625 46.341 1.00 4.12 647 PRO A CA 1
ATOM 2820 C C . PRO A 1 647 ? 78.560 86.062 46.687 1.00 4.12 647 PRO A C 1
ATOM 2821 O O . PRO A 1 647 ? 79.107 86.991 46.074 1.00 4.12 647 PRO A O 1
ATOM 2825 N N . PRO A 1 648 ? 77.647 86.311 47.640 1.00 4.04 648 PRO A N 1
ATOM 2826 C CA . PRO A 1 648 ? 77.406 87.712 48.033 1.00 4.04 648 PRO A CA 1
ATOM 2827 C C . PRO A 1 648 ? 78.623 88.412 48.612 1.00 4.04 648 PRO A C 1
ATOM 2828 O O . PRO A 1 648 ? 78.737 89.637 48.480 1.00 4.04 648 PRO A O 1
ATOM 2832 N N . ILE A 1 649 ? 79.538 87.682 49.247 1.00 4.79 649 ILE A N 1
ATOM 2833 C CA . ILE A 1 649 ? 80.703 88.303 49.867 1.00 4.79 649 ILE A CA 1
ATOM 2834 C C . ILE A 1 649 ? 81.909 88.132 48.952 1.00 4.79 649 ILE A C 1
ATOM 2835 O O . ILE A 1 649 ? 83.057 88.106 49.410 1.00 4.79 649 ILE A O 1
ATOM 2840 N N . GLY A 1 650 ? 81.652 87.990 47.656 1.00 5.55 650 GLY A N 1
ATOM 2841 C CA . GLY A 1 650 ? 82.702 88.056 46.653 1.00 5.55 650 GLY A CA 1
ATOM 2842 C C . GLY A 1 650 ? 83.723 86.940 46.671 1.00 5.55 650 GLY A C 1
ATOM 2843 O O . GLY A 1 650 ? 84.924 87.204 46.527 1.00 5.55 650 GLY A O 1
ATOM 2844 N N . MET A 1 651 ? 83.280 85.697 46.844 1.00 5.71 651 MET A N 1
ATOM 2845 C CA . MET A 1 651 ? 84.166 84.550 46.703 1.00 5.71 651 MET A CA 1
ATOM 2846 C C . MET A 1 651 ? 83.327 83.318 46.406 1.00 5.71 651 MET A C 1
ATOM 2847 O O . MET A 1 651 ? 82.120 83.289 46.657 1.00 5.71 651 MET A O 1
ATOM 2852 N N . GLU A 1 652 ? 83.983 82.303 45.849 1.00 7.78 652 GLU A N 1
ATOM 2853 C CA . GLU A 1 652 ? 83.329 81.059 45.481 1.00 7.78 652 GLU A CA 1
ATOM 2854 C C . GLU A 1 652 ? 84.099 79.889 46.071 1.00 7.78 652 GLU A C 1
ATOM 2855 O O . GLU A 1 652 ? 85.325 79.932 46.199 1.00 7.78 652 GLU A O 1
ATOM 2861 N N . VAL A 1 653 ? 83.365 78.842 46.437 1.00 7.15 653 VAL A N 1
ATOM 2862 C CA . VAL A 1 653 ? 83.945 77.645 47.032 1.00 7.15 653 VAL A CA 1
ATOM 2863 C C . VAL A 1 653 ? 83.452 76.430 46.260 1.00 7.15 653 VAL A C 1
ATOM 2864 O O . VAL A 1 653 ? 82.249 76.289 46.016 1.00 7.15 653 VAL A O 1
ATOM 2868 N N . HIS A 1 654 ? 84.380 75.567 45.865 1.00 8.63 654 HIS A N 1
ATOM 2869 C CA . HIS A 1 654 ? 84.033 74.296 45.253 1.00 8.63 654 HIS A CA 1
ATOM 2870 C C . HIS A 1 654 ? 83.848 73.236 46.332 1.00 8.63 654 HIS A C 1
ATOM 2871 O O . HIS A 1 654 ? 84.345 73.363 47.454 1.00 8.63 654 HIS A O 1
ATOM 2878 N N . GLU A 1 655 ? 83.114 72.187 45.982 1.00 8.51 655 GLU A N 1
ATOM 2879 C CA . GLU A 1 655 ? 82.818 71.138 46.947 1.00 8.51 655 GLU A CA 1
ATOM 2880 C C . GLU A 1 655 ? 84.111 70.452 47.377 1.00 8.51 655 GLU A C 1
ATOM 2881 O O . GLU A 1 655 ? 84.891 70.015 46.519 1.00 8.51 655 GLU A O 1
ATOM 2887 N N . PRO A 1 656 ? 84.374 70.338 48.674 1.00 7.91 656 PRO A N 1
ATOM 2888 C CA . PRO A 1 656 ? 85.661 69.806 49.129 1.00 7.91 656 PRO A CA 1
ATOM 2889 C C . PRO A 1 656 ? 85.759 68.299 48.945 1.00 7.91 656 PRO A C 1
ATOM 2890 O O . PRO A 1 656 ? 84.768 67.596 48.741 1.00 7.91 656 PRO A O 1
ATOM 2894 N N . LYS A 1 657 ? 86.995 67.813 49.023 1.00 7.33 657 LYS A N 1
ATOM 2895 C CA . LYS A 1 657 ? 87.253 66.377 49.004 1.00 7.33 657 LYS A CA 1
ATOM 2896 C C . LYS A 1 657 ? 86.901 65.806 50.371 1.00 7.33 657 LYS A C 1
ATOM 2897 O O . LYS A 1 657 ? 87.630 66.009 51.346 1.00 7.33 657 LYS A O 1
ATOM 2903 N N . MET A 1 658 ? 85.779 65.090 50.444 1.00 6.56 658 MET A N 1
ATOM 2904 C CA . MET A 1 658 ? 85.180 64.697 51.719 1.00 6.56 658 MET A CA 1
ATOM 2905 C C . MET A 1 658 ? 85.970 63.536 52.319 1.00 6.56 658 MET A C 1
ATOM 2906 O O . MET A 1 658 ? 85.610 62.362 52.204 1.00 6.56 658 MET A O 1
ATOM 2911 N N . VAL A 1 659 ? 87.076 63.882 52.979 1.00 6.68 659 VAL A N 1
ATOM 2912 C CA . VAL A 1 659 ? 87.853 62.910 53.742 1.00 6.68 659 VAL A CA 1
ATOM 2913 C C . VAL A 1 659 ? 87.188 62.739 55.101 1.00 6.68 659 VAL A C 1
ATOM 2914 O O . VAL A 1 659 ? 86.303 63.519 55.470 1.00 6.68 659 VAL A O 1
ATOM 2918 N N . GLU A 1 660 ? 87.591 61.716 55.851 1.00 10.18 660 GLU A N 1
ATOM 2919 C CA . GLU A 1 660 ? 86.898 61.397 57.091 1.00 10.18 660 GLU A CA 1
ATOM 2920 C C . GLU A 1 660 ? 87.840 60.641 58.018 1.00 10.18 660 GLU A C 1
ATOM 2921 O O . GLU A 1 660 ? 88.805 60.016 57.568 1.00 10.18 660 GLU A O 1
ATOM 2927 N N . VAL A 1 661 ? 87.549 60.708 59.312 1.00 11.36 661 VAL A N 1
ATOM 2928 C CA . VAL A 1 661 ? 88.321 60.010 60.321 1.00 11.36 661 VAL A CA 1
ATOM 2929 C C . VAL A 1 661 ? 87.591 58.728 60.706 1.00 11.36 661 VAL A C 1
ATOM 2930 O O . VAL A 1 661 ? 86.424 58.528 60.380 1.00 11.36 661 VAL A O 1
ATOM 2934 N N . VAL A 1 662 ? 88.287 57.845 61.419 1.00 13.61 662 VAL A N 1
ATOM 2935 C CA . VAL A 1 662 ? 87.765 56.503 61.655 1.00 13.61 662 VAL A CA 1
ATOM 2936 C C . VAL A 1 662 ? 87.027 56.372 62.987 1.00 13.61 662 VAL A C 1
ATOM 2937 O O . VAL A 1 662 ? 86.184 55.482 63.135 1.00 13.61 662 VAL A O 1
ATOM 2941 N N . ASN A 1 663 ? 87.317 57.230 63.964 1.00 15.84 663 ASN A N 1
ATOM 2942 C CA . ASN A 1 663 ? 86.692 57.126 65.276 1.00 15.84 663 ASN A CA 1
ATOM 2943 C C . ASN A 1 663 ? 86.541 58.511 65.887 1.00 15.84 663 ASN A C 1
ATOM 2944 O O . ASN A 1 663 ? 87.217 59.466 65.498 1.00 15.84 663 ASN A O 1
ATOM 2949 N N . ASP A 1 664 ? 85.633 58.606 66.860 1.00 17.10 664 ASP A N 1
ATOM 2950 C CA . ASP A 1 664 ? 85.368 59.857 67.569 1.00 17.10 664 ASP A CA 1
ATOM 2951 C C . ASP A 1 664 ? 86.301 60.000 68.774 1.00 17.10 664 ASP A C 1
ATOM 2952 O O . ASP A 1 664 ? 85.879 60.096 69.926 1.00 17.10 664 ASP A O 1
ATOM 2957 N N . ARG A 1 665 ? 87.599 60.014 68.485 1.00 16.54 665 ARG A N 1
ATOM 2958 C CA . ARG A 1 665 ? 88.614 60.109 69.523 1.00 16.54 665 ARG A CA 1
ATOM 2959 C C . ARG A 1 665 ? 89.860 60.762 68.940 1.00 16.54 665 ARG A C 1
ATOM 2960 O O . ARG A 1 665 ? 89.914 61.102 67.754 1.00 16.54 665 ARG A O 1
ATOM 2968 N N . THR A 1 666 ? 90.869 60.942 69.796 1.00 14.32 666 THR A N 1
ATOM 2969 C CA . THR A 1 666 ? 92.118 61.552 69.356 1.00 14.32 666 THR A CA 1
ATOM 2970 C C . THR A 1 666 ? 92.859 60.668 68.361 1.00 14.32 666 THR A C 1
ATOM 2971 O O . THR A 1 666 ? 93.446 61.178 67.399 1.00 14.32 666 THR A O 1
ATOM 2975 N N . GLU A 1 667 ? 92.829 59.351 68.554 1.00 17.05 667 GLU A N 1
ATOM 2976 C CA . GLU A 1 667 ? 93.571 58.441 67.681 1.00 17.05 667 GLU A CA 1
ATOM 2977 C C . GLU A 1 667 ? 92.808 58.154 66.391 1.00 17.05 667 GLU A C 1
ATOM 2978 O O . GLU A 1 667 ? 92.647 57.009 65.970 1.00 17.05 667 GLU A O 1
ATOM 2984 N N . SER A 1 668 ? 92.334 59.212 65.761 1.00 17.32 668 SER A N 1
ATOM 2985 C CA . SER A 1 668 ? 91.793 59.208 64.408 1.00 17.32 668 SER A CA 1
ATOM 2986 C C . SER A 1 668 ? 92.386 60.317 63.556 1.00 17.32 668 SER A C 1
ATOM 2987 O O . SER A 1 668 ? 92.620 60.113 62.363 1.00 17.32 668 SER A O 1
ATOM 2990 N N . TYR A 1 669 ? 92.637 61.486 64.145 1.00 14.30 669 TYR A N 1
ATOM 2991 C CA . TYR A 1 669 ? 93.268 62.594 63.445 1.00 14.30 669 TYR A CA 1
ATOM 2992 C C . TYR A 1 669 ? 94.782 62.454 63.377 1.00 14.30 669 TYR A C 1
ATOM 2993 O O . TYR A 1 669 ? 95.420 63.173 62.601 1.00 14.30 669 TYR A O 1
ATOM 3002 N N . LEU A 1 670 ? 95.369 61.562 64.174 1.00 15.64 670 LEU A N 1
ATOM 3003 C CA . LEU A 1 670 ? 96.800 61.305 64.063 1.00 15.64 670 LEU A CA 1
ATOM 3004 C C . LEU A 1 670 ? 97.135 60.632 62.738 1.00 15.64 670 LEU A C 1
ATOM 3005 O O . LEU A 1 670 ? 98.163 60.936 62.121 1.00 15.64 670 LEU A O 1
ATOM 3010 N N . ARG A 1 671 ? 96.278 59.717 62.284 1.00 17.93 671 ARG A N 1
ATOM 3011 C CA . ARG A 1 671 ? 96.520 58.948 61.067 1.00 17.93 671 ARG A CA 1
ATOM 3012 C C . ARG A 1 671 ? 95.762 59.508 59.868 1.00 17.93 671 ARG A C 1
ATOM 3013 O O . ARG A 1 671 ? 96.369 59.824 58.841 1.00 17.93 671 ARG A O 1
ATOM 3021 N N . ALA A 1 672 ? 94.437 59.642 59.984 1.00 17.40 672 ALA A N 1
ATOM 3022 C CA . ALA A 1 672 ? 93.622 60.005 58.828 1.00 17.40 672 ALA A CA 1
ATOM 3023 C C . ALA A 1 672 ? 93.970 61.387 58.290 1.00 17.40 672 ALA A C 1
ATOM 3024 O O . ALA A 1 672 ? 93.872 61.621 57.080 1.00 17.40 672 ALA A O 1
ATOM 3026 N N . LEU A 1 673 ? 94.370 62.314 59.162 1.00 17.94 673 LEU A N 1
ATOM 3027 C CA . LEU A 1 673 ? 94.737 63.646 58.693 1.00 17.94 673 LEU A CA 1
ATOM 3028 C C . LEU A 1 673 ? 96.024 63.599 57.878 1.00 17.94 673 LEU A C 1
ATOM 3029 O O . LEU A 1 673 ? 96.096 64.165 56.782 1.00 17.94 673 LEU A O 1
ATOM 3034 N N . ARG A 1 674 ? 97.047 62.912 58.388 1.00 17.84 674 ARG A N 1
ATOM 3035 C CA . ARG A 1 674 ? 98.339 62.905 57.710 1.00 17.84 674 ARG A CA 1
ATOM 3036 C C . ARG A 1 674 ? 98.295 62.126 56.401 1.00 17.84 674 ARG A C 1
ATOM 3037 O O . ARG A 1 674 ? 99.054 62.435 55.475 1.00 17.84 674 ARG A O 1
ATOM 3045 N N . GLU A 1 675 ? 97.426 61.117 56.305 1.00 18.69 675 GLU A N 1
ATOM 3046 C CA . GLU A 1 675 ? 97.364 60.308 55.091 1.00 18.69 675 GLU A CA 1
ATOM 3047 C C . GLU A 1 675 ? 96.889 61.123 53.893 1.00 18.69 675 GLU A C 1
ATOM 3048 O O . GLU A 1 675 ? 97.405 60.957 52.781 1.00 18.69 675 GLU A O 1
ATOM 3054 N N . LEU A 1 676 ? 95.911 62.003 54.093 1.00 17.46 676 LEU A N 1
ATOM 3055 C CA . LEU A 1 676 ? 95.247 62.697 52.996 1.00 17.46 676 LEU A CA 1
ATOM 3056 C C . LEU A 1 676 ? 95.362 64.212 53.131 1.00 17.46 676 LEU A C 1
ATOM 3057 O O . LEU A 1 676 ? 94.414 64.953 52.863 1.00 17.46 676 LEU A O 1
ATOM 3062 N N . ILE A 1 677 ? 96.530 64.694 53.551 1.00 20.38 677 ILE A N 1
ATOM 3063 C CA . ILE A 1 677 ? 96.842 66.119 53.562 1.00 20.38 677 ILE A CA 1
ATOM 3064 C C . ILE A 1 677 ? 98.143 66.330 52.801 1.00 20.38 677 ILE A C 1
ATOM 3065 O O . ILE A 1 677 ? 99.154 65.681 53.094 1.00 20.38 677 ILE A O 1
ATOM 3070 N N . ALA A 1 678 ? 98.111 67.230 51.830 1.00 20.26 678 ALA A N 1
ATOM 3071 C CA . ALA A 1 678 ? 99.240 67.542 50.971 1.00 20.26 678 ALA A CA 1
ATOM 3072 C C . ALA A 1 678 ? 99.274 69.046 50.756 1.00 20.26 678 ALA A C 1
ATOM 3073 O O . ALA A 1 678 ? 98.272 69.732 50.987 1.00 20.26 678 ALA A O 1
ATOM 3075 N N . PRO A 1 679 ? 100.417 69.594 50.328 1.00 19.12 679 PRO A N 1
ATOM 3076 C CA . PRO A 1 679 ? 100.466 71.031 50.005 1.00 19.12 679 PRO A CA 1
ATOM 3077 C C . PRO A 1 679 ? 99.456 71.465 48.951 1.00 19.12 679 PRO A C 1
ATOM 3078 O O . PRO A 1 679 ? 99.292 72.674 48.742 1.00 19.12 679 PRO A O 1
ATOM 3082 N N . ARG A 1 680 ? 98.779 70.529 48.287 1.00 20.80 680 ARG A N 1
ATOM 3083 C CA . ARG A 1 680 ? 97.701 70.851 47.362 1.00 20.80 680 ARG A CA 1
ATOM 3084 C C . ARG A 1 680 ? 96.372 71.094 48.068 1.00 20.80 680 ARG A C 1
ATOM 3085 O O . ARG A 1 680 ? 95.393 71.447 47.402 1.00 20.80 680 ARG A O 1
ATOM 3093 N N . LEU A 1 681 ? 96.315 70.918 49.385 1.00 16.70 681 LEU A N 1
ATOM 3094 C CA . LEU A 1 681 ? 95.099 71.126 50.161 1.00 16.70 681 LEU A CA 1
ATOM 3095 C C . LEU A 1 681 ? 95.152 72.496 50.825 1.00 16.70 681 LEU A C 1
ATOM 3096 O O . LEU A 1 681 ? 96.168 72.860 51.426 1.00 16.70 681 LEU A O 1
ATOM 3101 N N . GLN A 1 682 ? 94.059 73.250 50.713 1.00 8.96 682 GLN A N 1
ATOM 3102 C CA . GLN A 1 682 ? 93.989 74.617 51.219 1.00 8.96 682 GLN A CA 1
ATOM 3103 C C . GLN A 1 682 ? 93.361 74.708 52.605 1.00 8.96 682 GLN A C 1
ATOM 3104 O O . GLN A 1 682 ? 93.928 75.337 53.502 1.00 8.96 682 GLN A O 1
ATOM 3110 N N . MET A 1 683 ? 92.198 74.092 52.797 1.00 5.93 683 MET A N 1
ATOM 3111 C CA . MET A 1 683 ? 91.431 74.216 54.028 1.00 5.93 683 MET A CA 1
ATOM 3112 C C . MET A 1 683 ? 91.190 72.854 54.661 1.00 5.93 683 MET A C 1
ATOM 3113 O O . MET A 1 683 ? 90.924 71.869 53.966 1.00 5.93 683 MET A O 1
ATOM 3118 N N . VAL A 1 684 ? 91.291 72.813 55.987 1.00 3.96 684 VAL A N 1
ATOM 3119 C CA . VAL A 1 684 ? 90.953 71.641 56.785 1.00 3.96 684 VAL A CA 1
ATOM 3120 C C . VAL A 1 684 ? 89.843 72.047 57.744 1.00 3.96 684 VAL A C 1
ATOM 3121 O O . VAL A 1 684 ? 90.015 72.978 58.541 1.00 3.96 684 VAL A O 1
ATOM 3125 N N . VAL A 1 685 ? 88.710 71.356 57.667 1.00 3.87 685 VAL A N 1
ATOM 3126 C CA . VAL A 1 685 ? 87.553 71.636 58.509 1.00 3.87 685 VAL A CA 1
ATOM 3127 C C . VAL A 1 685 ? 87.369 70.448 59.441 1.00 3.87 685 VAL A C 1
ATOM 3128 O O . VAL A 1 685 ? 87.094 69.331 58.989 1.00 3.87 685 VAL A O 1
ATOM 3132 N N . ILE A 1 686 ? 87.505 70.684 60.742 1.00 2.68 686 ILE A N 1
ATOM 3133 C CA . ILE A 1 686 ? 87.420 69.635 61.751 1.00 2.68 686 ILE A CA 1
ATOM 3134 C C . ILE A 1 686 ? 86.230 69.936 62.650 1.00 2.68 686 ILE A C 1
ATOM 3135 O O . ILE A 1 686 ? 86.174 70.997 63.284 1.00 2.68 686 ILE A O 1
ATOM 3140 N N . VAL A 1 687 ? 85.279 69.003 62.708 1.00 2.24 687 VAL A N 1
ATOM 3141 C CA . VAL A 1 687 ? 84.089 69.147 63.535 1.00 2.24 687 VAL A CA 1
ATOM 3142 C C . VAL A 1 687 ? 83.939 67.909 64.408 1.00 2.24 687 VAL A C 1
ATOM 3143 O O . VAL A 1 687 ? 84.354 66.806 64.036 1.00 2.24 687 VAL A O 1
ATOM 3147 N N . PHE A 1 688 ? 83.353 68.103 65.595 1.00 1.80 688 PHE A N 1
ATOM 3148 C CA . PHE A 1 688 ? 83.080 67.008 66.516 1.00 1.80 688 PHE A CA 1
ATOM 3149 C C . PHE A 1 688 ? 82.078 67.480 67.553 1.00 1.80 688 PHE A C 1
ATOM 3150 O O . PHE A 1 688 ? 82.121 68.655 67.942 1.00 1.80 688 PHE A O 1
ATOM 3158 N N . PRO A 1 689 ? 81.168 66.616 68.019 1.00 2.00 689 PRO A N 1
ATOM 3159 C CA . PRO A 1 689 ? 80.191 67.048 69.028 1.00 2.00 689 PRO A CA 1
ATOM 3160 C C . PRO A 1 689 ? 80.828 67.348 70.376 1.00 2.00 689 PRO A C 1
ATOM 3161 O O . PRO A 1 689 ? 80.609 68.421 70.947 1.00 2.00 689 PRO A O 1
ATOM 3165 N N . THR A 1 690 ? 81.615 66.410 70.894 1.00 1.92 690 THR A N 1
ATOM 3166 C CA . THR A 1 690 ? 82.300 66.627 72.160 1.00 1.92 690 THR A CA 1
ATOM 3167 C C . THR A 1 690 ? 83.495 67.550 71.959 1.00 1.92 690 THR A C 1
ATOM 3168 O O . THR A 1 690 ? 84.216 67.451 70.964 1.00 1.92 690 THR A O 1
ATOM 3172 N N . SER A 1 691 ? 83.707 68.450 72.917 1.00 2.21 691 SER A N 1
ATOM 3173 C CA . SER A 1 691 ? 84.767 69.455 72.838 1.00 2.21 691 SER A CA 1
ATOM 3174 C C . SER A 1 691 ? 85.621 69.359 74.099 1.00 2.21 691 SER A C 1
ATOM 3175 O O . SER A 1 691 ? 85.281 69.931 75.137 1.00 2.21 691 SER A O 1
ATOM 3178 N N . ARG A 1 692 ? 86.730 68.632 74.004 1.00 3.05 692 ARG A N 1
ATOM 3179 C CA . ARG A 1 692 ? 87.703 68.533 75.079 1.00 3.05 692 ARG A CA 1
ATOM 3180 C C . ARG A 1 692 ? 89.007 69.192 74.648 1.00 3.05 692 ARG A C 1
ATOM 3181 O O . ARG A 1 692 ? 89.375 69.169 73.469 1.00 3.05 692 ARG A O 1
ATOM 3189 N N . ASP A 1 693 ? 89.693 69.803 75.617 1.00 3.02 693 ASP A N 1
ATOM 3190 C CA . ASP A 1 693 ? 90.841 70.648 75.300 1.00 3.02 693 ASP A CA 1
ATOM 3191 C C . ASP A 1 693 ? 91.980 69.848 74.677 1.00 3.02 693 ASP A C 1
ATOM 3192 O O . ASP A 1 693 ? 92.627 70.314 73.733 1.00 3.02 693 ASP A O 1
ATOM 3197 N N . ASP A 1 694 ? 92.247 68.647 75.196 1.00 3.58 694 ASP A N 1
ATOM 3198 C CA . ASP A 1 694 ? 93.400 67.885 74.727 1.00 3.58 694 ASP A CA 1
ATOM 3199 C C . ASP A 1 694 ? 93.225 67.439 73.279 1.00 3.58 694 ASP A C 1
ATOM 3200 O O . ASP A 1 694 ? 94.142 67.583 72.462 1.00 3.58 694 ASP A O 1
ATOM 3205 N N . ARG A 1 695 ? 92.052 66.894 72.940 1.00 3.40 695 ARG A N 1
ATOM 3206 C CA . ARG A 1 695 ? 91.823 66.430 71.575 1.00 3.40 695 ARG A CA 1
ATOM 3207 C C . ARG A 1 695 ? 91.822 67.589 70.587 1.00 3.40 695 ARG A C 1
ATOM 3208 O O . ARG A 1 695 ? 92.381 67.476 69.490 1.00 3.40 695 ARG A O 1
ATOM 3216 N N . TYR A 1 696 ? 91.190 68.708 70.951 1.00 3.08 696 TYR A N 1
ATOM 3217 C CA . TYR A 1 696 ? 91.200 69.873 70.072 1.00 3.08 696 TYR A CA 1
ATOM 3218 C C . TYR A 1 696 ? 92.620 70.371 69.843 1.00 3.08 696 TYR A C 1
ATOM 3219 O O . TYR A 1 696 ? 92.997 70.698 68.712 1.00 3.08 696 TYR A O 1
ATOM 3228 N N . SER A 1 697 ? 93.423 70.437 70.907 1.00 3.11 697 SER A N 1
ATOM 3229 C CA . SER A 1 697 ? 94.818 70.828 70.746 1.00 3.11 697 SER A CA 1
ATOM 3230 C C . SER A 1 697 ? 95.632 69.724 70.085 1.00 3.11 697 SER A C 1
ATOM 3231 O O . SER A 1 697 ? 96.672 70.003 69.478 1.00 3.11 697 SER A O 1
ATOM 3234 N N . ALA A 1 698 ? 95.183 68.469 70.193 1.00 3.41 698 ALA A N 1
ATOM 3235 C CA . ALA A 1 698 ? 95.856 67.384 69.487 1.00 3.41 698 ALA A CA 1
ATOM 3236 C C . ALA A 1 698 ? 95.770 67.578 67.980 1.00 3.41 698 ALA A C 1
ATOM 3237 O O . ALA A 1 698 ? 96.761 67.395 67.264 1.00 3.41 698 ALA A O 1
ATOM 3239 N N . VAL A 1 699 ? 94.589 67.945 67.479 1.00 3.57 699 VAL A N 1
ATOM 3240 C CA . VAL A 1 699 ? 94.453 68.279 66.066 1.00 3.57 699 VAL A CA 1
ATOM 3241 C C . VAL A 1 699 ? 95.176 69.584 65.758 1.00 3.57 699 VAL A C 1
ATOM 3242 O O . VAL A 1 699 ? 95.782 69.738 64.691 1.00 3.57 699 VAL A O 1
ATOM 3246 N N . LYS A 1 700 ? 95.125 70.541 66.687 1.00 3.96 700 LYS A N 1
ATOM 3247 C CA . LYS A 1 700 ? 95.716 71.853 66.443 1.00 3.96 700 LYS A CA 1
ATOM 3248 C C . LYS A 1 700 ? 97.238 71.785 66.378 1.00 3.96 700 LYS A C 1
ATOM 3249 O O . LYS A 1 700 ? 97.856 72.450 65.538 1.00 3.96 700 LYS A O 1
ATOM 3255 N N . LYS A 1 701 ? 97.863 70.992 67.255 1.00 3.99 701 LYS A N 1
ATOM 3256 C CA . LYS A 1 701 ? 99.320 71.001 67.350 1.00 3.99 701 LYS A CA 1
ATOM 3257 C C . LYS A 1 701 ? 99.994 70.477 66.089 1.00 3.99 701 LYS A C 1
ATOM 3258 O O . LYS A 1 701 ? 101.191 70.718 65.898 1.00 3.99 701 LYS A O 1
ATOM 3264 N N . LEU A 1 702 ? 99.263 69.776 65.228 1.00 4.73 702 LEU A N 1
ATOM 3265 C CA . LEU A 1 702 ? 99.798 69.314 63.955 1.00 4.73 702 LEU A CA 1
ATOM 3266 C C . LEU A 1 702 ? 99.630 70.337 62.841 1.00 4.73 702 LEU A C 1
ATOM 3267 O O . LEU A 1 702 ? 99.978 70.041 61.693 1.00 4.73 702 LEU A O 1
ATOM 3272 N N . CYS A 1 703 ? 99.109 71.522 63.146 1.00 4.88 703 CYS A N 1
ATOM 3273 C CA . CYS A 1 703 ? 98.783 72.517 62.131 1.00 4.88 703 CYS A CA 1
ATOM 3274 C C . CYS A 1 703 ? 99.465 73.860 62.341 1.00 4.88 703 CYS A C 1
ATOM 3275 O O . CYS A 1 703 ? 99.825 74.517 61.362 1.00 4.88 703 CYS A O 1
ATOM 3278 N N . CYS A 1 704 ? 99.650 74.294 63.587 1.00 7.56 704 CYS A N 1
ATOM 3279 C CA . CYS A 1 704 ? 100.146 75.637 63.869 1.00 7.56 704 CYS A CA 1
ATOM 3280 C C . CYS A 1 704 ? 101.604 75.673 64.310 1.00 7.56 704 CYS A C 1
ATOM 3281 O O . CYS A 1 704 ? 102.367 76.515 63.827 1.00 7.56 704 CYS A O 1
ATOM 3284 N N . ILE A 1 705 ? 102.007 74.786 65.222 1.00 7.93 705 ILE A N 1
ATOM 3285 C CA . ILE A 1 705 ? 103.352 74.857 65.789 1.00 7.93 705 ILE A CA 1
ATOM 3286 C C . ILE A 1 705 ? 104.410 74.596 64.723 1.00 7.93 705 ILE A C 1
ATOM 3287 O O . ILE A 1 705 ? 105.419 75.308 64.646 1.00 7.93 705 ILE A O 1
ATOM 3292 N N . GLU A 1 706 ? 104.203 73.577 63.887 1.00 6.46 706 GLU A N 1
ATOM 3293 C CA . GLU A 1 706 ? 105.224 73.205 62.911 1.00 6.46 706 GLU A CA 1
ATOM 3294 C C . GLU A 1 706 ? 105.404 74.281 61.845 1.00 6.46 706 GLU A C 1
ATOM 3295 O O . GLU A 1 706 ? 106.537 74.618 61.484 1.00 6.46 706 GLU A O 1
ATOM 3301 N N . SER A 1 707 ? 104.307 74.831 61.334 1.00 5.48 707 SER A N 1
ATOM 3302 C CA . SER A 1 707 ? 104.362 75.825 60.272 1.00 5.48 707 SER A CA 1
ATOM 3303 C C . SER A 1 707 ? 103.059 76.610 60.283 1.00 5.48 707 SER A C 1
ATOM 3304 O O . SER A 1 707 ? 102.041 76.120 60.783 1.00 5.48 707 SER A O 1
ATOM 3307 N N . PRO A 1 708 ? 103.056 77.833 59.741 1.00 4.83 708 PRO A N 1
ATOM 3308 C CA . PRO A 1 708 ? 101.798 78.588 59.656 1.00 4.83 708 PRO A CA 1
ATOM 3309 C C . PRO A 1 708 ? 100.876 78.044 58.577 1.00 4.83 708 PRO A C 1
ATOM 3310 O O . PRO A 1 708 ? 101.116 78.241 57.381 1.00 4.83 708 PRO A O 1
ATOM 3314 N N . ILE A 1 709 ? 99.817 77.357 58.992 1.00 4.49 709 ILE A N 1
ATOM 3315 C CA . ILE A 1 709 ? 98.856 76.764 58.065 1.00 4.49 709 ILE A CA 1
ATOM 3316 C C . ILE A 1 709 ? 97.452 76.997 58.609 1.00 4.49 709 ILE A C 1
ATOM 3317 O O . ILE A 1 709 ? 97.186 76.698 59.782 1.00 4.49 709 ILE A O 1
ATOM 3322 N N . PRO A 1 710 ? 96.534 77.538 57.809 1.00 3.22 710 PRO A N 1
ATOM 3323 C CA . PRO A 1 710 ? 95.171 77.767 58.302 1.00 3.22 710 PRO A CA 1
ATOM 3324 C C . PRO A 1 710 ? 94.480 76.463 58.672 1.00 3.22 710 PRO A C 1
ATOM 3325 O O . PRO A 1 710 ? 94.661 75.433 58.020 1.00 3.22 710 PRO A O 1
ATOM 3329 N N . SER A 1 711 ? 93.677 76.521 59.732 1.00 2.90 711 SER A N 1
ATOM 3330 C CA . SER A 1 711 ? 92.904 75.372 60.181 1.00 2.90 711 SER A CA 1
ATOM 3331 C C . SER A 1 711 ? 91.659 75.880 60.889 1.00 2.90 711 SER A C 1
ATOM 3332 O O . SER A 1 711 ? 91.756 76.720 61.789 1.00 2.90 711 SER A O 1
ATOM 3335 N N . GLN A 1 712 ? 90.498 75.374 60.485 1.00 2.30 712 GLN A N 1
ATOM 3336 C CA . GLN A 1 712 ? 89.222 75.783 61.054 1.00 2.30 712 GLN A CA 1
ATOM 3337 C C . GLN A 1 712 ? 88.616 74.624 61.831 1.00 2.30 712 GLN A C 1
ATOM 3338 O O . GLN A 1 712 ? 88.502 73.510 61.307 1.00 2.30 712 GLN A O 1
ATOM 3344 N N . VAL A 1 713 ? 88.229 74.892 63.074 1.00 1.84 713 VAL A N 1
ATOM 3345 C CA . VAL A 1 713 ? 87.644 73.898 63.964 1.00 1.84 713 VAL A CA 1
ATOM 3346 C C . VAL A 1 713 ? 86.229 74.338 64.307 1.00 1.84 713 VAL A C 1
ATOM 3347 O O . VAL A 1 713 ? 86.004 75.503 64.657 1.00 1.84 713 VAL A O 1
ATOM 3351 N N . LEU A 1 714 ? 85.280 73.415 64.190 1.00 1.42 714 LEU A N 1
ATOM 3352 C CA . LEU A 1 714 ? 83.890 73.659 64.539 1.00 1.42 714 LEU A CA 1
ATOM 3353 C C . LEU A 1 714 ? 83.428 72.637 65.569 1.00 1.42 714 LEU A C 1
ATOM 3354 O O . LEU A 1 714 ? 84.060 71.598 65.776 1.00 1.42 714 LEU A O 1
ATOM 3359 N N . ILE A 1 715 ? 82.311 72.954 66.221 1.00 1.15 715 ILE A N 1
ATOM 3360 C CA . ILE A 1 715 ? 81.678 72.065 67.183 1.00 1.15 715 ILE A CA 1
ATOM 3361 C C . ILE A 1 715 ? 80.224 71.914 66.759 1.00 1.15 715 ILE A C 1
ATOM 3362 O O . ILE A 1 715 ? 79.670 72.759 66.053 1.00 1.15 715 ILE A O 1
ATOM 3367 N N . ALA A 1 716 ? 79.611 70.806 67.182 1.00 1.36 716 ALA A N 1
ATOM 3368 C CA . ALA A 1 716 ? 78.210 70.571 66.854 1.00 1.36 716 ALA A CA 1
ATOM 3369 C C . ALA A 1 716 ? 77.332 71.703 67.371 1.00 1.36 716 ALA A C 1
ATOM 3370 O O . ALA A 1 716 ? 76.516 72.257 66.627 1.00 1.36 716 ALA A O 1
ATOM 3372 N N . ARG A 1 717 ? 77.530 72.096 68.633 1.00 1.43 717 ARG A N 1
ATOM 3373 C CA . ARG A 1 717 ? 76.687 73.110 69.259 1.00 1.43 717 ARG A CA 1
ATOM 3374 C C . ARG A 1 717 ? 76.717 74.439 68.515 1.00 1.43 717 ARG A C 1
ATOM 3375 O O . ARG A 1 717 ? 75.782 75.235 68.653 1.00 1.43 717 ARG A O 1
ATOM 3383 N N . THR A 1 718 ? 77.768 74.698 67.737 1.00 1.33 718 THR A N 1
ATOM 3384 C CA . THR A 1 718 ? 77.802 75.897 66.910 1.00 1.33 718 THR A CA 1
ATOM 3385 C C . THR A 1 718 ? 76.843 75.787 65.729 1.00 1.33 718 THR A C 1
ATOM 3386 O O . THR A 1 718 ? 76.307 76.802 65.267 1.00 1.33 718 THR A O 1
ATOM 3390 N N . ILE A 1 719 ? 76.585 74.570 65.251 1.00 1.28 719 ILE A N 1
ATOM 3391 C CA . ILE A 1 719 ? 75.845 74.363 64.008 1.00 1.28 719 ILE A CA 1
ATOM 3392 C C . ILE A 1 719 ? 74.383 73.986 64.235 1.00 1.28 719 ILE A C 1
ATOM 3393 O O . ILE A 1 719 ? 73.556 74.234 63.340 1.00 1.28 719 ILE A O 1
ATOM 3398 N N . THR A 1 720 ? 74.024 73.443 65.406 1.00 1.42 720 THR A N 1
ATOM 3399 C CA . THR A 1 720 ? 72.652 72.974 65.612 1.00 1.42 720 THR A CA 1
ATOM 3400 C C . THR A 1 720 ? 71.623 74.072 65.375 1.00 1.42 720 THR A C 1
ATOM 3401 O O . THR A 1 720 ? 70.495 73.781 64.961 1.00 1.42 720 THR A O 1
ATOM 3405 N N . GLN A 1 721 ? 71.981 75.326 65.637 1.00 1.82 721 GLN A N 1
ATOM 3406 C CA . GLN A 1 721 ? 71.056 76.423 65.400 1.00 1.82 721 GLN A CA 1
ATOM 3407 C C . GLN A 1 721 ? 70.746 76.544 63.912 1.00 1.82 721 GLN A C 1
ATOM 3408 O O . GLN A 1 721 ? 71.645 76.501 63.068 1.00 1.82 721 GLN A O 1
ATOM 3414 N N . GLN A 1 722 ? 69.461 76.690 63.595 1.00 2.38 722 GLN A N 1
ATOM 3415 C CA . GLN A 1 722 ? 69.005 76.805 62.216 1.00 2.38 722 GLN A CA 1
ATOM 3416 C C . GLN A 1 722 ? 68.768 78.247 61.789 1.00 2.38 722 GLN A C 1
ATOM 3417 O O . GLN A 1 722 ? 69.079 78.607 60.650 1.00 2.38 722 GLN A O 1
ATOM 3423 N N . GLN A 1 723 ? 68.224 79.084 62.676 1.00 2.58 723 GLN A N 1
ATOM 3424 C CA . GLN A 1 723 ? 68.095 80.502 62.363 1.00 2.58 723 GLN A CA 1
ATOM 3425 C C . GLN A 1 723 ? 69.455 81.184 62.332 1.00 2.58 723 GLN A C 1
ATOM 3426 O O . GLN A 1 723 ? 69.667 82.113 61.544 1.00 2.58 723 GLN A O 1
ATOM 3432 N N . LYS A 1 724 ? 70.383 80.739 63.179 1.00 2.07 724 LYS A N 1
ATOM 3433 C CA . LYS A 1 724 ? 71.747 81.244 63.165 1.00 2.07 724 LYS A CA 1
ATOM 3434 C C . LYS A 1 724 ? 72.600 80.610 62.076 1.00 2.07 724 LYS A C 1
ATOM 3435 O O . LYS A 1 724 ? 73.712 81.090 61.833 1.00 2.07 724 LYS A O 1
ATOM 3441 N N . LEU A 1 725 ? 72.106 79.561 61.411 1.00 1.84 725 LEU A N 1
ATOM 3442 C CA . LEU A 1 725 ? 72.945 78.807 60.484 1.00 1.84 725 LEU A CA 1
ATOM 3443 C C . LEU A 1 725 ? 73.451 79.691 59.350 1.00 1.84 725 LEU A C 1
ATOM 3444 O O . LEU A 1 725 ? 74.622 79.604 58.963 1.00 1.84 725 LEU A O 1
ATOM 3449 N N . ARG A 1 726 ? 72.585 80.547 58.803 1.00 1.73 726 ARG A N 1
ATOM 3450 C CA . ARG A 1 726 ? 73.056 81.545 57.850 1.00 1.73 726 ARG A CA 1
ATOM 3451 C C . ARG A 1 726 ? 74.001 82.535 58.519 1.00 1.73 726 ARG A C 1
ATOM 3452 O O . ARG A 1 726 ? 75.006 82.943 57.926 1.00 1.73 726 ARG A O 1
ATOM 3460 N N . SER A 1 727 ? 73.692 82.931 59.755 1.00 1.32 727 SER A N 1
ATOM 3461 C CA . SER A 1 727 ? 74.543 83.880 60.464 1.00 1.32 727 SER A CA 1
ATOM 3462 C C . SER A 1 727 ? 75.890 83.260 60.813 1.00 1.32 727 SER A C 1
ATOM 3463 O O . SER A 1 727 ? 76.940 83.863 60.564 1.00 1.32 727 SER A O 1
ATOM 3466 N N . VAL A 1 728 ? 75.883 82.052 61.383 1.00 1.64 728 VAL A N 1
ATOM 3467 C CA . VAL A 1 728 ? 77.138 81.426 61.796 1.00 1.64 728 VAL A CA 1
ATOM 3468 C C . VAL A 1 728 ? 78.014 81.135 60.584 1.00 1.64 728 VAL A C 1
ATOM 3469 O O . VAL A 1 728 ? 79.245 81.221 60.658 1.00 1.64 728 VAL A O 1
ATOM 3473 N N . ALA A 1 729 ? 77.399 80.790 59.449 1.00 1.44 729 ALA A N 1
ATOM 3474 C CA . ALA A 1 729 ? 78.169 80.579 58.229 1.00 1.44 729 ALA A CA 1
ATOM 3475 C C . ALA A 1 729 ? 78.853 81.864 57.786 1.00 1.44 729 ALA A C 1
ATOM 3476 O O . ALA A 1 729 ? 79.984 81.834 57.288 1.00 1.44 729 ALA A O 1
ATOM 3478 N N . GLN A 1 730 ? 78.179 83.004 57.957 1.00 1.48 730 GLN A N 1
ATOM 3479 C CA . GLN A 1 730 ? 78.785 84.283 57.600 1.00 1.48 730 GLN A CA 1
ATOM 3480 C C . GLN A 1 730 ? 80.027 84.558 58.438 1.00 1.48 730 GLN A C 1
ATOM 3481 O O . GLN A 1 730 ? 81.060 84.982 57.907 1.00 1.48 730 GLN A O 1
ATOM 3487 N N . LYS A 1 731 ? 79.948 84.319 59.750 1.00 1.34 731 LYS A N 1
ATOM 3488 C CA . LYS A 1 731 ? 81.115 84.516 60.603 1.00 1.34 731 LYS A CA 1
ATOM 3489 C C . LYS A 1 731 ? 82.231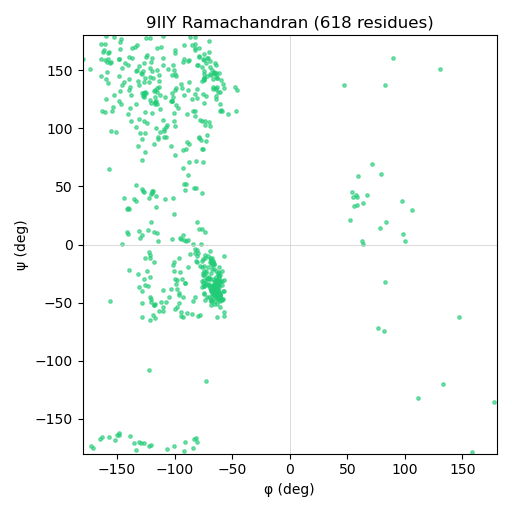 83.548 60.233 1.00 1.34 731 LYS A C 1
ATOM 3490 O O . LYS A 1 731 ? 83.402 83.938 60.160 1.00 1.34 731 LYS A O 1
ATOM 3496 N N . VAL A 1 732 ? 81.885 82.282 59.994 1.00 1.45 732 VAL A N 1
ATOM 3497 C CA . VAL A 1 732 ? 82.890 81.304 59.589 1.00 1.45 732 VAL A CA 1
ATOM 3498 C C . VAL A 1 732 ? 83.474 81.670 58.231 1.00 1.45 732 VAL A C 1
ATOM 3499 O O . VAL A 1 732 ? 84.692 81.607 58.031 1.00 1.45 732 VAL A O 1
ATOM 3503 N N . ALA A 1 733 ? 82.622 82.070 57.282 1.00 1.32 733 ALA A N 1
ATOM 3504 C CA . ALA A 1 733 ? 83.119 82.503 55.979 1.00 1.32 733 ALA A CA 1
ATOM 3505 C C . ALA A 1 733 ? 84.101 83.655 56.126 1.00 1.32 733 ALA A C 1
ATOM 3506 O O . ALA A 1 733 ? 85.116 83.711 55.422 1.00 1.32 733 ALA A O 1
ATOM 3508 N N . LEU A 1 734 ? 83.815 84.587 57.036 1.00 1.45 734 LEU A N 1
ATOM 3509 C CA . LEU A 1 734 ? 84.786 85.619 57.365 1.00 1.45 734 LEU A CA 1
ATOM 3510 C C . LEU A 1 734 ? 85.945 85.057 58.178 1.00 1.45 734 LEU A C 1
ATOM 3511 O O . LEU A 1 734 ? 87.080 85.526 58.038 1.00 1.45 734 LEU A O 1
ATOM 3516 N N . GLN A 1 735 ? 85.681 84.059 59.026 1.00 1.28 735 GLN A N 1
ATOM 3517 C CA . GLN A 1 735 ? 86.748 83.449 59.813 1.00 1.28 735 GLN A CA 1
ATOM 3518 C C . GLN A 1 735 ? 87.707 82.661 58.928 1.00 1.28 735 GLN A C 1
ATOM 3519 O O . GLN A 1 735 ? 88.930 82.805 59.041 1.00 1.28 735 GLN A O 1
ATOM 3525 N N . MET A 1 736 ? 87.170 81.815 58.044 1.00 1.36 736 MET A N 1
ATOM 3526 C CA . MET A 1 736 ? 88.025 81.069 57.125 1.00 1.36 736 MET A CA 1
ATOM 3527 C C . MET A 1 736 ? 88.804 82.012 56.219 1.00 1.36 736 MET A C 1
ATOM 3528 O O . MET A 1 736 ? 90.022 81.874 56.062 1.00 1.36 736 MET A O 1
ATOM 3533 N N . ASN A 1 737 ? 88.118 82.993 55.628 1.00 1.75 737 ASN A N 1
ATOM 3534 C CA . ASN A 1 737 ? 88.792 83.936 54.743 1.00 1.75 737 ASN A CA 1
ATOM 3535 C C . ASN A 1 737 ? 89.830 84.770 55.479 1.00 1.75 737 ASN A C 1
ATOM 3536 O O . ASN A 1 737 ? 90.835 85.160 54.875 1.00 1.75 737 ASN A O 1
ATOM 3541 N N . ALA A 1 738 ? 89.609 85.060 56.762 1.00 1.44 738 ALA A N 1
ATOM 3542 C CA . ALA A 1 738 ? 90.656 85.691 57.557 1.00 1.44 738 ALA A CA 1
ATOM 3543 C C . ALA A 1 738 ? 91.841 84.753 57.740 1.00 1.44 738 ALA A C 1
ATOM 3544 O O . ALA A 1 738 ? 92.998 85.181 57.666 1.00 1.44 738 ALA A O 1
ATOM 3546 N N . LYS A 1 739 ? 91.571 83.468 57.981 1.00 1.39 739 LYS A N 1
ATOM 3547 C CA . LYS A 1 739 ? 92.644 82.492 58.120 1.00 1.39 739 LYS A CA 1
ATOM 3548 C C . LYS A 1 739 ? 93.266 82.133 56.776 1.00 1.39 739 LYS A C 1
ATOM 3549 O O . LYS A 1 739 ? 94.428 81.715 56.730 1.00 1.39 739 LYS A O 1
ATOM 3555 N N . LEU A 1 740 ? 92.519 82.289 55.681 1.00 1.82 740 LEU A N 1
ATOM 3556 C CA . LEU A 1 740 ? 93.073 82.084 54.347 1.00 1.82 740 LEU A CA 1
ATOM 3557 C C . LEU A 1 740 ? 94.120 83.123 53.976 1.00 1.82 740 LEU A C 1
ATOM 3558 O O . LEU A 1 740 ? 94.845 82.921 52.997 1.00 1.82 740 LEU A O 1
ATOM 3563 N N . GLY A 1 741 ? 94.217 84.217 54.722 1.00 1.93 741 GLY A N 1
ATOM 3564 C CA . GLY A 1 741 ? 95.055 85.326 54.328 1.00 1.93 741 GLY A CA 1
ATOM 3565 C C . GLY A 1 741 ? 94.410 86.281 53.353 1.00 1.93 741 GLY A C 1
ATOM 3566 O O . GLY A 1 741 ? 95.127 87.015 52.664 1.00 1.93 741 GLY A O 1
ATOM 3567 N N . GLY A 1 742 ? 93.081 86.281 53.255 1.00 2.28 742 GLY A N 1
ATOM 3568 C CA . GLY A 1 742 ? 92.396 87.190 52.367 1.00 2.28 742 GLY A CA 1
ATOM 3569 C C . GLY A 1 742 ? 91.826 88.397 53.087 1.00 2.28 742 GLY A C 1
ATOM 3570 O O . GLY A 1 742 ? 91.460 88.337 54.259 1.00 2.28 742 GLY A O 1
ATOM 3571 N N . GLU A 1 743 ? 91.756 89.507 52.359 1.00 2.54 743 GLU A N 1
ATOM 3572 C CA . GLU A 1 743 ? 91.215 90.735 52.914 1.00 2.54 743 GLU A CA 1
ATOM 3573 C C . GLU A 1 743 ? 89.710 90.605 53.137 1.00 2.54 743 GLU A C 1
ATOM 3574 O O . GLU A 1 743 ? 89.031 89.771 52.533 1.00 2.54 743 GLU A O 1
ATOM 3580 N N . LEU A 1 744 ? 89.193 91.447 54.027 1.00 2.39 744 LEU A N 1
ATOM 3581 C CA . LEU A 1 744 ? 87.784 91.425 54.396 1.00 2.39 744 LEU A CA 1
ATOM 3582 C C . LEU A 1 744 ? 87.299 92.868 54.504 1.00 2.39 744 LEU A C 1
ATOM 3583 O O . LEU A 1 744 ? 87.949 93.795 54.011 1.00 2.39 744 LEU A O 1
ATOM 3588 N N . TRP A 1 745 ? 86.137 93.063 55.128 1.00 1.08 745 TRP A N 1
ATOM 3589 C CA . TRP A 1 745 ? 85.547 94.393 55.170 1.00 1.08 745 TRP A CA 1
ATOM 3590 C C . TRP A 1 745 ? 86.436 95.345 55.963 1.00 1.08 745 TRP A C 1
ATOM 3591 O O . TRP A 1 745 ? 87.229 94.939 56.817 1.00 1.08 745 TRP A O 1
ATOM 3602 N N . ALA A 1 746 ? 86.288 96.634 55.677 1.00 1.14 746 ALA A N 1
ATOM 3603 C CA . ALA A 1 746 ? 87.048 97.668 56.359 1.00 1.14 746 ALA A CA 1
ATOM 3604 C C . ALA A 1 746 ? 86.090 98.793 56.729 1.00 1.14 746 ALA A C 1
ATOM 3605 O O . ALA A 1 746 ? 84.868 98.663 56.607 1.00 1.14 746 ALA A O 1
ATOM 3607 N N . VAL A 1 747 ? 86.652 99.907 57.193 1.00 1.18 747 VAL A N 1
ATOM 3608 C CA . VAL A 1 747 ? 85.882 101.085 57.559 1.00 1.18 747 VAL A CA 1
ATOM 3609 C C . VAL A 1 747 ? 86.542 102.302 56.930 1.00 1.18 747 VAL A C 1
ATOM 3610 O O . VAL A 1 747 ? 87.625 102.220 56.348 1.00 1.18 747 VAL A O 1
ATOM 3614 N N . GLU A 1 748 ? 85.861 103.441 57.035 1.00 1.56 748 GLU A N 1
ATOM 3615 C CA . GLU A 1 748 ? 86.459 104.699 56.612 1.00 1.56 748 GLU A CA 1
ATOM 3616 C C . GLU A 1 748 ? 87.580 105.060 57.577 1.00 1.56 748 GLU A C 1
ATOM 3617 O O . GLU A 1 748 ? 87.319 105.540 58.684 1.00 1.56 748 GLU A O 1
ATOM 3623 N N . ILE A 1 749 ? 88.824 104.834 57.172 1.00 1.14 749 ILE A N 1
ATOM 3624 C CA . ILE A 1 749 ? 89.976 104.981 58.055 1.00 1.14 749 ILE A CA 1
ATOM 3625 C C . ILE A 1 749 ? 90.650 106.320 57.758 1.00 1.14 749 ILE A C 1
ATOM 3626 O O . ILE A 1 749 ? 91.138 106.546 56.639 1.00 1.14 749 ILE A O 1
ATOM 3631 N N . PRO A 1 750 ? 90.618 107.280 58.695 1.00 1.14 750 PRO A N 1
ATOM 3632 C CA . PRO A 1 750 ? 91.489 108.456 58.627 1.00 1.14 750 PRO A CA 1
ATOM 3633 C C . PRO A 1 750 ? 92.805 108.230 59.369 1.00 1.14 750 PRO A C 1
ATOM 3634 O O . PRO A 1 750 ? 93.252 109.071 60.157 1.00 1.14 750 PRO A O 1
ATOM 3638 N N . LEU A 1 751 ? 93.436 107.087 59.118 1.00 1.14 751 LEU A N 1
ATOM 3639 C CA . LEU A 1 751 ? 94.585 106.665 59.905 1.00 1.14 751 LEU A CA 1
ATOM 3640 C C . LEU A 1 751 ? 95.352 105.598 59.140 1.00 1.14 751 LEU A C 1
ATOM 3641 O O . LEU A 1 751 ? 94.853 105.022 58.171 1.00 1.14 751 LEU A O 1
ATOM 3646 N N . LYS A 1 752 ? 96.577 105.346 59.594 1.00 2.48 752 LYS A N 1
ATOM 3647 C CA . LYS A 1 752 ? 97.422 104.314 59.009 1.00 2.48 752 LYS A CA 1
ATOM 3648 C C . LYS A 1 752 ? 98.551 104.018 59.985 1.00 2.48 752 LYS A C 1
ATOM 3649 O O . LYS A 1 752 ? 98.723 104.710 60.992 1.00 2.48 752 LYS A O 1
ATOM 3655 N N . SER A 1 753 ? 99.326 102.981 59.666 1.00 4.31 753 SER A N 1
ATOM 3656 C CA . SER A 1 753 ? 100.476 102.563 60.473 1.00 4.31 753 SER A CA 1
ATOM 3657 C C . SER A 1 753 ? 100.079 102.336 61.931 1.00 4.31 753 SER A C 1
ATOM 3658 O O . SER A 1 753 ? 100.761 102.772 62.861 1.00 4.31 753 SER A O 1
ATOM 3661 N N . CYS A 1 754 ? 98.963 101.641 62.131 1.00 2.55 754 CYS A N 1
ATOM 3662 C CA . CYS A 1 754 ? 98.436 101.369 63.459 1.00 2.55 754 CYS A CA 1
ATOM 3663 C C . CYS A 1 754 ? 98.472 99.874 63.742 1.00 2.55 754 CYS A C 1
ATOM 3664 O O . CYS A 1 754 ? 98.372 99.048 62.830 1.00 2.55 754 CYS A O 1
ATOM 3667 N N . MET A 1 755 ? 98.619 99.535 65.019 1.00 1.14 755 MET A N 1
ATOM 3668 C CA . MET A 1 755 ? 98.678 98.151 65.464 1.00 1.14 755 MET A CA 1
ATOM 3669 C C . MET A 1 755 ? 97.319 97.715 65.996 1.00 1.14 755 MET A C 1
ATOM 3670 O O . MET A 1 755 ? 96.580 98.515 66.578 1.00 1.14 755 MET A O 1
ATOM 3675 N N . VAL A 1 756 ? 96.984 96.445 65.770 1.00 0.79 756 VAL A N 1
ATOM 3676 C CA . VAL A 1 756 ? 95.714 95.884 66.216 1.00 0.79 756 VAL A CA 1
ATOM 3677 C C . VAL A 1 756 ? 96.042 94.610 66.991 1.00 0.79 756 VAL A C 1
ATOM 3678 O O . VAL A 1 756 ? 95.152 93.849 67.388 1.00 0.79 756 VAL A O 1
ATOM 3682 N N . VAL A 1 757 ? 97.334 94.388 67.237 1.00 0.80 757 VAL A N 1
ATOM 3683 C CA . VAL A 1 757 ? 97.816 93.164 67.868 1.00 0.80 757 VAL A CA 1
ATOM 3684 C C . VAL A 1 757 ? 97.205 93.004 69.255 1.00 0.80 757 VAL A C 1
ATOM 3685 O O . VAL A 1 757 ? 97.454 93.810 70.159 1.00 0.80 757 VAL A O 1
ATOM 3689 N N . GLY A 1 758 ? 96.388 91.967 69.425 1.00 1.14 758 GLY A N 1
ATOM 3690 C CA . GLY A 1 758 ? 95.773 91.688 70.707 1.00 1.14 758 GLY A CA 1
ATOM 3691 C C . GLY A 1 758 ? 96.483 90.600 71.484 1.00 1.14 758 GLY A C 1
ATOM 3692 O O . GLY A 1 758 ? 96.315 89.412 71.196 1.00 1.14 758 GLY A O 1
ATOM 3693 N N . ILE A 1 759 ? 97.281 90.995 72.477 1.00 1.53 759 ILE A N 1
ATOM 3694 C CA . ILE A 1 759 ? 97.997 90.020 73.288 1.00 1.53 759 ILE A CA 1
ATOM 3695 C C . ILE A 1 759 ? 97.030 89.337 74.249 1.00 1.53 759 ILE A C 1
ATOM 3696 O O . ILE A 1 759 ? 96.032 89.922 74.691 1.00 1.53 759 ILE A O 1
ATOM 3701 N N . ASP A 1 760 ? 97.326 88.081 74.574 1.00 2.68 760 ASP A N 1
ATOM 3702 C CA . ASP A 1 760 ? 96.511 87.311 75.510 1.00 2.68 760 ASP A CA 1
ATOM 3703 C C . ASP A 1 760 ? 97.403 86.259 76.146 1.00 2.68 760 ASP A C 1
ATOM 3704 O O . ASP A 1 760 ? 97.939 85.396 75.443 1.00 2.68 760 ASP A O 1
ATOM 3709 N N . VAL A 1 761 ? 97.566 86.330 77.464 1.00 5.18 761 VAL A N 1
ATOM 3710 C CA . VAL A 1 761 ? 98.474 85.456 78.198 1.00 5.18 761 VAL A CA 1
ATOM 3711 C C . VAL A 1 761 ? 97.654 84.382 78.898 1.00 5.18 761 VAL A C 1
ATOM 3712 O O . VAL A 1 761 ? 96.746 84.692 79.680 1.00 5.18 761 VAL A O 1
ATOM 3716 N N . TYR A 1 762 ? 97.972 83.118 78.619 1.00 5.70 762 TYR A N 1
ATOM 3717 C CA . TYR A 1 762 ? 97.292 81.980 79.237 1.00 5.70 762 TYR A CA 1
ATOM 3718 C C . TYR A 1 762 ? 98.205 81.400 80.313 1.00 5.70 762 TYR A C 1
ATOM 3719 O O . TYR A 1 762 ? 98.954 80.448 80.092 1.00 5.70 762 TYR A O 1
ATOM 3728 N N . HIS A 1 763 ? 98.133 81.991 81.502 1.00 9.65 763 HIS A N 1
ATOM 3729 C CA . HIS A 1 763 ? 98.906 81.548 82.660 1.00 9.65 763 HIS A CA 1
ATOM 3730 C C . HIS A 1 763 ? 97.931 80.918 83.652 1.00 9.65 763 HIS A C 1
ATOM 3731 O O . HIS A 1 763 ? 97.340 81.604 84.488 1.00 9.65 763 HIS A O 1
ATOM 3738 N N . ASP A 1 764 ? 97.764 79.601 83.550 1.00 10.34 764 ASP A N 1
ATOM 3739 C CA . ASP A 1 764 ? 96.868 78.858 84.427 1.00 10.34 764 ASP A CA 1
ATOM 3740 C C . ASP A 1 764 ? 97.602 77.839 85.283 1.00 10.34 764 ASP A C 1
ATOM 3741 O O . ASP A 1 764 ? 97.421 77.820 86.507 1.00 10.34 764 ASP A O 1
ATOM 3746 N N . LYS A 1 765 ? 98.428 76.990 84.678 1.00 18.99 765 LYS A N 1
ATOM 3747 C CA . LYS A 1 765 ? 99.156 75.952 85.392 1.00 18.99 765 LYS A CA 1
ATOM 3748 C C . LYS A 1 765 ? 100.652 76.219 85.311 1.00 18.99 765 LYS A C 1
ATOM 3749 O O . LYS A 1 765 ? 101.178 76.542 84.241 1.00 18.99 765 LYS A O 1
ATOM 3755 N N . SER A 1 766 ? 101.333 76.085 86.452 1.00 22.00 766 SER A N 1
ATOM 3756 C CA . SER A 1 766 ? 102.782 76.258 86.474 1.00 22.00 766 SER A CA 1
ATOM 3757 C C . SER A 1 766 ? 103.476 75.184 85.646 1.00 22.00 766 SER A C 1
ATOM 3758 O O . SER A 1 766 ? 104.466 75.461 84.959 1.00 22.00 766 SER A O 1
ATOM 3761 N N . TYR A 1 767 ? 102.975 73.947 85.707 1.00 25.35 767 TYR A N 1
ATOM 3762 C CA . TYR A 1 767 ? 103.548 72.872 84.904 1.00 25.35 767 TYR A CA 1
ATOM 3763 C C . TYR A 1 767 ? 103.370 73.130 83.414 1.00 25.35 767 TYR A C 1
ATOM 3764 O O . TYR A 1 767 ? 104.263 72.818 82.618 1.00 25.35 767 TYR A O 1
ATOM 3773 N N . GLY A 1 768 ? 102.233 73.695 83.019 1.00 20.11 768 GLY A N 1
ATOM 3774 C CA . GLY A 1 768 ? 101.985 74.006 81.625 1.00 20.11 768 GLY A CA 1
ATOM 3775 C C . GLY A 1 768 ? 102.187 75.474 81.314 1.00 20.11 768 GLY A C 1
ATOM 3776 O O . GLY A 1 768 ? 101.416 76.071 80.556 1.00 20.11 768 GLY A O 1
ATOM 3777 N N . ASN A 1 769 ? 103.227 76.068 81.898 1.00 19.05 769 ASN A N 1
ATOM 3778 C CA . ASN A 1 769 ? 103.519 77.490 81.721 1.00 19.05 769 ASN A CA 1
ATOM 3779 C C . ASN A 1 769 ? 104.048 77.672 80.303 1.00 19.05 769 ASN A C 1
ATOM 3780 O O . ASN A 1 769 ? 105.250 77.600 80.045 1.00 19.05 769 ASN A O 1
ATOM 3785 N N . LYS A 1 770 ? 103.125 77.904 79.368 1.00 11.18 770 LYS A N 1
ATOM 3786 C CA . LYS A 1 770 ? 103.459 78.110 77.968 1.00 11.18 770 LYS A CA 1
ATOM 3787 C C . LYS A 1 770 ? 102.942 79.425 77.404 1.00 11.18 770 LYS A C 1
ATOM 3788 O O . LYS A 1 770 ? 103.507 79.917 76.421 1.00 11.18 770 LYS A O 1
ATOM 3794 N N . SER A 1 771 ? 101.903 80.011 78.003 1.00 6.94 771 SER A N 1
ATOM 3795 C CA . SER A 1 771 ? 101.299 81.259 77.536 1.00 6.94 771 SER A CA 1
ATOM 3796 C C . SER A 1 771 ? 100.786 81.112 76.102 1.00 6.94 771 SER A C 1
ATOM 3797 O O . SER A 1 771 ? 101.197 81.824 75.184 1.00 6.94 771 SER A O 1
ATOM 3800 N N . ILE A 1 772 ? 99.871 80.163 75.927 1.00 6.04 772 ILE A N 1
ATOM 3801 C CA . ILE A 1 772 ? 99.277 79.865 74.629 1.00 6.04 772 ILE A CA 1
ATOM 3802 C C . ILE A 1 772 ? 97.803 80.252 74.699 1.00 6.04 772 ILE A C 1
ATOM 3803 O O . ILE A 1 772 ? 96.961 79.494 75.193 1.00 6.04 772 ILE A O 1
ATOM 3808 N N . ALA A 1 773 ? 97.487 81.453 74.218 1.00 3.70 773 ALA A N 1
ATOM 3809 C CA . ALA A 1 773 ? 96.105 81.902 74.131 1.00 3.70 773 ALA A CA 1
ATOM 3810 C C . ALA A 1 773 ? 95.831 82.485 72.752 1.00 3.70 773 ALA A C 1
ATOM 3811 O O . ALA A 1 773 ? 94.686 82.494 72.288 1.00 3.70 773 ALA A O 1
ATOM 3813 N N . GLY A 1 774 ? 96.875 82.973 72.095 1.00 2.70 774 GLY A N 1
ATOM 3814 C CA . GLY A 1 774 ? 96.752 83.572 70.777 1.00 2.70 774 GLY A CA 1
ATOM 3815 C C . GLY A 1 774 ? 97.455 84.914 70.738 1.00 2.70 774 GLY A C 1
ATOM 3816 O O . GLY A 1 774 ? 97.578 85.610 71.748 1.00 2.70 774 GLY A O 1
ATOM 3817 N N . PHE A 1 775 ? 97.932 85.279 69.552 1.00 2.52 775 PHE A N 1
ATOM 3818 C CA . PHE A 1 775 ? 98.616 86.551 69.338 1.00 2.52 775 PHE A CA 1
ATOM 3819 C C . PHE A 1 775 ? 98.063 87.209 68.077 1.00 2.52 775 PHE A C 1
ATOM 3820 O O . PHE A 1 775 ? 98.798 87.571 67.158 1.00 2.52 775 PHE A O 1
ATOM 3828 N N . VAL A 1 776 ? 96.732 87.314 68.016 1.00 1.08 776 VAL A N 1
ATOM 3829 C CA . VAL A 1 776 ? 96.053 87.893 66.863 1.00 1.08 776 VAL A CA 1
ATOM 3830 C C . VAL A 1 776 ? 96.715 89.203 66.459 1.00 1.08 776 VAL A C 1
ATOM 3831 O O . VAL A 1 776 ? 97.053 90.038 67.304 1.00 1.08 776 VAL A O 1
ATOM 3835 N N . ALA A 1 777 ? 96.919 89.374 65.155 1.00 1.28 777 ALA A N 1
ATOM 3836 C CA . ALA A 1 777 ? 97.590 90.551 64.622 1.00 1.28 777 ALA A CA 1
ATOM 3837 C C . ALA A 1 777 ? 96.789 91.073 63.434 1.00 1.28 777 ALA A C 1
ATOM 3838 O O . ALA A 1 777 ? 95.718 90.555 63.103 1.00 1.28 777 ALA A O 1
ATOM 3840 N N . SER A 1 778 ? 97.317 92.112 62.792 1.00 1.75 778 SER A N 1
ATOM 3841 C CA . SER A 1 778 ? 96.711 92.682 61.593 1.00 1.75 778 SER A CA 1
ATOM 3842 C C . SER A 1 778 ? 97.829 93.218 60.714 1.00 1.75 778 SER A C 1
ATOM 3843 O O . SER A 1 778 ? 98.622 94.052 61.159 1.00 1.75 778 SER A O 1
ATOM 3846 N N . THR A 1 779 ? 97.889 92.741 59.471 1.00 3.64 779 THR A N 1
ATOM 3847 C CA . THR A 1 779 ? 99.003 93.018 58.573 1.00 3.64 779 THR A CA 1
ATOM 3848 C C . THR A 1 779 ? 98.566 93.717 57.288 1.00 3.64 779 THR A C 1
ATOM 3849 O O . THR A 1 779 ? 99.029 93.372 56.200 1.00 3.64 779 THR A O 1
ATOM 3853 N N . ASN A 1 780 ? 97.686 94.710 57.399 1.00 2.96 780 ASN A N 1
ATOM 3854 C CA . ASN A 1 780 ? 97.335 95.563 56.272 1.00 2.96 780 ASN A CA 1
ATOM 3855 C C . ASN A 1 780 ? 96.753 96.858 56.813 1.00 2.96 780 ASN A C 1
ATOM 3856 O O . ASN A 1 780 ? 96.133 96.855 57.883 1.00 2.96 780 ASN A O 1
ATOM 3861 N N . PRO A 1 781 ? 96.944 97.980 56.111 1.00 3.44 781 PRO A N 1
ATOM 3862 C CA . PRO A 1 781 ? 96.469 99.269 56.644 1.00 3.44 781 PRO A CA 1
ATOM 3863 C C . PRO A 1 781 ? 94.969 99.320 56.868 1.00 3.44 781 PRO A C 1
ATOM 3864 O O . PRO A 1 781 ? 94.504 100.084 57.724 1.00 3.44 781 PRO A O 1
ATOM 3868 N N . SER A 1 782 ? 94.197 98.533 56.125 1.00 3.13 782 SER A N 1
ATOM 3869 C CA . SER A 1 782 ? 92.752 98.495 56.296 1.00 3.13 782 SER A CA 1
ATOM 3870 C C . SER A 1 782 ? 92.313 97.563 57.417 1.00 3.13 782 SER A C 1
ATOM 3871 O O . SER A 1 782 ? 91.108 97.435 57.647 1.00 3.13 782 SER A O 1
ATOM 3874 N N . PHE A 1 783 ? 93.256 96.916 58.109 1.00 2.42 783 PHE A N 1
ATOM 3875 C CA . PHE A 1 783 ? 92.957 96.011 59.224 1.00 2.42 783 PHE A CA 1
ATOM 3876 C C . PHE A 1 783 ? 92.024 94.879 58.796 1.00 2.42 783 PHE A C 1
ATOM 3877 O O . PHE A 1 783 ? 91.083 94.523 59.508 1.00 2.42 783 PHE A O 1
ATOM 3885 N N . THR A 1 784 ? 92.286 94.309 57.622 1.00 2.64 784 THR A N 1
ATOM 3886 C CA . THR A 1 784 ? 91.488 93.213 57.088 1.00 2.64 784 THR A CA 1
ATOM 3887 C C . THR A 1 784 ? 92.272 91.910 56.985 1.00 2.64 784 THR A C 1
ATOM 3888 O O . THR A 1 784 ? 91.731 90.910 56.503 1.00 2.64 784 THR A O 1
ATOM 3892 N N . ARG A 1 785 ? 93.525 91.895 57.428 1.00 2.71 785 ARG A N 1
ATOM 3893 C CA . ARG A 1 785 ? 94.405 90.733 57.325 1.00 2.71 785 ARG A CA 1
ATOM 3894 C C . ARG A 1 785 ? 94.708 90.236 58.736 1.00 2.71 785 ARG A C 1
ATOM 3895 O O . ARG A 1 785 ? 95.677 90.670 59.363 1.00 2.71 785 ARG A O 1
ATOM 3903 N N . TRP A 1 786 ? 93.885 89.311 59.226 1.00 1.69 786 TRP A N 1
ATOM 3904 C CA . TRP A 1 786 ? 93.971 88.813 60.599 1.00 1.69 786 TRP A CA 1
ATOM 3905 C C . TRP A 1 786 ? 94.533 87.395 60.575 1.00 1.69 786 TRP A C 1
ATOM 3906 O O . TRP A 1 786 ? 93.796 86.416 60.451 1.00 1.69 786 TRP A O 1
ATOM 3917 N N . TYR A 1 787 ? 95.853 87.289 60.700 1.00 2.18 787 TYR A N 1
ATOM 3918 C CA . TYR A 1 787 ? 96.556 86.008 60.700 1.00 2.18 787 TYR A CA 1
ATOM 3919 C C . TYR A 1 787 ? 97.069 85.757 62.115 1.00 2.18 787 TYR A C 1
ATOM 3920 O O . TYR A 1 787 ? 98.126 86.265 62.501 1.00 2.18 787 TYR A O 1
ATOM 3929 N N . SER A 1 788 ? 96.318 84.973 62.884 1.00 1.90 788 SER A N 1
ATOM 3930 C CA . SER A 1 788 ? 96.649 84.756 64.286 1.00 1.90 788 SER A CA 1
ATOM 3931 C C . SER A 1 788 ? 97.850 83.829 64.436 1.00 1.90 788 SER A C 1
ATOM 3932 O O . SER A 1 788 ? 98.019 82.871 63.677 1.00 1.90 788 SER A O 1
ATOM 3935 N N . ARG A 1 789 ? 98.687 84.125 65.430 1.00 3.12 789 ARG A N 1
ATOM 3936 C CA . ARG A 1 789 ? 99.812 83.271 65.792 1.00 3.12 789 ARG A CA 1
ATOM 3937 C C . ARG A 1 789 ? 99.753 82.936 67.277 1.00 3.12 789 ARG A C 1
ATOM 3938 O O . ARG A 1 789 ? 98.758 83.234 67.945 1.00 3.12 789 ARG A O 1
ATOM 3946 N N . THR A 1 790 ? 100.808 82.317 67.805 1.00 5.69 790 THR A N 1
ATOM 3947 C CA . THR A 1 790 ? 100.868 81.970 69.218 1.00 5.69 790 THR A CA 1
ATOM 3948 C C . THR A 1 790 ? 102.270 82.220 69.750 1.00 5.69 790 THR A C 1
ATOM 3949 O O . THR A 1 790 ? 103.244 82.205 68.993 1.00 5.69 790 THR A O 1
ATOM 3953 N N . ALA A 1 791 ? 102.361 82.461 71.056 1.00 8.45 791 ALA A N 1
ATOM 3954 C CA . ALA A 1 791 ? 103.655 82.659 71.692 1.00 8.45 791 ALA A CA 1
ATOM 3955 C C . ALA A 1 791 ? 104.391 81.332 71.825 1.00 8.45 791 ALA A C 1
ATOM 3956 O O . ALA A 1 791 ? 103.785 80.288 72.082 1.00 8.45 791 ALA A O 1
ATOM 3958 N N . MET A 1 792 ? 105.709 81.377 71.649 1.00 11.70 792 MET A N 1
ATOM 3959 C CA . MET A 1 792 ? 106.564 80.195 71.712 1.00 11.70 792 MET A CA 1
ATOM 3960 C C . MET A 1 792 ? 107.715 80.427 72.682 1.00 11.70 792 MET A C 1
ATOM 3961 O O . MET A 1 792 ? 108.877 80.130 72.395 1.00 11.70 792 MET A O 1
ATOM 3966 N N . GLN A 1 793 ? 107.398 80.968 73.856 1.00 11.92 793 GLN A N 1
ATOM 3967 C CA . GLN A 1 793 ? 108.410 81.306 74.846 1.00 11.92 793 GLN A CA 1
ATOM 3968 C C . GLN A 1 793 ? 107.818 81.126 76.239 1.00 11.92 793 GLN A C 1
ATOM 3969 O O . GLN A 1 793 ? 106.627 80.847 76.400 1.00 11.92 793 GLN A O 1
ATOM 3975 N N . GLU A 1 794 ? 108.669 81.286 77.251 1.00 16.42 794 GLU A N 1
ATOM 3976 C CA . GLU A 1 794 ? 108.240 81.172 78.644 1.00 16.42 794 GLU A CA 1
ATOM 3977 C C . GLU A 1 794 ? 109.274 81.857 79.521 1.00 16.42 794 GLU A C 1
ATOM 3978 O O . GLU A 1 794 ? 110.413 81.386 79.609 1.00 16.42 794 GLU A O 1
ATOM 3984 N N . GLN A 1 795 ? 108.880 82.950 80.172 1.00 21.75 795 GLN A N 1
ATOM 3985 C CA . GLN A 1 795 ? 109.770 83.708 81.045 1.00 21.75 795 GLN A CA 1
ATOM 3986 C C . GLN A 1 795 ? 108.936 84.778 81.741 1.00 21.75 795 GLN A C 1
ATOM 3987 O O . GLN A 1 795 ? 107.928 85.250 81.206 1.00 21.75 795 GLN A O 1
ATOM 3993 N N . SER A 1 796 ? 109.368 85.158 82.944 1.00 22.72 796 SER A N 1
ATOM 3994 C CA . SER A 1 796 ? 108.654 86.127 83.768 1.00 22.72 796 SER A CA 1
ATOM 3995 C C . SER A 1 796 ? 109.000 87.573 83.429 1.00 22.72 796 SER A C 1
ATOM 3996 O O . SER A 1 796 ? 108.115 88.348 83.054 1.00 22.72 796 SER A O 1
ATOM 3999 N N . GLN A 1 797 ? 110.270 87.957 83.552 1.00 22.16 797 GLN A N 1
ATOM 4000 C CA . GLN A 1 797 ? 110.694 89.340 83.358 1.00 22.16 797 GLN A CA 1
ATOM 4001 C C . GLN A 1 797 ? 111.213 89.631 81.960 1.00 22.16 797 GLN A C 1
ATOM 4002 O O . GLN A 1 797 ? 110.872 90.668 81.387 1.00 22.16 797 GLN A O 1
ATOM 4008 N N . GLU A 1 798 ? 112.028 88.742 81.390 1.00 19.29 798 GLU A N 1
ATOM 4009 C CA . GLU A 1 798 ? 112.531 88.933 80.034 1.00 19.29 798 GLU A CA 1
ATOM 4010 C C . GLU A 1 798 ? 111.467 88.694 78.971 1.00 19.29 798 GLU A C 1
ATOM 4011 O O . GLU A 1 798 ? 111.810 88.622 77.785 1.00 19.29 798 GLU A O 1
ATOM 4017 N N . LEU A 1 799 ? 110.196 88.565 79.363 1.00 18.18 799 LEU A N 1
ATOM 4018 C CA . LEU A 1 799 ? 109.114 88.417 78.398 1.00 18.18 799 LEU A CA 1
ATOM 4019 C C . LEU A 1 799 ? 108.995 89.623 77.477 1.00 18.18 799 LEU A C 1
ATOM 4020 O O . LEU A 1 799 ? 108.392 89.510 76.405 1.00 18.18 799 LEU A O 1
ATOM 4025 N N . ILE A 1 800 ? 109.551 90.771 77.870 1.00 16.14 800 ILE A N 1
ATOM 4026 C CA . ILE A 1 800 ? 109.508 91.954 77.014 1.00 16.14 800 ILE A CA 1
ATOM 4027 C C . ILE A 1 800 ? 110.271 91.703 75.719 1.00 16.14 800 ILE A C 1
ATOM 4028 O O . ILE A 1 800 ? 109.871 92.168 74.645 1.00 16.14 800 ILE A O 1
ATOM 4033 N N . HIS A 1 801 ? 111.380 90.965 75.799 1.00 14.98 801 HIS A N 1
ATOM 4034 C CA . HIS A 1 801 ? 112.203 90.727 74.619 1.00 14.98 801 HIS A CA 1
ATOM 4035 C C . HIS A 1 801 ? 111.663 89.585 73.765 1.00 14.98 801 HIS A C 1
ATOM 4036 O O . HIS A 1 801 ? 111.584 89.710 72.538 1.00 14.98 801 HIS A O 1
ATOM 4043 N N . GLU A 1 802 ? 111.289 88.466 74.389 1.00 15.22 802 GLU A N 1
ATOM 4044 C CA . GLU A 1 802 ? 110.867 87.296 73.628 1.00 15.22 802 GLU A CA 1
ATOM 4045 C C . GLU A 1 802 ? 109.441 87.403 73.102 1.00 15.22 802 GLU A C 1
ATOM 4046 O O . GLU A 1 802 ? 109.082 86.662 72.181 1.00 15.22 802 GLU A O 1
ATOM 4052 N N . LEU A 1 803 ? 108.620 88.299 73.657 1.00 10.66 803 LEU A N 1
ATOM 4053 C CA . LEU A 1 803 ? 107.314 88.552 73.060 1.00 10.66 803 LEU A CA 1
ATOM 4054 C C . LEU A 1 803 ? 107.428 89.346 71.768 1.00 10.66 803 LEU A C 1
ATOM 4055 O O . LEU A 1 803 ? 106.514 89.293 70.938 1.00 10.66 803 LEU A O 1
ATOM 4060 N N . LYS A 1 804 ? 108.529 90.080 71.583 1.00 8.30 804 LYS A N 1
ATOM 4061 C CA . LYS A 1 804 ? 108.755 90.803 70.339 1.00 8.30 804 LYS A CA 1
ATOM 4062 C C . LYS A 1 804 ? 108.939 89.867 69.154 1.00 8.30 804 LYS A C 1
ATOM 4063 O O . LYS A 1 804 ? 108.755 90.295 68.010 1.00 8.30 804 LYS A O 1
ATOM 4069 N N . LEU A 1 805 ? 109.299 88.605 69.402 1.00 7.41 805 LEU A N 1
ATOM 4070 C CA . LEU A 1 805 ? 109.424 87.644 68.311 1.00 7.41 805 LEU A CA 1
ATOM 4071 C C . LEU A 1 805 ? 108.097 87.465 67.587 1.00 7.41 805 LEU A C 1
ATOM 4072 O O . LEU A 1 805 ? 108.057 87.406 66.352 1.00 7.41 805 LEU A O 1
ATOM 4077 N N . CYS A 1 806 ? 106.998 87.376 68.339 1.00 6.49 806 CYS A N 1
ATOM 4078 C CA . CYS A 1 806 ? 105.679 87.353 67.716 1.00 6.49 806 CYS A CA 1
ATOM 4079 C C . CYS A 1 806 ? 105.369 88.686 67.044 1.00 6.49 806 CYS A C 1
ATOM 4080 O O . CYS A 1 806 ? 104.711 88.721 65.997 1.00 6.49 806 CYS A O 1
ATOM 4083 N N . MET A 1 807 ? 105.819 89.793 67.640 1.00 5.49 807 MET A N 1
ATOM 4084 C CA . MET A 1 807 ? 105.690 91.092 66.985 1.00 5.49 807 MET A CA 1
ATOM 4085 C C . MET A 1 807 ? 106.474 91.126 65.681 1.00 5.49 807 MET A C 1
ATOM 4086 O O . MET A 1 807 ? 105.980 91.612 64.658 1.00 5.49 807 MET A O 1
ATOM 4091 N N . GLN A 1 808 ? 107.709 90.619 65.702 1.00 5.18 808 GLN A N 1
ATOM 4092 C CA . GLN A 1 808 ? 108.486 90.532 64.470 1.00 5.18 808 GLN A CA 1
ATOM 4093 C C . GLN A 1 808 ? 107.842 89.565 63.487 1.00 5.18 808 GLN A C 1
ATOM 4094 O O . GLN A 1 808 ? 107.804 89.830 62.280 1.00 5.18 808 GLN A O 1
ATOM 4100 N N . ALA A 1 809 ? 107.323 88.439 63.985 1.00 5.15 809 ALA A N 1
ATOM 4101 C CA . ALA A 1 809 ? 106.626 87.496 63.116 1.00 5.15 809 ALA A CA 1
ATOM 4102 C C . ALA A 1 809 ? 105.384 88.120 62.496 1.00 5.15 809 ALA A C 1
ATOM 4103 O O . ALA A 1 809 ? 104.945 87.694 61.422 1.00 5.15 809 ALA A O 1
ATOM 4105 N N . ALA A 1 810 ? 104.802 89.121 63.155 1.00 4.67 810 ALA A N 1
ATOM 4106 C CA . ALA A 1 810 ? 103.683 89.859 62.588 1.00 4.67 810 ALA A CA 1
ATOM 4107 C C . ALA A 1 810 ? 104.131 91.079 61.796 1.00 4.67 810 ALA A C 1
ATOM 4108 O O . ALA A 1 810 ? 103.480 91.440 60.809 1.00 4.67 810 ALA A O 1
ATOM 4110 N N . LEU A 1 811 ? 105.227 91.723 62.206 1.00 5.16 811 LEU A N 1
ATOM 4111 C CA . LEU A 1 811 ? 105.718 92.884 61.471 1.00 5.16 811 LEU A CA 1
ATOM 4112 C C . LEU A 1 811 ? 106.433 92.470 60.190 1.00 5.16 811 LEU A C 1
ATOM 4113 O O . LEU A 1 811 ? 106.337 93.162 59.170 1.00 5.16 811 LEU A O 1
ATOM 4118 N N . LYS A 1 812 ? 107.170 91.356 60.225 1.00 5.63 812 LYS A N 1
ATOM 4119 C CA . LYS A 1 812 ? 107.817 90.870 59.010 1.00 5.63 812 LYS A CA 1
ATOM 4120 C C . LYS A 1 812 ? 106.785 90.446 57.973 1.00 5.63 812 LYS A C 1
ATOM 4121 O O . LYS A 1 812 ? 106.948 90.715 56.778 1.00 5.63 812 LYS A O 1
ATOM 4127 N N . LYS A 1 813 ? 105.715 89.777 58.413 1.00 5.45 813 LYS A N 1
ATOM 4128 C CA . LYS A 1 813 ? 104.614 89.474 57.505 1.00 5.45 813 LYS A CA 1
ATOM 4129 C C . LYS A 1 813 ? 103.979 90.755 56.980 1.00 5.45 813 LYS A C 1
ATOM 4130 O O . LYS A 1 813 ? 103.523 90.809 55.832 1.00 5.45 813 LYS A O 1
ATOM 4136 N N . TYR A 1 814 ? 103.945 91.800 57.811 1.00 5.78 814 TYR A N 1
ATOM 4137 C CA . TYR A 1 814 ? 103.469 93.100 57.353 1.00 5.78 814 TYR A CA 1
ATOM 4138 C C . TYR A 1 814 ? 104.372 93.650 56.256 1.00 5.78 814 TYR A C 1
ATOM 4139 O O . TYR A 1 814 ? 103.894 94.188 55.252 1.00 5.78 814 TYR A O 1
ATOM 4148 N N . ASN A 1 815 ? 105.688 93.512 56.428 1.00 10.11 815 ASN A N 1
ATOM 4149 C CA . ASN A 1 815 ? 106.616 93.961 55.397 1.00 10.11 815 ASN A CA 1
ATOM 4150 C C . ASN A 1 815 ? 106.569 93.051 54.175 1.00 10.11 815 ASN A C 1
ATOM 4151 O O . ASN A 1 815 ? 106.817 93.500 53.050 1.00 10.11 815 ASN A O 1
ATOM 4156 N N . GLU A 1 816 ? 106.255 91.769 54.374 1.00 7.56 816 GLU A N 1
ATOM 4157 C CA . GLU A 1 816 ? 106.234 90.816 53.270 1.00 7.56 816 GLU A CA 1
ATOM 4158 C C . GLU A 1 816 ? 105.006 90.957 52.379 1.00 7.56 816 GLU A C 1
ATOM 4159 O O . GLU A 1 816 ? 104.997 90.393 51.280 1.00 7.56 816 GLU A O 1
ATOM 4165 N N . MET A 1 817 ? 103.976 91.683 52.816 1.00 7.43 817 MET A N 1
ATOM 4166 C CA . MET A 1 817 ? 102.779 91.881 52.012 1.00 7.43 817 MET A CA 1
ATOM 4167 C C . MET A 1 817 ? 102.406 93.343 51.814 1.00 7.43 817 MET A C 1
ATOM 4168 O O . MET A 1 817 ? 101.546 93.632 50.974 1.00 7.43 817 MET A O 1
ATOM 4173 N N . ASN A 1 818 ? 103.020 94.267 52.552 1.00 10.68 818 ASN A N 1
ATOM 4174 C CA . ASN A 1 818 ? 102.756 95.690 52.403 1.00 10.68 818 ASN A CA 1
ATOM 4175 C C . ASN A 1 818 ? 104.002 96.490 52.043 1.00 10.68 818 ASN A C 1
ATOM 4176 O O . ASN A 1 818 ? 103.874 97.657 51.657 1.00 10.68 818 ASN A O 1
ATOM 4181 N N . GLN A 1 819 ? 105.192 95.891 52.144 1.00 14.35 819 GLN A N 1
ATOM 4182 C CA . GLN A 1 819 ? 106.482 96.492 51.775 1.00 14.35 819 GLN A CA 1
ATOM 4183 C C . GLN A 1 819 ? 106.708 97.854 52.434 1.00 14.35 819 GLN A C 1
ATOM 4184 O O . GLN A 1 819 ? 107.541 98.644 51.979 1.00 14.35 819 GLN A O 1
ATOM 4190 N N . SER A 1 820 ? 106.007 98.130 53.531 1.00 17.77 820 SER A N 1
ATOM 4191 C CA . SER A 1 820 ? 106.205 99.362 54.280 1.00 17.77 820 SER A CA 1
ATOM 4192 C C . SER A 1 820 ? 105.953 99.088 55.755 1.00 17.77 820 SER A C 1
ATOM 4193 O O . SER A 1 820 ? 104.946 98.473 56.116 1.00 17.77 820 SER A O 1
ATOM 4196 N N . LEU A 1 821 ? 106.873 99.544 56.597 1.00 18.64 821 LEU A N 1
ATOM 4197 C CA . LEU A 1 821 ? 106.742 99.343 58.035 1.00 18.64 821 LEU A CA 1
ATOM 4198 C C . LEU A 1 821 ? 105.650 100.249 58.592 1.00 18.64 821 LEU A C 1
ATOM 4199 O O . LEU A 1 821 ? 105.677 101.460 58.352 1.00 18.64 821 LEU A O 1
ATOM 4204 N N . PRO A 1 822 ? 104.676 99.704 59.335 1.00 12.06 822 PRO A N 1
ATOM 4205 C CA . PRO A 1 822 ? 103.606 100.502 59.941 1.00 12.06 822 PRO A CA 1
ATOM 4206 C C . PRO A 1 822 ? 104.099 101.329 61.124 1.00 12.06 822 PRO A C 1
ATOM 4207 O O . PRO A 1 822 ? 104.648 102.410 60.909 1.00 12.06 822 PRO A O 1
ATOM 4211 N N . GLN A 1 869 ? 94.065 95.330 80.639 1.00 1.14 869 GLN A N 1
ATOM 4212 C CA . GLN A 1 869 ? 93.413 96.517 81.179 1.00 1.14 869 GLN A CA 1
ATOM 4213 C C . GLN A 1 869 ? 92.182 96.895 80.354 1.00 1.14 869 GLN A C 1
ATOM 4214 O O . GLN A 1 869 ? 92.172 97.911 79.661 1.00 1.14 869 GLN A O 1
ATOM 4220 N N . LYS A 1 870 ? 91.137 96.063 80.425 1.00 0.58 870 LYS A N 1
ATOM 4221 C CA . LYS A 1 870 ? 89.954 96.278 79.602 1.00 0.58 870 LYS A CA 1
ATOM 4222 C C . LYS A 1 870 ? 88.656 95.988 80.354 1.00 0.58 870 LYS A C 1
ATOM 4223 O O . LYS A 1 870 ? 87.675 95.547 79.745 1.00 0.58 870 LYS A O 1
ATOM 4229 N N . ARG A 1 871 ? 88.619 96.216 81.666 1.00 1.14 871 ARG A N 1
ATOM 4230 C CA . ARG A 1 871 ? 87.393 95.969 82.416 1.00 1.14 871 ARG A CA 1
ATOM 4231 C C . ARG A 1 871 ? 87.391 96.780 83.704 1.00 1.14 871 ARG A C 1
ATOM 4232 O O . ARG A 1 871 ? 88.412 96.872 84.390 1.00 1.14 871 ARG A O 1
ATOM 4240 N N . ILE A 1 872 ? 86.228 97.347 84.031 1.00 1.12 872 ILE A N 1
ATOM 4241 C CA . ILE A 1 872 ? 86.017 98.139 85.234 1.00 1.12 872 ILE A CA 1
ATOM 4242 C C . ILE A 1 872 ? 84.590 97.916 85.722 1.00 1.12 872 ILE A C 1
ATOM 4243 O O . ILE A 1 872 ? 83.796 97.212 85.093 1.00 1.12 872 ILE A O 1
ATOM 4248 N N . THR A 1 873 ? 84.267 98.530 86.859 1.00 1.19 873 THR A N 1
ATOM 4249 C CA . THR A 1 873 ? 82.900 98.569 87.362 1.00 1.19 873 THR A CA 1
ATOM 4250 C C . THR A 1 873 ? 82.441 100.018 87.462 1.00 1.19 873 THR A C 1
ATOM 4251 O O . THR A 1 873 ? 81.831 100.419 88.458 1.00 1.19 873 THR A O 1
ATOM 4255 N N . THR A 1 874 ? 82.737 100.806 86.433 1.00 1.40 874 THR A N 1
ATOM 4256 C CA . THR A 1 874 ? 82.476 102.236 86.409 1.00 1.40 874 THR A CA 1
ATOM 4257 C C . THR A 1 874 ? 81.360 102.555 85.421 1.00 1.40 874 THR A C 1
ATOM 4258 O O . THR A 1 874 ? 81.034 101.758 84.539 1.00 1.40 874 THR A O 1
ATOM 4262 N N . ARG A 1 875 ? 80.764 103.733 85.596 1.00 1.56 875 ARG A N 1
ATOM 4263 C CA . ARG A 1 875 ? 79.847 104.322 84.632 1.00 1.56 875 ARG A CA 1
ATOM 4264 C C . ARG A 1 875 ? 80.340 105.722 84.299 1.00 1.56 875 ARG A C 1
ATOM 4265 O O . ARG A 1 875 ? 80.799 106.451 85.184 1.00 1.56 875 ARG A O 1
ATOM 4273 N N . ILE A 1 876 ? 80.247 106.096 83.026 1.00 2.60 876 ILE A N 1
ATOM 4274 C CA . ILE A 1 876 ? 80.834 107.332 82.521 1.00 2.60 876 ILE A CA 1
ATOM 4275 C C . ILE A 1 876 ? 79.721 108.325 82.220 1.00 2.60 876 ILE A C 1
ATOM 4276 O O . ILE A 1 876 ? 78.770 108.007 81.496 1.00 2.60 876 ILE A O 1
ATOM 4281 N N . PHE A 1 877 ? 79.839 109.523 82.788 1.00 5.20 877 PHE A N 1
ATOM 4282 C CA . PHE A 1 877 ? 78.957 110.653 82.509 1.00 5.20 877 PHE A CA 1
ATOM 4283 C C . PHE A 1 877 ? 79.835 111.706 81.839 1.00 5.20 877 PHE A C 1
ATOM 4284 O O . PHE A 1 877 ? 80.453 112.533 82.513 1.00 5.20 877 PHE A O 1
ATOM 4292 N N . GLY A 1 878 ? 79.879 111.672 80.508 1.00 5.29 878 GLY A N 1
ATOM 4293 C CA . GLY A 1 878 ? 80.890 112.414 79.780 1.00 5.29 878 GLY A CA 1
ATOM 4294 C C . GLY A 1 878 ? 80.769 113.914 79.961 1.00 5.29 878 GLY A C 1
ATOM 4295 O O . GLY A 1 878 ? 79.700 114.459 80.243 1.00 5.29 878 GLY A O 1
ATOM 4296 N N . ARG A 1 879 ? 81.905 114.592 79.787 1.00 6.45 879 ARG A N 1
ATOM 4297 C CA . ARG A 1 879 ? 81.944 116.046 79.892 1.00 6.45 879 ARG A CA 1
ATOM 4298 C C . ARG A 1 879 ? 81.505 116.684 78.580 1.00 6.45 879 ARG A C 1
ATOM 4299 O O . ARG A 1 879 ? 82.172 117.584 78.059 1.00 6.45 879 ARG A O 1
ATOM 4307 N N . SER A 1 880 ? 80.377 116.214 78.045 1.00 12.71 880 SER A N 1
ATOM 4308 C CA . SER A 1 880 ? 79.731 116.849 76.899 1.00 12.71 880 SER A CA 1
ATOM 4309 C C . SER A 1 880 ? 78.255 116.462 76.989 1.00 12.71 880 SER A C 1
ATOM 4310 O O . SER A 1 880 ? 77.874 115.373 76.553 1.00 12.71 880 SER A O 1
ATOM 4313 N N . GLY A 1 881 ? 77.445 117.354 77.551 1.00 18.56 881 GLY A N 1
ATOM 4314 C CA . GLY A 1 881 ? 76.079 117.006 77.886 1.00 18.56 881 GLY A CA 1
ATOM 4315 C C . GLY A 1 881 ? 76.005 116.288 79.218 1.00 18.56 881 GLY A C 1
ATOM 4316 O O . GLY A 1 881 ? 76.829 115.415 79.506 1.00 18.56 881 GLY A O 1
ATOM 4317 N N . HIS A 1 882 ? 75.023 116.646 80.041 1.00 20.58 882 HIS A N 1
ATOM 4318 C CA . HIS A 1 882 ? 74.909 116.113 81.393 1.00 20.58 882 HIS A CA 1
ATOM 4319 C C . HIS A 1 882 ? 74.018 114.878 81.471 1.00 20.58 882 HIS A C 1
ATOM 4320 O O . HIS A 1 882 ? 73.717 114.418 82.578 1.00 20.58 882 HIS A O 1
ATOM 4327 N N . SER A 1 883 ? 73.591 114.335 80.333 1.00 16.46 883 SER A N 1
ATOM 4328 C CA . SER A 1 883 ? 72.688 113.191 80.319 1.00 16.46 883 SER A CA 1
ATOM 4329 C C . SER A 1 883 ? 73.302 111.995 81.034 1.00 16.46 883 SER A C 1
ATOM 4330 O O . SER A 1 883 ? 74.321 111.451 80.599 1.00 16.46 883 SER A O 1
ATOM 4333 N N . TYR A 1 884 ? 72.673 111.590 82.140 1.00 13.37 884 TYR A N 1
ATOM 4334 C CA . TYR A 1 884 ? 73.108 110.425 82.912 1.00 13.37 884 TYR A CA 1
ATOM 4335 C C . TYR A 1 884 ? 72.572 109.155 82.249 1.00 13.37 884 TYR A C 1
ATOM 4336 O O . TYR A 1 884 ? 71.658 108.487 82.737 1.00 13.37 884 TYR A O 1
ATOM 4345 N N . ASP A 1 885 ? 73.163 108.828 81.105 1.00 5.06 885 ASP A N 1
ATOM 4346 C CA . ASP A 1 885 ? 72.751 107.661 80.336 1.00 5.06 885 ASP A CA 1
ATOM 4347 C C . ASP A 1 885 ? 73.973 107.100 79.616 1.00 5.06 885 ASP A C 1
ATOM 4348 O O . ASP A 1 885 ? 75.116 107.417 79.959 1.00 5.06 885 ASP A O 1
ATOM 4353 N N . ASN A 1 886 ? 73.725 106.257 78.619 1.00 2.91 886 ASN A N 1
ATOM 4354 C CA . ASN A 1 886 ? 74.812 105.615 77.895 1.00 2.91 886 ASN A CA 1
ATOM 4355 C C . ASN A 1 886 ? 75.641 106.663 77.160 1.00 2.91 886 ASN A C 1
ATOM 4356 O O . ASN A 1 886 ? 75.085 107.457 76.387 1.00 2.91 886 ASN A O 1
ATOM 4361 N N . PRO A 1 887 ? 76.954 106.710 77.376 1.00 1.96 887 PRO A N 1
ATOM 4362 C CA . PRO A 1 887 ? 77.775 107.675 76.654 1.00 1.96 887 PRO A CA 1
ATOM 4363 C C . PRO A 1 887 ? 77.749 107.387 75.165 1.00 1.96 887 PRO A C 1
ATOM 4364 O O . PRO A 1 887 ? 77.622 106.223 74.743 1.00 1.96 887 PRO A O 1
ATOM 4368 N N . PRO A 1 888 ? 77.849 108.420 74.334 1.00 0.43 888 PRO A N 1
ATOM 4369 C CA . PRO A 1 888 ? 77.915 108.203 72.887 1.00 0.43 888 PRO A CA 1
ATOM 4370 C C . PRO A 1 888 ? 79.118 107.352 72.527 1.00 0.43 888 PRO A C 1
ATOM 4371 O O . PRO A 1 888 ? 80.190 107.491 73.137 1.00 0.43 888 PRO A O 1
ATOM 4375 N N . PRO A 1 889 ? 78.977 106.447 71.560 1.00 0.98 889 PRO A N 1
ATOM 4376 C CA . PRO A 1 889 ? 80.113 105.603 71.162 1.00 0.98 889 PRO A CA 1
ATOM 4377 C C . PRO A 1 889 ? 81.283 106.448 70.683 1.00 0.98 889 PRO A C 1
ATOM 4378 O O . PRO A 1 889 ? 81.200 107.139 69.666 1.00 0.98 889 PRO A O 1
ATOM 4382 N N . GLY A 1 890 ? 82.382 106.387 71.432 1.00 0.95 890 GLY A N 1
ATOM 4383 C CA . GLY A 1 890 ? 83.544 107.204 71.146 1.00 0.95 890 GLY A CA 1
ATOM 4384 C C . GLY A 1 890 ? 83.597 108.457 71.995 1.00 0.95 890 GLY A C 1
ATOM 4385 O O . GLY A 1 890 ? 83.998 109.523 71.518 1.00 0.95 890 GLY A O 1
ATOM 4386 N N . VAL A 1 891 ? 83.192 108.340 73.261 1.00 1.14 891 VAL A N 1
ATOM 4387 C CA . VAL A 1 891 ? 83.151 109.494 74.149 1.00 1.14 891 VAL A CA 1
ATOM 4388 C C . VAL A 1 891 ? 84.567 109.865 74.573 1.00 1.14 891 VAL A C 1
ATOM 4389 O O . VAL A 1 891 ? 85.423 108.996 74.787 1.00 1.14 891 VAL A O 1
ATOM 4393 N N . ILE A 1 892 ? 84.823 111.165 74.684 1.00 1.27 892 ILE A N 1
ATOM 4394 C CA . ILE A 1 892 ? 86.140 111.692 75.026 1.00 1.27 892 ILE A CA 1
ATOM 4395 C C . ILE A 1 892 ? 86.070 112.197 76.464 1.00 1.27 892 ILE A C 1
ATOM 4396 O O . ILE A 1 892 ? 85.513 113.267 76.739 1.00 1.27 892 ILE A O 1
ATOM 4401 N N . VAL A 1 893 ? 86.620 111.417 77.393 1.00 1.14 893 VAL A N 1
ATOM 4402 C CA . VAL A 1 893 ? 86.730 111.806 78.796 1.00 1.14 893 VAL A CA 1
ATOM 4403 C C . VAL A 1 893 ? 88.081 111.339 79.322 1.00 1.14 893 VAL A C 1
ATOM 4404 O O . VAL A 1 893 ? 88.329 110.131 79.427 1.00 1.14 893 VAL A O 1
ATOM 4408 N N . ASP A 1 894 ? 88.960 112.293 79.635 1.00 1.14 894 ASP A N 1
ATOM 4409 C CA . ASP A 1 894 ? 90.254 111.960 80.216 1.00 1.14 894 ASP A CA 1
ATOM 4410 C C . ASP A 1 894 ? 90.688 112.936 81.305 1.00 1.14 894 ASP A C 1
ATOM 4411 O O . ASP A 1 894 ? 91.839 112.861 81.755 1.00 1.14 894 ASP A O 1
ATOM 4416 N N . HIS A 1 895 ? 89.818 113.844 81.745 1.00 1.14 895 HIS A N 1
ATOM 4417 C CA . HIS A 1 895 ? 90.211 114.868 82.709 1.00 1.14 895 HIS A CA 1
ATOM 4418 C C . HIS A 1 895 ? 89.040 115.182 83.627 1.0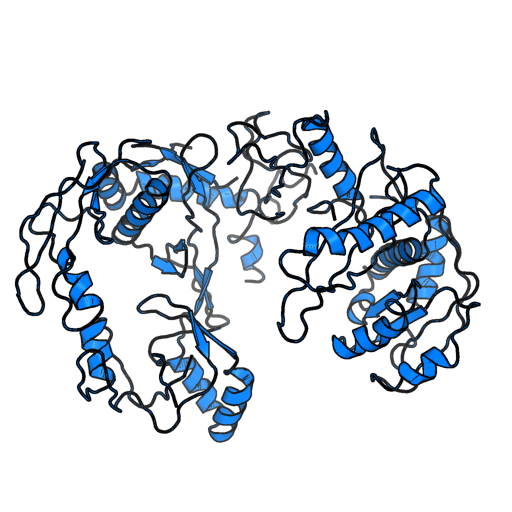0 1.14 895 HIS A C 1
ATOM 4419 O O . HIS A 1 895 ? 87.975 115.587 83.154 1.00 1.14 895 HIS A O 1
ATOM 4426 N N . THR A 1 896 ? 89.245 114.985 84.933 1.00 1.14 896 THR A N 1
ATOM 4427 C CA . THR A 1 896 ? 88.311 115.374 85.990 1.00 1.14 896 THR A CA 1
ATOM 4428 C C . THR A 1 896 ? 86.974 114.643 85.910 1.00 1.14 896 THR A C 1
ATOM 4429 O O . THR A 1 896 ? 86.086 114.882 86.735 1.00 1.14 896 THR A O 1
ATOM 4433 N N . ILE A 1 897 ? 86.815 113.751 84.932 1.00 5.92 897 ILE A N 1
ATOM 4434 C CA . ILE A 1 897 ? 85.635 112.907 84.820 1.00 5.92 897 ILE A CA 1
ATOM 4435 C C . ILE A 1 897 ? 85.996 111.427 84.875 1.00 5.92 897 ILE A C 1
ATOM 4436 O O . ILE A 1 897 ? 85.207 110.581 84.454 1.00 5.92 897 ILE A O 1
ATOM 4441 N N . THR A 1 898 ? 87.178 111.101 85.386 1.00 1.25 898 THR A N 1
ATOM 4442 C CA . THR A 1 898 ? 87.611 109.718 85.535 1.00 1.25 898 THR A CA 1
ATOM 4443 C C . THR A 1 898 ? 88.730 109.680 86.569 1.00 1.25 898 THR A C 1
ATOM 4444 O O . THR A 1 898 ? 89.125 110.709 87.123 1.00 1.25 898 THR A O 1
ATOM 4448 N N . LYS A 1 899 ? 89.237 108.475 86.826 1.00 0.31 899 LYS A N 1
ATOM 4449 C CA . LYS A 1 899 ? 90.239 108.265 87.864 1.00 0.31 899 LYS A CA 1
ATOM 4450 C C . LYS A 1 899 ? 91.536 109.011 87.569 1.00 0.31 899 LYS A C 1
ATOM 4451 O O . LYS A 1 899 ? 91.933 109.897 88.332 1.00 0.31 899 LYS A O 1
ATOM 4457 N N . SER A 1 900 ? 92.201 108.664 86.468 1.00 0.27 900 SER A N 1
ATOM 4458 C CA . SER A 1 900 ? 93.490 109.264 86.143 1.00 0.27 900 SER A CA 1
ATOM 4459 C C . SER A 1 900 ? 93.523 109.749 84.701 1.00 0.27 900 SER A C 1
ATOM 4460 O O . SER A 1 900 ? 92.490 109.779 84.026 1.00 0.27 900 SER A O 1
ATOM 4463 N N . TYR A 1 901 ? 94.707 110.132 84.219 1.00 0.79 901 TYR A N 1
ATOM 4464 C CA . TYR A 1 901 ? 94.846 110.592 82.842 1.00 0.79 901 TYR A CA 1
ATOM 4465 C C . TYR A 1 901 ? 94.587 109.490 81.824 1.00 0.79 901 TYR A C 1
ATOM 4466 O O . TYR A 1 901 ? 94.404 109.797 80.641 1.00 0.79 901 TYR A O 1
ATOM 4475 N N . ASP A 1 902 ? 94.572 108.228 82.249 1.00 0.57 902 ASP A N 1
ATOM 4476 C CA . ASP A 1 902 ? 94.239 107.139 81.342 1.00 0.57 902 ASP A CA 1
ATOM 4477 C C . ASP A 1 902 ? 92.857 107.358 80.743 1.00 0.57 902 ASP A C 1
ATOM 4478 O O . ASP A 1 902 ? 91.924 107.782 81.429 1.00 0.57 902 ASP A O 1
ATOM 4483 N N . PHE A 1 903 ? 92.736 107.090 79.448 1.00 0.65 903 PHE A N 1
ATOM 4484 C CA . PHE A 1 903 ? 91.482 107.309 78.746 1.00 0.65 903 PHE A CA 1
ATOM 4485 C C . PHE A 1 903 ? 90.467 106.233 79.110 1.00 0.65 903 PHE A C 1
ATOM 4486 O O . PHE A 1 903 ? 90.811 105.059 79.271 1.00 0.65 903 PHE A O 1
ATOM 4494 N N . TYR A 1 904 ? 89.208 106.644 79.241 1.00 0.35 904 TYR A N 1
ATOM 4495 C CA . TYR A 1 904 ? 88.106 105.754 79.593 1.00 0.35 904 TYR A CA 1
ATOM 4496 C C . TYR A 1 904 ? 87.031 105.926 78.530 1.00 0.35 904 TYR A C 1
ATOM 4497 O O . TYR A 1 904 ? 86.344 106.950 78.501 1.00 0.35 904 TYR A O 1
ATOM 4506 N N . LEU A 1 905 ? 86.889 104.934 77.659 1.00 0.33 905 LEU A N 1
ATOM 4507 C CA . LEU A 1 905 ? 86.168 105.098 76.405 1.00 0.33 905 LEU A CA 1
ATOM 4508 C C . LEU A 1 905 ? 84.879 104.286 76.409 1.00 0.33 905 LEU A C 1
ATOM 4509 O O . LEU A 1 905 ? 84.631 103.461 77.293 1.00 0.33 905 LEU A O 1
ATOM 4514 N N . VAL A 1 906 ? 84.047 104.538 75.399 1.00 0.71 906 VAL A N 1
ATOM 4515 C CA . VAL A 1 906 ? 82.805 103.800 75.195 1.00 0.71 906 VAL A CA 1
ATOM 4516 C C . VAL A 1 906 ? 82.657 103.517 73.708 1.00 0.71 906 VAL A C 1
ATOM 4517 O O . VAL A 1 906 ? 82.567 104.449 72.901 1.00 0.71 906 VAL A O 1
ATOM 4521 N N . SER A 1 907 ? 82.645 102.235 73.344 1.00 0.80 907 SER A N 1
ATOM 4522 C CA . SER A 1 907 ? 82.293 101.820 71.993 1.00 0.80 907 SER A CA 1
ATOM 4523 C C . SER A 1 907 ? 81.459 100.547 72.011 1.00 0.80 907 SER A C 1
ATOM 4524 O O . SER A 1 907 ? 81.234 99.953 70.950 1.00 0.80 907 SER A O 1
ATOM 4527 N N . GLN A 1 908 ? 80.993 100.122 73.181 1.00 0.89 908 GLN A N 1
ATOM 4528 C CA . GLN A 1 908 ? 80.380 98.813 73.388 1.00 0.89 908 GLN A CA 1
ATOM 4529 C C . GLN A 1 908 ? 78.886 99.048 73.606 1.00 0.89 908 GLN A C 1
ATOM 4530 O O . GLN A 1 908 ? 78.442 99.441 74.686 1.00 0.89 908 GLN A O 1
ATOM 4536 N N . HIS A 1 909 ? 78.111 98.853 72.541 1.00 1.89 909 HIS A N 1
ATOM 4537 C CA . HIS A 1 909 ? 76.695 99.193 72.569 1.00 1.89 909 HIS A CA 1
ATOM 4538 C C . HIS A 1 909 ? 75.907 98.168 73.377 1.00 1.89 909 HIS A C 1
ATOM 4539 O O . HIS A 1 909 ? 76.230 96.978 73.390 1.00 1.89 909 HIS A O 1
ATOM 4546 N N . VAL A 1 910 ? 74.860 98.642 74.051 1.00 1.52 910 VAL A N 1
ATOM 4547 C CA . VAL A 1 910 ? 74.104 97.844 75.009 1.00 1.52 910 VAL A CA 1
ATOM 4548 C C . VAL A 1 910 ? 72.628 97.872 74.646 1.00 1.52 910 VAL A C 1
ATOM 4549 O O . VAL A 1 910 ? 72.107 98.899 74.198 1.00 1.52 910 VAL A O 1
ATOM 4553 N N . ARG A 1 911 ? 71.956 96.739 74.841 1.00 1.90 911 ARG A N 1
ATOM 4554 C CA . ARG A 1 911 ? 70.502 96.664 74.767 1.00 1.90 911 ARG A CA 1
ATOM 4555 C C . ARG A 1 911 ? 69.880 96.239 76.086 1.00 1.90 911 ARG A C 1
ATOM 4556 O O . ARG A 1 911 ? 68.970 96.913 76.584 1.00 1.90 911 ARG A O 1
ATOM 4564 N N . GLN A 1 912 ? 70.346 95.138 76.669 1.00 1.14 912 GLN A N 1
ATOM 4565 C CA . GLN A 1 912 ? 69.893 94.689 77.978 1.00 1.14 912 GLN A CA 1
ATOM 4566 C C . GLN A 1 912 ? 70.946 95.042 79.019 1.00 1.14 912 GLN A C 1
ATOM 4567 O O . GLN A 1 912 ? 72.131 94.750 78.833 1.00 1.14 912 GLN A O 1
ATOM 4573 N N . GLY A 1 913 ? 70.513 95.671 80.104 1.00 1.29 913 GLY A N 1
ATOM 4574 C CA . GLY A 1 913 ? 71.408 96.047 81.176 1.00 1.29 913 GLY A CA 1
ATOM 4575 C C . GLY A 1 913 ? 72.010 97.429 80.985 1.00 1.29 913 GLY A C 1
ATOM 4576 O O . GLY A 1 913 ? 72.035 97.989 79.890 1.00 1.29 913 GLY A O 1
ATOM 4577 N N . THR A 1 914 ? 72.494 97.986 82.091 1.00 1.31 914 THR A N 1
ATOM 4578 C CA . THR A 1 914 ? 73.137 99.291 82.055 1.00 1.31 914 THR A CA 1
ATOM 4579 C C . THR A 1 914 ? 74.504 99.190 81.387 1.00 1.31 914 THR A C 1
ATOM 4580 O O . THR A 1 914 ? 75.215 98.191 81.522 1.00 1.31 914 THR A O 1
ATOM 4584 N N . VAL A 1 915 ? 74.867 100.243 80.651 1.00 1.65 915 VAL A N 1
ATOM 4585 C CA . VAL A 1 915 ? 76.149 100.262 79.961 1.00 1.65 915 VAL A CA 1
ATOM 4586 C C . VAL A 1 915 ? 77.285 100.209 80.973 1.00 1.65 915 VAL A C 1
ATOM 4587 O O . VAL A 1 915 ? 77.259 100.884 82.011 1.00 1.65 915 VAL A O 1
ATOM 4591 N N . SER A 1 916 ? 78.282 99.377 80.685 1.00 1.14 916 SER A N 1
ATOM 4592 C CA . SER A 1 916 ? 79.517 99.333 81.467 1.00 1.14 916 SER A CA 1
ATOM 4593 C C . SER A 1 916 ? 80.663 99.753 80.562 1.00 1.14 916 SER A C 1
ATOM 4594 O O . SER A 1 916 ? 81.149 98.943 79.752 1.00 1.14 916 SER A O 1
ATOM 4597 N N . PRO A 1 917 ? 81.118 101.001 80.647 1.00 1.14 917 PRO A N 1
ATOM 4598 C CA . PRO A 1 917 ? 82.207 101.453 79.776 1.00 1.14 917 PRO A CA 1
ATOM 4599 C C . PRO A 1 917 ? 83.483 100.658 80.003 1.00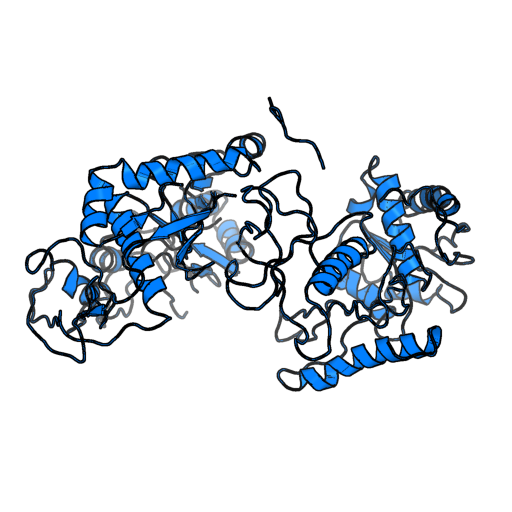 1.14 917 PRO A C 1
ATOM 4600 O O . PRO A 1 917 ? 83.767 100.192 81.108 1.00 1.14 917 PRO A O 1
ATOM 4604 N N . THR A 1 918 ? 84.247 100.498 78.929 1.00 1.14 918 THR A N 1
ATOM 4605 C CA . THR A 1 918 ? 85.544 99.845 78.991 1.00 1.14 918 THR A CA 1
ATOM 4606 C C . THR A 1 918 ? 86.622 100.868 79.320 1.00 1.14 918 THR A C 1
ATOM 4607 O O . THR A 1 918 ? 86.598 101.994 78.817 1.00 1.14 918 THR A O 1
ATOM 4611 N N . TYR A 1 919 ? 87.563 100.475 80.170 1.00 0.70 919 TYR A N 1
ATOM 4612 C CA . TYR A 1 919 ? 88.666 101.345 80.542 1.00 0.70 919 TYR A CA 1
ATOM 4613 C C . TYR A 1 919 ? 89.928 100.934 79.798 1.00 0.70 919 TYR A C 1
ATOM 4614 O O . TYR A 1 919 ? 90.154 99.755 79.522 1.00 0.70 919 TYR A O 1
ATOM 4623 N N . TYR A 1 920 ? 90.741 101.930 79.460 1.00 0.30 920 TYR A N 1
ATOM 4624 C CA . TYR A 1 920 ? 91.893 101.725 78.595 1.00 0.30 920 TYR A CA 1
ATOM 4625 C C . TYR A 1 920 ? 93.104 102.419 79.192 1.00 0.30 920 TYR A C 1
ATOM 4626 O O . TYR A 1 920 ? 92.967 103.437 79.875 1.00 0.30 920 TYR A O 1
ATOM 4635 N N . ARG A 1 921 ? 94.282 101.860 78.944 1.00 0.21 921 ARG A N 1
ATOM 4636 C CA . ARG A 1 921 ? 95.515 102.542 79.290 1.00 0.21 921 ARG A CA 1
ATOM 4637 C C . ARG A 1 921 ? 95.896 103.512 78.174 1.00 0.21 921 ARG A C 1
ATOM 4638 O O . ARG A 1 921 ? 95.157 103.712 77.207 1.00 0.21 921 ARG A O 1
ATOM 4646 N N . VAL A 1 922 ? 97.064 104.126 78.315 1.00 0.46 922 VAL A N 1
ATOM 4647 C CA . VAL A 1 922 ? 97.573 105.041 77.310 1.00 0.46 922 VAL A CA 1
ATOM 4648 C C . VAL A 1 922 ? 98.763 104.397 76.613 1.00 0.46 922 VAL A C 1
ATOM 4649 O O . VAL A 1 922 ? 99.450 103.529 77.159 1.00 0.46 922 VAL A O 1
ATOM 4653 N N . ILE A 1 923 ? 99.004 104.819 75.374 1.00 0.45 923 ILE A N 1
ATOM 4654 C CA . ILE A 1 923 ? 100.160 104.350 74.621 1.00 0.45 923 ILE A CA 1
ATOM 4655 C C . ILE A 1 923 ? 101.289 105.350 74.819 1.00 0.45 923 ILE A C 1
ATOM 4656 O O . ILE A 1 923 ? 102.343 105.013 75.369 1.00 0.45 923 ILE A O 1
ATOM 4661 N N . TYR A 1 924 ? 101.066 106.589 74.388 1.00 0.57 924 TYR A N 1
ATOM 4662 C CA . TYR A 1 924 ? 102.038 107.656 74.575 1.00 0.57 924 TYR A CA 1
ATOM 4663 C C . TYR A 1 924 ? 101.327 108.995 74.452 1.00 0.57 924 TYR A C 1
ATOM 4664 O O . TYR A 1 924 ? 100.421 109.158 73.631 1.00 0.57 924 TYR A O 1
ATOM 4673 N N . ASP A 1 925 ? 101.749 109.948 75.280 1.00 0.75 925 ASP A N 1
ATOM 4674 C CA . ASP A 1 925 ? 101.244 111.312 75.225 1.00 0.75 925 ASP A CA 1
ATOM 4675 C C . ASP A 1 925 ? 102.210 112.269 74.539 1.00 0.75 925 ASP A C 1
ATOM 4676 O O . ASP A 1 925 ? 101.944 113.474 74.498 1.00 0.75 925 ASP A O 1
ATOM 4681 N N . LYS A 1 926 ? 103.320 111.764 73.999 1.00 1.14 926 LYS A N 1
ATOM 4682 C CA . LYS A 1 926 ? 104.322 112.600 73.358 1.00 1.14 926 LYS A CA 1
ATOM 4683 C C . LYS A 1 926 ? 104.586 112.241 71.903 1.00 1.14 926 LYS A C 1
ATOM 4684 O O . LYS A 1 926 ? 105.288 112.996 71.220 1.00 1.14 926 LYS A O 1
ATOM 4690 N N . SER A 1 927 ? 104.053 111.122 71.408 1.00 1.14 927 SER A N 1
ATOM 4691 C CA . SER A 1 927 ? 104.242 110.752 70.011 1.00 1.14 927 SER A CA 1
ATOM 4692 C C . SER A 1 927 ? 103.413 111.600 69.056 1.00 1.14 927 SER A C 1
ATOM 4693 O O . SER A 1 927 ? 103.607 111.498 67.840 1.00 1.14 927 SER A O 1
ATOM 4696 N N . GLY A 1 928 ? 102.504 112.424 69.567 1.00 1.14 928 GLY A N 1
ATOM 4697 C CA . GLY A 1 928 ? 101.672 113.262 68.732 1.00 1.14 928 GLY A CA 1
ATOM 4698 C C . GLY A 1 928 ? 100.283 112.734 68.456 1.00 1.14 928 GLY A C 1
ATOM 4699 O O . GLY A 1 928 ? 99.582 113.307 67.614 1.00 1.14 928 GLY A O 1
ATOM 4700 N N . LEU A 1 929 ? 99.863 111.668 69.130 1.00 1.14 929 LEU A N 1
ATOM 4701 C CA . LEU A 1 929 ? 98.543 111.088 68.923 1.00 1.14 929 LEU A CA 1
ATOM 4702 C C . LEU A 1 929 ? 97.520 111.849 69.756 1.00 1.14 929 LEU A C 1
ATOM 4703 O O . LEU A 1 929 ? 97.575 111.824 70.991 1.00 1.14 929 LEU A O 1
ATOM 4708 N N . LYS A 1 930 ? 96.596 112.526 69.082 1.00 0.77 930 LYS A N 1
ATOM 4709 C CA . LYS A 1 930 ? 95.525 113.215 69.783 1.00 0.77 930 LYS A CA 1
ATOM 4710 C C . LYS A 1 930 ? 94.605 112.198 70.455 1.00 0.77 930 LYS A C 1
ATOM 4711 O O . LYS A 1 930 ? 94.251 111.184 69.844 1.00 0.77 930 LYS A O 1
ATOM 4717 N N . PRO A 1 931 ? 94.214 112.429 71.711 1.00 0.90 931 PRO A N 1
ATOM 4718 C CA . PRO A 1 931 ? 93.301 111.483 72.374 1.00 0.90 931 PRO A CA 1
ATOM 4719 C C . PRO A 1 931 ? 91.979 111.316 71.648 1.00 0.90 931 PRO A C 1
ATOM 4720 O O . PRO A 1 931 ? 91.392 110.227 71.697 1.00 0.90 931 PRO A O 1
ATOM 4724 N N . ASP A 1 932 ? 91.493 112.361 70.973 1.00 0.82 932 ASP A N 1
ATOM 4725 C CA . ASP A 1 932 ? 90.226 112.259 70.256 1.00 0.82 932 ASP A CA 1
ATOM 4726 C C . ASP A 1 932 ? 90.301 111.222 69.143 1.00 0.82 932 ASP A C 1
ATOM 4727 O O . ASP A 1 932 ? 89.358 110.447 68.942 1.00 0.82 932 ASP A O 1
ATOM 4732 N N . HIS A 1 933 ? 91.413 111.192 68.405 1.00 0.91 933 HIS A N 1
ATOM 4733 C CA . HIS A 1 933 ? 91.563 110.197 67.348 1.00 0.91 933 HIS A CA 1
ATOM 4734 C C . HIS A 1 933 ? 91.737 108.799 67.928 1.00 0.91 933 HIS A C 1
ATOM 4735 O O . HIS A 1 933 ? 91.253 107.819 67.351 1.00 0.91 933 HIS A O 1
ATOM 4742 N N . LEU A 1 934 ? 92.428 108.687 69.066 1.00 0.68 934 LEU A N 1
ATOM 4743 C CA . LEU A 1 934 ? 92.516 107.400 69.747 1.00 0.68 934 LEU A CA 1
ATOM 4744 C C . LEU A 1 934 ? 91.145 106.930 70.214 1.00 0.68 934 LEU A C 1
ATOM 4745 O O . LEU A 1 934 ? 90.869 105.725 70.214 1.00 0.68 934 LEU A O 1
ATOM 4750 N N . GLN A 1 935 ? 90.282 107.861 70.625 1.00 0.70 935 GLN A N 1
ATOM 4751 C CA . GLN A 1 935 ? 88.888 107.514 70.872 1.00 0.70 935 GLN A CA 1
ATOM 4752 C C . GLN A 1 935 ? 88.226 107.001 69.601 1.00 0.70 935 GLN A C 1
ATOM 4753 O O . GLN A 1 935 ? 87.505 105.997 69.627 1.00 0.70 935 GLN A O 1
ATOM 4759 N N . ARG A 1 936 ? 88.462 107.681 68.477 1.00 0.69 936 ARG A N 1
ATOM 4760 C CA . ARG A 1 936 ? 87.950 107.204 67.198 1.00 0.69 936 ARG A CA 1
ATOM 4761 C C . ARG A 1 936 ? 88.601 105.886 66.800 1.00 0.69 936 ARG A C 1
ATOM 4762 O O . ARG A 1 936 ? 87.922 104.978 66.307 1.00 0.69 936 ARG A O 1
ATOM 4770 N N . LEU A 1 937 ? 89.916 105.763 67.006 1.00 0.73 937 LEU A N 1
ATOM 4771 C CA . LEU A 1 937 ? 90.614 104.534 66.639 1.00 0.73 937 LEU A CA 1
ATOM 4772 C C . LEU A 1 937 ? 90.057 103.341 67.404 1.00 0.73 937 LEU A C 1
ATOM 4773 O O . LEU A 1 937 ? 89.804 102.280 66.822 1.00 0.73 937 LEU A O 1
ATOM 4778 N N . THR A 1 938 ? 89.854 103.499 68.714 1.00 0.65 938 THR A N 1
ATOM 4779 C CA . THR A 1 938 ? 89.189 102.456 69.485 1.00 0.65 938 THR A CA 1
ATOM 4780 C C . THR A 1 938 ? 87.756 102.252 69.015 1.00 0.65 938 THR A C 1
ATOM 4781 O O . THR A 1 938 ? 87.265 101.117 68.988 1.00 0.65 938 THR A O 1
ATOM 4785 N N . TYR A 1 939 ? 87.072 103.337 68.646 1.00 0.80 939 TYR A N 1
ATOM 4786 C CA . TYR A 1 939 ? 85.721 103.219 68.109 1.00 0.80 939 TYR A CA 1
ATOM 4787 C C . TYR A 1 939 ? 85.721 102.509 66.759 1.00 0.80 939 TYR A C 1
ATOM 4788 O O . TYR A 1 939 ? 84.848 101.676 66.490 1.00 0.80 939 TYR A O 1
ATOM 4797 N N . LYS A 1 940 ? 86.687 102.826 65.894 1.00 1.01 940 LYS A N 1
ATOM 4798 C CA . LYS A 1 940 ? 86.747 102.177 64.588 1.00 1.01 940 LYS A CA 1
ATOM 4799 C C . LYS A 1 940 ? 87.262 100.746 64.691 1.00 1.01 940 LYS A C 1
ATOM 4800 O O . LYS A 1 940 ? 86.735 99.848 64.025 1.00 1.01 940 LYS A O 1
ATOM 4806 N N . LEU A 1 941 ? 88.288 100.512 65.516 1.00 0.63 941 LEU A N 1
ATOM 4807 C CA . LEU A 1 941 ? 88.777 99.153 65.729 1.00 0.63 941 LEU A CA 1
ATOM 4808 C C . LEU A 1 941 ? 87.751 98.276 66.428 1.00 0.63 941 LEU A C 1
ATOM 4809 O O . LEU A 1 941 ? 87.885 97.049 66.410 1.00 0.63 941 LEU A O 1
ATOM 4814 N N . THR A 1 942 ? 86.740 98.883 67.050 1.00 0.89 942 THR A N 1
ATOM 4815 C CA . THR A 1 942 ? 85.678 98.114 67.686 1.00 0.89 942 THR A CA 1
ATOM 4816 C C . THR A 1 942 ? 84.926 97.265 66.667 1.00 0.89 942 THR A C 1
ATOM 4817 O O . THR A 1 942 ? 84.532 96.130 66.960 1.00 0.89 942 THR A O 1
ATOM 4821 N N . HIS A 1 943 ? 84.743 97.789 65.456 1.00 1.29 943 HIS A N 1
ATOM 4822 C CA . HIS A 1 943 ? 84.048 97.069 64.397 1.00 1.29 943 HIS A CA 1
ATOM 4823 C C . HIS A 1 943 ? 84.917 96.029 63.703 1.00 1.29 943 HIS A C 1
ATOM 4824 O O . HIS A 1 943 ? 84.395 95.258 62.891 1.00 1.29 943 HIS A O 1
ATOM 4831 N N . MET A 1 944 ? 86.215 95.980 63.997 1.00 1.06 944 MET A N 1
ATOM 4832 C CA . MET A 1 944 ? 87.159 95.220 63.192 1.00 1.06 944 MET A CA 1
ATOM 4833 C C . MET A 1 944 ? 87.431 93.820 63.727 1.00 1.06 944 MET A C 1
ATOM 4834 O O . MET A 1 944 ? 88.296 93.123 63.187 1.00 1.06 944 MET A O 1
ATOM 4839 N N . TYR A 1 945 ? 86.722 93.387 64.764 1.00 1.11 945 TYR A N 1
ATOM 4840 C CA . TYR A 1 945 ? 86.841 92.003 65.199 1.00 1.11 945 TYR A CA 1
ATOM 4841 C C . TYR A 1 945 ? 86.112 91.106 64.209 1.00 1.11 945 TYR A C 1
ATOM 4842 O O . TYR A 1 945 ? 84.909 91.264 63.983 1.00 1.11 945 TYR A O 1
ATOM 4851 N N . TYR A 1 946 ? 86.836 90.162 63.620 1.00 1.22 946 TYR A N 1
ATOM 4852 C CA . TYR A 1 946 ? 86.328 89.433 62.459 1.00 1.22 946 TYR A CA 1
ATOM 4853 C C . TYR A 1 946 ? 85.575 88.174 62.864 1.00 1.22 946 TYR A C 1
ATOM 4854 O O . TYR A 1 946 ? 85.835 87.078 62.367 1.00 1.22 946 TYR A O 1
ATOM 4863 N N . ASN A 1 947 ? 84.606 88.332 63.765 1.00 1.37 947 ASN A N 1
ATOM 4864 C CA . ASN A 1 947 ? 83.726 87.232 64.134 1.00 1.37 947 ASN A CA 1
ATOM 4865 C C . ASN A 1 947 ? 82.312 87.705 64.451 1.00 1.37 947 ASN A C 1
ATOM 4866 O O . ASN A 1 947 ? 81.459 86.872 64.781 1.00 1.37 947 ASN A O 1
ATOM 4871 N N . TRP A 1 948 ? 82.039 89.006 64.362 1.00 1.31 948 TRP A N 1
ATOM 4872 C CA . TRP A 1 948 ? 80.724 89.570 64.637 1.00 1.31 948 TRP A CA 1
ATOM 4873 C C . TRP A 1 948 ? 80.574 90.878 63.871 1.00 1.31 948 TRP A C 1
ATOM 4874 O O . TRP A 1 948 ? 81.299 91.845 64.138 1.00 1.31 948 TRP A O 1
ATOM 4885 N N . PRO A 1 949 ? 79.660 90.944 62.903 1.00 1.22 949 PRO A N 1
ATOM 4886 C CA . PRO A 1 949 ? 79.507 92.175 62.118 1.00 1.22 949 PRO A CA 1
ATOM 4887 C C . PRO A 1 949 ? 78.798 93.271 62.896 1.00 1.22 949 PRO A C 1
ATOM 4888 O O . PRO A 1 949 ? 77.590 93.474 62.742 1.00 1.22 949 PRO A O 1
ATOM 4892 N N . GLY A 1 950 ? 79.545 93.985 63.733 1.00 1.55 950 GLY A N 1
ATOM 4893 C CA . GLY A 1 950 ? 78.974 95.039 64.545 1.00 1.55 950 GLY A CA 1
ATOM 4894 C C . GLY A 1 950 ? 79.987 95.685 65.465 1.00 1.55 950 GLY A C 1
ATOM 4895 O O . GLY A 1 950 ? 81.106 95.992 65.047 1.00 1.55 950 GLY A O 1
ATOM 4896 N N . THR A 1 951 ? 79.606 95.897 66.720 1.00 1.31 951 THR A N 1
ATOM 4897 C CA . THR A 1 951 ? 80.468 96.514 67.717 1.00 1.31 951 THR A CA 1
ATOM 4898 C C . THR A 1 951 ? 80.820 95.502 68.798 1.00 1.31 951 THR A C 1
ATOM 4899 O O . THR A 1 951 ? 79.979 94.693 69.200 1.00 1.31 951 THR A O 1
ATOM 4903 N N . ILE A 1 952 ? 82.073 95.543 69.257 1.00 1.47 952 ILE A N 1
ATOM 4904 C CA . ILE A 1 952 ? 82.534 94.690 70.349 1.00 1.47 952 ILE A CA 1
ATOM 4905 C C . ILE A 1 952 ? 83.118 95.569 71.449 1.00 1.47 952 ILE A C 1
ATOM 4906 O O . ILE A 1 952 ? 83.174 96.795 71.310 1.00 1.47 952 ILE A O 1
ATOM 4911 N N . ARG A 1 953 ? 83.552 94.952 72.553 1.00 1.12 953 ARG A N 1
ATOM 4912 C CA . ARG A 1 953 ? 84.039 95.731 73.687 1.00 1.12 953 ARG A CA 1
ATOM 4913 C C . ARG A 1 953 ? 85.320 96.483 73.344 1.00 1.12 953 ARG A C 1
ATOM 4914 O O . ARG A 1 953 ? 85.424 97.693 73.574 1.00 1.12 953 ARG A O 1
ATOM 4922 N N . THR A 1 954 ? 86.306 95.782 72.799 1.00 0.39 954 THR A N 1
ATOM 4923 C CA . THR A 1 954 ? 87.700 96.158 72.957 1.00 0.39 954 THR A CA 1
ATOM 4924 C C . THR A 1 954 ? 88.450 96.031 71.640 1.00 0.39 954 THR A C 1
ATOM 4925 O O . THR A 1 954 ? 87.997 95.339 70.724 1.00 0.39 954 THR A O 1
ATOM 4929 N N . PRO A 1 955 ? 89.600 96.702 71.513 1.00 0.17 955 PRO A N 1
ATOM 4930 C CA . PRO A 1 955 ? 90.523 96.408 70.408 1.00 0.17 955 PRO A CA 1
ATOM 4931 C C . PRO A 1 955 ? 91.385 95.202 70.745 1.00 0.17 955 PRO A C 1
ATOM 4932 O O . PRO A 1 955 ? 92.200 95.240 71.672 1.00 0.17 955 PRO A O 1
ATOM 4936 N N . ALA A 1 956 ? 91.204 94.121 69.990 1.00 -0.00 956 ALA A N 1
ATOM 4937 C CA . ALA A 1 956 ? 91.966 92.896 70.212 1.00 -0.00 956 ALA A CA 1
ATOM 4938 C C . ALA A 1 956 ? 92.607 92.414 68.916 1.00 -0.00 956 ALA A C 1
ATOM 4939 O O . ALA A 1 956 ? 92.461 93.046 67.870 1.00 -0.00 956 ALA A O 1
ATOM 4941 N N . HIS A 1 978 ? 69.455 101.634 68.839 1.00 24.06 978 HIS A N 1
ATOM 4942 C CA . HIS A 1 978 ? 70.135 102.917 68.705 1.00 24.06 978 HIS A CA 1
ATOM 4943 C C . HIS A 1 978 ? 69.253 104.056 69.205 1.00 24.06 978 HIS A C 1
ATOM 4944 O O . HIS A 1 978 ? 69.695 104.901 69.984 1.00 24.06 978 HIS A O 1
ATOM 4951 N N . GLU A 1 979 ? 68.003 104.072 68.752 1.00 32.40 979 GLU A N 1
ATOM 4952 C CA . GLU A 1 979 ? 67.014 105.068 69.154 1.00 32.40 979 GLU A CA 1
ATOM 4953 C C . GLU A 1 979 ? 65.759 104.378 69.672 1.00 32.40 979 GLU A C 1
ATOM 4954 O O . GLU A 1 979 ? 64.629 104.733 69.328 1.00 32.40 979 GLU A O 1
ATOM 4960 N N . LEU A 1 980 ? 65.953 103.373 70.516 1.00 35.80 980 LEU A N 1
ATOM 4961 C CA . LEU A 1 980 ? 64.872 102.570 71.070 1.00 35.80 980 LEU A CA 1
ATOM 4962 C C . LEU A 1 980 ? 64.890 102.668 72.597 1.00 35.80 980 LEU A C 1
ATOM 4963 O O . LEU A 1 980 ? 65.634 103.462 73.181 1.00 35.80 980 LEU A O 1
ATOM 4968 N N . SER A 1 981 ? 64.050 101.851 73.238 1.00 36.66 981 SER A N 1
ATOM 4969 C CA . SER A 1 981 ? 63.913 101.828 74.696 1.00 36.66 981 SER A CA 1
ATOM 4970 C C . SER A 1 981 ? 63.503 103.195 75.242 1.00 36.66 981 SER A C 1
ATOM 4971 O O . SER A 1 981 ? 64.000 103.646 76.276 1.00 36.66 981 SER A O 1
ATOM 4974 N N . ASP A 1 982 ? 62.586 103.860 74.540 1.00 38.02 982 ASP A N 1
ATOM 4975 C CA . ASP A 1 982 ? 62.052 105.140 74.994 1.00 38.02 982 ASP A CA 1
ATOM 4976 C C . ASP A 1 982 ? 60.830 104.920 75.884 1.00 38.02 982 ASP A C 1
ATOM 4977 O O . ASP A 1 982 ? 60.815 105.338 77.046 1.00 38.02 982 ASP A O 1
ATOM 4982 N N . ARG A 1 983 ? 59.804 104.263 75.351 1.00 42.35 983 ARG A N 1
ATOM 4983 C CA . ARG A 1 983 ? 58.612 103.932 76.120 1.00 42.35 983 ARG A CA 1
ATOM 4984 C C . ARG A 1 983 ? 58.867 102.649 76.909 1.00 42.35 983 ARG A C 1
ATOM 4985 O O . ARG A 1 983 ? 60.005 102.191 77.048 1.00 42.35 983 ARG A O 1
ATOM 4993 N N . LEU A 1 984 ? 57.803 102.061 77.454 1.00 41.67 984 LEU A N 1
ATOM 4994 C CA . LEU A 1 984 ? 57.931 100.798 78.169 1.00 41.67 984 LEU A CA 1
ATOM 4995 C C . LEU A 1 984 ? 58.468 99.719 77.236 1.00 41.67 984 LEU A C 1
ATOM 4996 O O . LEU A 1 984 ? 57.973 99.541 76.120 1.00 41.67 984 LEU A O 1
ATOM 5001 N N . PHE A 1 985 ? 59.487 98.997 77.701 1.00 41.15 985 PHE A N 1
ATOM 5002 C CA . PHE A 1 985 ? 60.172 98.018 76.866 1.00 41.15 985 PHE A CA 1
ATOM 5003 C C . PHE A 1 985 ? 59.576 96.621 77.011 1.00 41.15 985 PHE A C 1
ATOM 5004 O O . PHE A 1 985 ? 59.359 95.930 76.011 1.00 41.15 985 PHE A O 1
ATOM 5012 N N . PHE A 1 986 ? 59.307 96.193 78.245 1.00 39.63 986 PHE A N 1
ATOM 5013 C CA . PHE A 1 986 ? 58.743 94.877 78.518 1.00 39.63 986 PHE A CA 1
ATOM 5014 C C . PHE A 1 986 ? 57.354 94.970 79.144 1.00 39.63 986 PHE A C 1
ATOM 5015 O O . PHE A 1 986 ? 56.974 94.122 79.955 1.00 39.63 986 PHE A O 1
ATOM 5023 N N . LEU A 1 987 ? 56.589 95.992 78.777 1.00 41.66 987 LEU A N 1
ATOM 5024 C CA . LEU A 1 987 ? 55.245 96.172 79.314 1.00 41.66 987 LEU A CA 1
ATOM 5025 C C . LEU A 1 987 ? 54.231 96.378 78.193 1.00 41.66 987 LEU A C 1
ATOM 5026 O O . LEU A 1 987 ? 53.237 97.083 78.364 1.00 41.66 987 LEU A O 1
#

Solvent-accessible surface area: 34087 Å² total; per-residue (Å²): 16,4,5,1,39,6,96,39,60,76,108,19,8,14,7,33,2,5,18,66,52,45,97,87,39,19,77,44,0,97,33,24,1,6,88,73,5,81,105,77,92,27,118,41,24,4,68,71,12,54,29,1,0,0,32,92,180,101,1,123,128,167,110,86,64,154,18,74,9,108,65,76,52,43,94,4,109,0,14,30,11,54,27,74,59,46,85,137,177,4,15,32,88,3,23,23,10,9,4,71,32,2,37,121,10,8,115,7,74,49,0,20,181,10,16,1,11,12,75,99,24,50,106,30,108,90,128,105,56,18,10,14,30,0,23,34,1,53,5,71,100,5,27,65,28,20,9,0,8,9,42,16,22,18,64,58,30,46,92,29,35,1,44,35,30,0,101,68,8,50,164,132,64,100,97,96,2,88,114,64,0,83,150,98,2,44,54,33,67,1,37,0,106,43,52,26,85,93,46,86,0,82,46,3,14,77,146,61,45,0,109,71,41,46,121,24,161,71,52,60,114,42,50,8,24,75,32,3,95,64,3,60,116,63,87,8,108,26,74,101,1,8,2,1,5,80,158,113,69,43,69,1,1,0,20,21,1,8,14,133,94,178,106,36,29,65,111,81,60,43,15,41,105,100,10,33,105,23,14,64,112,3,8,113,98,6,88,71,33,150,119,0,26,121,64,4,155,66,12,33,20,89,20,42,99,172,100,122,32,46,140,116,141,20,99,54,21,51,24,5,118,57,0,1,0,2,10,1,136,148,7,89,52,34,1,24,65,0,1,57,37,2,43,116,13,0,73,53,9,28,13,96,20,92,118,21,102,100,12,65,1,79,58,47,117,34,123,1,2,61,178,11,11,133,132,74,66,45,140,185,35,54,0,11,0,0,0,3,64,78,70,93,114,96,4,96,30,13,2,33,105,32,14,44,85,123,50,81,97,24,21,11,32,5,30,18,154,36,13,92,62,141,167,109,25,135,38,17,0,19,36,11,0,16,40,4,2,4,45,31,13,2,35,3,10,26,24,143,46,86,35,123,66,18,111,8,33,14,101,90,86,104,126,104,114,104,210,25,61,69,18,72,50,22,4,40,4,8,3,4,32,31,5,0,40,20,33,58,54,17,8,91,22,98,73,104,133,86,36,137,118,36,36,115,108,2,51,71,39,10,52,125,41,9,69,140,70,41,153,58,112,58,119,65,118,30,93,9,22,5,28,17,123,98,60,142,91,101,83,74,8,91,53,23,12,55,0,9,101,106,38,9,68,64,76,42,10,12,5,6,2,30,57,34,137,135,6,12,4,34,2,0,55,12,132,24,104,129,86,179,83,74,79,116,20,49,75,17,1,127,24,14,69,45,9,0,34,1,77,1,51,120,23,7,37,30,141,22,40,40,160,174,99,45,117,189,131,120,147,179

B-factor: mean 9.82, std 12.06, range [0.17, 61.59]

InterPro domains:
  IPR003100 PAZ domain [PF02170] (404-540)
  IPR003100 PAZ domain [PS50821] (402-519)
  IPR003100 PAZ domain [SM00949] (401-543)
  IPR003165 Piwi domain [PF02171] (684-972)
  IPR003165 Piwi domain [PS50822] (683-973)
  IPR003165 Piwi domain [SM00950] (683-973)
  IPR012337 Ribonuclease H-like superfamily [SSF53098] (537-987)
  IPR036085 PAZ domain superfamily [SSF101690] (240-559)
  IPR036397 Ribonuclease H superfamily [G3DSA:3.30.420.10] (748-983)

Radius of gyration: 30.66 Å; Cα contacts (8 Å, |Δi|>4): 1124; chains: 1; bounding box: 57×62×88 Å

Foldseek 3Di:
DQWFFWDWLQFQWAWAFFDFPDQAFAPVSRVQLCVPVCVPDHDQWDHDGRGIIASHHFAPCFDWDWDFGDPPTDTGITTRGHHHGDDQVVPQVVVVVVVVVLCVFVVWADADQAIFRAPPFADDPPPQWTFTQGFRQNWHAKQQTTMTHGARGRDTDGPDFLVVVLVVLVVVDPVSSQVVCCPPVAQFWWAADLVRDIQGFHHWADVDWQAFFDCHPNRDGHGNQVSCCPPRVDGADDTGWTATDNVVHDDGTRRGIHGDDPVCQDPAHFFAPVVCVVSVPVLCVCVVVCRSVVSVVNRTIGIDPHDPQLQAEWDWFDEFDEAEEAEEPVQPVPPQVLVVLLQVSAVRHPYHYDRYDYFYFDDQDLVTCVPSVVVPDDPVHQEYEYEHADDDDVSVVSNVVVDAPVHLHFYHYYYPVLCPDDVCSNVQSQLVSLVRRLSSQTFGDADDDPDFLDWLWQQFFDDDDPVPQARFDWGWTAQDRRRRRTHIHTQGDGDDPCCVPSVCVVVCVRQVVSCVPVVDGGQWFDSDQFQAPPDRDRAHDDQLGFDQPSRTDHNFTWGHQADDDGGHDGTITGGDDDPPVPDDVSVVSVVFNRLQCSDSRDRDGDRGRNDPDPPPDDPD

Organism: NCBI:txid31330

Secondary structure (DSSP, 8-state):
--EEEEEE--S---EE--------SSHHHHHTTTTT-TTTT-S----SSS-EE-SSS---S---EEEE-SSS--EEEE--S------TTTHHHHHHHHHHHHHHHH-EEEETTEEEE-SS-EEEGGGTEEEE--B----EE-SSSEEEE--B--EEE-SS-HHHHHHHHHHH-SHHHHHHIIIIITT-EEEESSS--EEE-S-B-SS--TT--EE-TTSSEE-HHHHHHHHSS-----S----B---------GGGEE---TTGGGTSS--SSTTHHHHHHHHHHHHH-HHHHHHHHHHTEEE-----TTSSPPSSPPPBSS-EE---GGGSSTTTHHHHHHHHHTGGGT--BPPPB----SSSSSTTTTTHHHHT--TT---EEEEESS--HHHHHHHHTTTSSSS----EEEEHHHHS-STTHHHHHHHHHHHHHHHTT--------S--S----EE------STT----S-EE---STTS------------SSTHHHHTHHHHHHHHHHHHHHHSS------S-----SSS---SPPPTT----SSSSSSSS-EE-----SSS---PEE---S-SSSS--HHHHHHHHHHHHTT-TTSSS--SS-------S-S--

Sequence (620 aa):
ANYLPLKGNMDGVFKYAVGFNPPVEDIRSRSQLLNEHKELIGLTRVFDGSTLYVPKRICEQRLDLMSTRQTDGASIKVTISLVDSVKNRDVVQLMNVIFKRILRSLKLQRIGRDYYDANSPLEVPQHKMQLWPGYVTAINRHEGGLMLVLDVSHRVMKTDTALDFLYELYHFNQDKFREEAFKQLVGSVVLTRYNNRTYEIDDIAWDKNPRCAFQDHAGSQITFVDYYKRAYDLDITDLEQPLLIHEEMVCLVPELCAMTMKDLAVHTRVPPEKRAESFRKFIQRLNTTKEASELLHSWGLVLDSRRECLKEHVISAVSLLDWAVLFVRKDQGKATDFVNMLSKVCPPIGMEVHEPKMVEVVNDRTESYLRALRELIAPRLQMVVIVFPTSRDDRYSAVKKLCCIESPIPSQVLIARTITQQQKLRSVAQKVALQMNAKLGGELWAVEIPLKSCMVVGIDVYHDKSYGNKSIAGFVASTNPSFTRWYSRTAMQEQSQELIHELKLCMQAALKKYNEMNQSLPQKRITTRIFGRSGHSYDNPPPGVIVDHTITKSYDFYLVSQHVRQGTVSPTYYRVIYDKSGLKPDHLQRLTYKLTHMYYNWPGTIRTPAHELSDRLFFL